Protein AF-0000000069703537 (afdb_homodimer)

Solvent-accessible surface area (backbone atoms only — not comparable to full-atom values): 32929 Å² total; per-residue (Å²): 97,89,42,67,57,61,49,60,75,44,56,42,71,43,58,52,89,67,52,63,21,25,45,60,76,78,25,18,43,71,63,50,81,67,74,41,19,32,38,42,34,30,70,34,51,57,38,20,42,37,39,80,92,37,95,62,56,43,81,39,42,53,59,16,35,41,36,32,67,42,59,50,69,47,38,37,14,63,36,83,45,67,70,57,25,75,66,33,47,79,58,78,64,36,57,70,81,58,86,57,93,81,25,26,29,37,42,31,34,40,42,40,70,75,38,57,53,26,47,34,58,50,59,74,44,68,49,63,46,74,45,56,48,86,73,41,81,85,39,42,66,58,32,50,48,50,34,40,49,42,38,75,72,65,41,85,76,56,42,69,65,56,45,35,53,51,47,52,51,49,50,50,52,52,51,50,50,50,51,73,73,34,86,66,83,46,57,49,54,63,43,47,82,47,80,86,50,40,65,49,51,17,48,42,61,74,43,38,44,55,86,76,41,69,61,52,50,10,55,68,63,74,37,53,57,69,56,34,55,53,52,45,55,70,60,24,92,54,55,70,66,55,50,52,51,42,45,27,43,47,45,28,51,46,35,32,59,72,66,42,49,71,67,55,24,34,47,63,30,43,41,90,41,68,66,62,40,41,53,51,35,23,70,72,71,71,45,46,62,68,59,51,40,52,54,35,56,45,44,61,49,40,77,54,54,82,98,100,85,44,68,58,58,50,62,74,46,58,42,66,46,46,44,80,68,46,67,20,26,43,61,75,78,25,20,44,71,63,52,83,67,75,41,19,32,39,43,34,29,70,34,49,56,37,18,42,39,39,79,93,38,96,61,58,44,81,39,42,53,57,16,35,38,36,32,66,42,59,50,70,47,37,36,14,64,37,84,46,68,72,55,26,74,66,33,48,79,58,78,64,36,56,69,82,59,88,56,92,80,26,25,28,38,42,33,30,41,42,43,71,75,37,57,52,28,48,36,58,50,59,76,44,67,48,63,44,75,46,54,46,86,72,43,80,85,40,41,65,59,34,50,49,50,35,40,49,43,38,76,73,66,42,85,78,56,42,66,65,58,44,20,55,50,46,46,52,50,51,47,54,52,50,50,49,48,52,74,73,35,87,66,84,48,62,52,53,63,44,48,82,47,78,85,50,41,64,50,51,17,47,42,61,74,43,37,45,53,84,78,40,68,61,54,51,11,55,70,64,73,38,52,57,68,56,32,54,54,52,46,56,72,60,24,91,57,55,72,66,54,50,52,50,43,46,27,43,48,46,28,51,47,34,32,59,71,67,41,49,72,67,56,25,36,46,63,30,43,41,88,42,69,67,60,41,42,54,52,36,22,70,74,72,71,45,46,61,67,58,51,41,52,55,36,56,45,45,62,50,39,77,54,53,81,99

Secondary structure (DSSP, 8-state):
---HHHHHHH--EEEEEEEEEEE-SS-EE--TTSSSEEEEEEEESEEEEEETT-SSPEEEETT-EEEE-S---EEEES-SSHHHHHHS-B-PPBPTT---TT-EEEEEEEEEE-SHHHHHHHHTS-SEEEE-GGG-TTSHHHHHHHHHHHHHHT-SS--HHHHHHHHHHHHHHHHHHHHHHS----GGGSS---GGGHHHHHHHHH-TTS---HHHHHHHTT--HHHHHHHHHHH-SS-HHHHHHHHHHHHHHHHHHTT--HHHHHHHHT-S-HHHHHHHHHHHHSS-HHHHHHHHHHHHHHTTT--/---HHHHHHH--EEEEEEEEEEE-SS-EE--TTSSSEEEEEEEESEEEEEETT-SSPEEEETT-EEEESS---EEEES-SSHHHHHHSPB-PPBPTT---TT-EEEEEEEEEE-SHHHHHHHHTS-SEEEE-GGG-TTSHHHHHHHHHHHHHHT-SS--HHHHHHHHHHHHHHHHHHHHHHS----GGGSS---GGGHHHHHHHHH-TTS---HHHHHHHTT--HHHHHHHHHHH-SS-HHHHHHHHHHHHHHHHHHTT--HHHHHHHHT-S-HHHHHHHHHHHHSS-HHHHHHHHHHHHHHTTT--

Sequence (614 aa):
MLNSEWLLDNLRIENSVYHAGKYCGSWKGGTSGSGRASYHLVMEGHCWLHRTLSPYPLRLEKGDMVFILQDCPFVLSSHDNAPGAWRALVRKMQPLAYKDENSTTLTCGFITFKTAITQMLLSFLPQVIVFKAQDDLSGSIGKLMAVINQEATQAAPPSEKLVASLTEILFFMVIRHYLSSHTVKTPLDNIPLTTEFLNLMAEIVLFPARSWTVETMARASGLSRSWFIQRFNQVSPLPPAEIVRHIRISLACQHIANGVSLTQSAELVGYQSQAAFNRAFQRITGITPGRYSREHSMNRAAQEGDEMLNSEWLLDNLRIENSVYHAGKYCGSWKGGTSGSGRASYHLVMEGHCWLHRTLSPYPLRLEKGDMVFILQDCPFVLSSHDNAPGAWRALVRKMQPLAYKDENSTTLTCGFITFKTAITQMLLSFLPQVIVFKAQDDLSGSIGKLMAVINQEATQAAPPSEKLVASLTEILFFMVIRHYLSSHTVKTPLDNIPLTTEFLNLMAEIVLFPARSWTVETMARASGLSRSWFIQRFNQVSPLPPAEIVRHIRISLACQHIANGVSLTQSAELVGYQSQAAFNRAFQRITGITPGRYSREHSMNRAAQEGDE

pLDDT: mean 83.57, std 12.23, range [33.91, 96.69]

InterPro domains:
  IPR009057 Homedomain-like superfamily [SSF46689] (247-297)
  IPR018060 AraC-like, DNA binding HTH domain [PF12833] (217-294)
  IPR018060 AraC-like, DNA binding HTH domain [PS01124] (198-295)
  IPR018060 AraC-like, DNA binding HTH domain [SM00342] (211-293)
  IPR018062 HTH domain AraC-type, conserved site [PS00041] (248-289)
  IPR032783 AraC-type transcription regulator, ligand-binding domain [PF12852] (7-179)

Structure (mmCIF, N/CA/C/O backbone):
data_AF-0000000069703537-model_v1
#
loop_
_entity.id
_entity.type
_entity.pdbx_description
1 polymer 'RCS-specific HTH-type transcriptional activator RclR'
#
loop_
_atom_site.group_PDB
_atom_site.id
_atom_site.type_symbol
_atom_site.label_atom_id
_atom_site.label_alt_id
_atom_site.label_comp_id
_atom_site.label_asym_id
_atom_site.label_entity_id
_atom_site.label_seq_id
_atom_site.pdbx_PDB_ins_code
_atom_site.Cartn_x
_atom_site.Cartn_y
_atom_site.Cartn_z
_atom_site.occupancy
_atom_site.B_iso_or_equiv
_atom_site.auth_seq_id
_atom_site.auth_comp_id
_atom_site.auth_asym_id
_atom_site.auth_atom_id
_atom_site.pdbx_PDB_model_num
ATOM 1 N N . MET A 1 1 ? -16.422 13.344 12.727 1 47.34 1 MET A N 1
ATOM 2 C CA . MET A 1 1 ? -14.977 13.258 12.922 1 47.34 1 MET A CA 1
ATOM 3 C C . MET A 1 1 ? -14.312 12.547 11.742 1 47.34 1 MET A C 1
ATOM 5 O O . MET A 1 1 ? -14.914 11.672 11.117 1 47.34 1 MET A O 1
ATOM 9 N N . LEU A 1 2 ? -13.43 13.312 11.227 1 52.28 2 LEU A N 1
ATOM 10 C CA . LEU A 1 2 ? -12.688 12.688 10.133 1 52.28 2 LEU A CA 1
ATOM 11 C C . LEU A 1 2 ? -12.289 11.258 10.5 1 52.28 2 LEU A C 1
ATOM 13 O O . LEU A 1 2 ? -11.594 11.039 11.492 1 52.28 2 LEU A O 1
ATOM 17 N N . ASN A 1 3 ? -13.141 10.312 10.039 1 61.44 3 ASN A N 1
ATOM 18 C CA . ASN A 1 3 ? -12.844 8.906 10.328 1 61.44 3 ASN A CA 1
ATOM 19 C C . ASN A 1 3 ? -11.719 8.383 9.453 1 61.44 3 ASN A C 1
ATOM 21 O O . ASN A 1 3 ? -11.461 8.914 8.367 1 61.44 3 ASN A O 1
ATOM 25 N N . SER A 1 4 ? -10.891 7.617 10.039 1 64.06 4 SER A N 1
ATOM 26 C CA . SER A 1 4 ? -9.711 7.035 9.406 1 64.06 4 SER A CA 1
ATOM 27 C C . SER A 1 4 ? -10.047 6.441 8.047 1 64.06 4 SER A C 1
ATOM 29 O O . SER A 1 4 ? -9.258 6.543 7.105 1 64.06 4 SER A O 1
ATOM 31 N N . GLU A 1 5 ? -11.242 5.938 7.953 1 65 5 GLU A N 1
ATOM 32 C CA . GLU A 1 5 ? -11.641 5.332 6.684 1 65 5 GLU A CA 1
ATOM 33 C C . GLU A 1 5 ? -11.82 6.391 5.602 1 65 5 GLU A C 1
ATOM 35 O O . GLU A 1 5 ? -11.398 6.195 4.461 1 65 5 GLU A O 1
ATOM 40 N N . TRP A 1 6 ? -12.461 7.41 6.082 1 67.81 6 TRP A N 1
ATOM 41 C CA . TRP A 1 6 ? -12.695 8.492 5.129 1 67.81 6 TRP A CA 1
ATOM 42 C C . TRP A 1 6 ? -11.375 9.102 4.66 1 67.81 6 TRP A C 1
ATOM 44 O O . TRP A 1 6 ? -11.211 9.398 3.475 1 67.81 6 TRP A O 1
ATOM 54 N N . LEU A 1 7 ? -10.438 9.234 5.539 1 68.44 7 LEU A N 1
ATOM 55 C CA . LEU A 1 7 ? -9.125 9.789 5.211 1 68.44 7 LEU A CA 1
ATOM 56 C C . LEU A 1 7 ? -8.414 8.914 4.184 1 68.44 7 LEU A C 1
ATOM 58 O O . LEU A 1 7 ? -7.898 9.422 3.184 1 68.44 7 LEU A O 1
ATOM 62 N N . LEU A 1 8 ? -8.43 7.633 4.461 1 67.19 8 LEU A N 1
ATOM 63 C CA . LEU A 1 8 ? -7.719 6.703 3.594 1 67.19 8 LEU A CA 1
ATOM 64 C C . LEU A 1 8 ? -8.359 6.648 2.209 1 67.19 8 LEU A C 1
ATOM 66 O O . LEU A 1 8 ? -7.66 6.5 1.204 1 67.19 8 LEU A O 1
ATOM 70 N N . ASP A 1 9 ? -9.641 6.801 2.207 1 68.94 9 ASP A N 1
ATOM 71 C CA . ASP A 1 9 ? -10.367 6.734 0.943 1 68.94 9 ASP A CA 1
ATOM 72 C C . ASP A 1 9 ? -10.078 7.957 0.076 1 68.94 9 ASP A C 1
ATOM 74 O O . ASP A 1 9 ? -10.266 7.918 -1.142 1 68.94 9 ASP A O 1
ATOM 78 N N . ASN A 1 10 ? -9.586 8.883 0.748 1 69.81 10 ASN A N 1
ATOM 79 C CA . ASN A 1 10 ? -9.523 10.141 0.006 1 69.81 10 ASN A CA 1
ATOM 80 C C . ASN A 1 10 ? -8.102 10.664 -0.09 1 69.81 10 ASN A C 1
ATOM 82 O O . ASN A 1 10 ? -7.828 11.602 -0.844 1 69.81 10 ASN A O 1
ATOM 86 N N . LEU A 1 11 ? -7.277 10.07 0.722 1 72.5 11 LEU A N 1
ATOM 87 C CA . LEU A 1 11 ? -5.871 10.445 0.628 1 72.5 11 LEU A CA 1
ATOM 88 C C . LEU A 1 11 ? -5.215 9.797 -0.589 1 72.5 11 LEU A C 1
ATOM 90 O O . LEU A 1 11 ? -5.148 8.57 -0.686 1 72.5 11 LEU A O 1
ATOM 94 N N . ARG A 1 12 ? -4.898 10.562 -1.585 1 72.69 12 ARG A N 1
ATOM 95 C CA . ARG A 1 12 ? -4.203 10.109 -2.785 1 72.69 12 ARG A CA 1
ATOM 96 C C . ARG A 1 12 ? -2.902 10.883 -2.986 1 72.69 12 ARG A C 1
ATOM 98 O O . ARG A 1 12 ? -2.922 12.086 -3.24 1 72.69 12 ARG A O 1
ATOM 105 N N . ILE A 1 13 ? -1.899 10.18 -2.742 1 74.06 13 ILE A N 1
ATOM 106 C CA . ILE A 1 13 ? -0.613 10.852 -2.902 1 74.06 13 ILE A CA 1
ATOM 107 C C . ILE A 1 13 ? 0.239 10.094 -3.92 1 74.06 13 ILE A C 1
ATOM 109 O O . ILE A 1 13 ? 0.066 8.891 -4.109 1 74.06 13 ILE A O 1
ATOM 113 N N . GLU A 1 14 ? 0.858 10.758 -4.746 1 72.81 14 GLU A N 1
ATOM 114 C CA . GLU A 1 14 ? 1.916 10.211 -5.59 1 72.81 14 GLU A CA 1
ATOM 115 C C . GLU A 1 14 ? 3.297 10.602 -5.066 1 72.81 14 GLU A C 1
ATOM 117 O O . GLU A 1 14 ? 3.502 11.734 -4.625 1 72.81 14 GLU A O 1
ATOM 122 N N . ASN A 1 15 ? 3.9 9.5 -4.73 1 65.31 15 ASN A N 1
ATOM 123 C CA . ASN A 1 15 ? 5.266 9.758 -4.277 1 65.31 15 ASN A CA 1
ATOM 124 C C . ASN A 1 15 ? 6.254 9.727 -5.438 1 65.31 15 ASN A C 1
ATOM 126 O O . ASN A 1 15 ? 6.012 9.062 -6.453 1 65.31 15 ASN A O 1
ATOM 130 N N . SER A 1 16 ? 7.062 10.734 -5.707 1 60.16 16 SER A N 1
ATOM 131 C CA . SER A 1 16 ? 8.172 10.688 -6.652 1 60.16 16 SER A CA 1
ATOM 132 C C . SER A 1 16 ? 9.469 10.258 -5.969 1 60.16 16 SER A C 1
ATOM 134 O O . SER A 1 16 ? 9.594 10.367 -4.746 1 60.16 16 SER A O 1
ATOM 136 N N . VAL A 1 17 ? 10.5 9.562 -6.695 1 57.94 17 VAL A N 1
ATOM 137 C CA . VAL A 1 17 ? 11.742 8.875 -6.371 1 57.94 17 VAL A CA 1
ATOM 138 C C . VAL A 1 17 ? 12.461 9.609 -5.242 1 57.94 17 VAL A C 1
ATOM 140 O O . VAL A 1 17 ? 12.539 10.836 -5.242 1 57.94 17 VAL A O 1
ATOM 143 N N . TYR A 1 18 ? 12.891 8.672 -4.254 1 60.91 18 TYR A N 1
ATOM 144 C CA . TYR A 1 18 ? 13.516 8.469 -2.953 1 60.91 18 TYR A CA 1
ATOM 145 C C . TYR A 1 18 ? 15.031 8.586 -3.053 1 60.91 18 TYR A C 1
ATOM 147 O O . TYR A 1 18 ? 15.664 7.902 -3.865 1 60.91 18 TYR A O 1
ATOM 155 N N . HIS A 1 19 ? 15.508 9.672 -2.561 1 78.62 19 HIS A N 1
ATOM 156 C CA . HIS A 1 19 ? 16.953 9.672 -2.305 1 78.62 19 HIS A CA 1
ATOM 157 C C . HIS A 1 19 ? 17.266 9.133 -0.914 1 78.62 19 HIS A C 1
ATOM 159 O O . HIS A 1 19 ? 16.656 9.562 0.072 1 78.62 19 HIS A O 1
ATOM 165 N N . ALA A 1 20 ? 17.891 8.023 -0.974 1 81.12 20 ALA A N 1
ATOM 166 C CA . ALA A 1 20 ? 18.438 7.508 0.274 1 81.12 20 ALA A CA 1
ATOM 167 C C . ALA A 1 20 ? 19.953 7.684 0.312 1 81.12 20 ALA A C 1
ATOM 169 O O . ALA A 1 20 ? 20.656 7.273 -0.614 1 81.12 20 ALA A O 1
ATOM 170 N N . GLY A 1 21 ? 20.391 8.391 1.308 1 85.5 21 GLY A N 1
ATOM 171 C CA . GLY A 1 21 ? 21.828 8.633 1.396 1 85.5 21 GLY A CA 1
ATOM 172 C C . GLY A 1 21 ? 22.281 9.039 2.787 1 85.5 21 GLY A C 1
ATOM 173 O O . GLY A 1 21 ? 21.484 9.031 3.73 1 85.5 21 GLY A O 1
ATOM 174 N N . LYS A 1 22 ? 23.594 9.234 2.816 1 88.62 22 LYS A N 1
ATOM 175 C CA . LYS A 1 22 ? 24.234 9.57 4.086 1 88.62 22 LYS A CA 1
ATOM 176 C C . LYS A 1 22 ? 24.766 11 4.07 1 88.62 22 LYS A C 1
ATOM 178 O O . LYS A 1 22 ? 25.312 11.461 3.061 1 88.62 22 LYS A O 1
ATOM 183 N N . TYR A 1 23 ? 24.422 11.711 5.121 1 90 23 TYR A N 1
ATOM 184 C CA . TYR A 1 23 ? 25.109 12.977 5.379 1 90 23 TYR A CA 1
ATOM 185 C C . TYR A 1 23 ? 26.234 12.797 6.391 1 90 23 TYR A C 1
ATOM 187 O O . TYR A 1 23 ? 26.047 12.148 7.426 1 90 23 TYR A O 1
ATOM 195 N N . CYS A 1 24 ? 27.422 13.336 5.984 1 87.75 24 CYS A N 1
ATOM 196 C CA . CYS A 1 24 ? 28.578 13.203 6.852 1 87.75 24 CYS A CA 1
ATOM 197 C C . CYS A 1 24 ? 29.109 14.57 7.277 1 87.75 24 CYS A C 1
ATOM 199 O O . CYS A 1 24 ? 28.953 15.555 6.551 1 87.75 24 CYS A O 1
ATOM 201 N N . GLY A 1 25 ? 29.703 14.586 8.516 1 86.5 25 GLY A N 1
ATOM 202 C CA . GLY A 1 25 ? 30.281 15.828 9.008 1 86.5 25 GLY A CA 1
ATOM 203 C C . GLY A 1 25 ? 29.25 16.922 9.242 1 86.5 25 GLY A C 1
ATOM 204 O O . GLY A 1 25 ? 28.156 16.641 9.734 1 86.5 25 GLY A O 1
ATOM 205 N N . SER A 1 26 ? 29.719 18.234 9.062 1 89.56 26 SER A N 1
ATOM 206 C CA . SER A 1 26 ? 28.844 19.391 9.125 1 89.56 26 SER A CA 1
ATOM 207 C C . SER A 1 26 ? 28.047 19.547 7.832 1 89.56 26 SER A C 1
ATOM 209 O O . SER A 1 26 ? 28.625 19.625 6.746 1 89.56 26 SER A O 1
ATOM 211 N N . TRP A 1 27 ? 26.719 19.469 8.031 1 91.56 27 TRP A N 1
ATOM 212 C CA . TRP A 1 27 ? 25.906 19.484 6.828 1 91.56 27 TRP A CA 1
ATOM 213 C C . TRP A 1 27 ? 24.578 20.188 7.078 1 91.56 27 TRP A C 1
ATOM 215 O O . TRP A 1 27 ? 24.156 20.344 8.227 1 91.56 27 TRP A O 1
ATOM 225 N N . LYS A 1 28 ? 24.047 20.703 6.035 1 91.81 28 LYS A N 1
ATOM 226 C CA . LYS A 1 28 ? 22.672 21.172 5.977 1 91.81 28 LYS A CA 1
ATOM 227 C C . LYS A 1 28 ? 21.953 20.609 4.754 1 91.81 28 LYS A C 1
ATOM 229 O O . LYS A 1 28 ? 22.547 20.484 3.682 1 91.81 28 LYS A O 1
ATOM 234 N N . GLY A 1 29 ? 20.766 20.141 4.973 1 85.88 29 GLY A N 1
ATOM 235 C CA . GLY A 1 29 ? 19.922 19.672 3.895 1 85.88 29 GLY A CA 1
ATOM 236 C C . GLY A 1 29 ? 18.469 20.125 4.043 1 85.88 29 GLY A C 1
ATOM 237 O O . GLY A 1 29 ? 18.078 20.641 5.09 1 85.88 29 GLY A O 1
ATOM 238 N N . GLY A 1 30 ? 17.75 20.047 2.963 1 82.25 30 GLY A N 1
ATOM 239 C CA . GLY A 1 30 ? 16.328 20.375 2.973 1 82.25 30 GLY A CA 1
ATOM 240 C C . GLY A 1 30 ? 15.734 20.469 1.584 1 82.25 30 GLY A C 1
ATOM 241 O O . GLY A 1 30 ? 16.438 20.312 0.584 1 82.25 30 GLY A O 1
ATOM 242 N N . THR A 1 31 ? 14.5 20.531 1.624 1 77.06 31 THR A N 1
ATOM 243 C CA . THR A 1 31 ? 13.781 20.594 0.356 1 77.06 31 THR A CA 1
ATOM 244 C C . THR A 1 31 ? 12.984 21.906 0.249 1 77.06 31 THR A C 1
ATOM 246 O O . THR A 1 31 ? 12.102 22.031 -0.604 1 77.06 31 THR A O 1
ATOM 249 N N . SER A 1 32 ? 13.336 22.828 1.087 1 79.56 32 SER A N 1
ATOM 250 C CA . SER A 1 32 ? 12.656 24.109 1.06 1 79.56 32 SER A CA 1
ATOM 251 C C . SER A 1 32 ? 12.805 24.797 -0.3 1 79.56 32 SER A C 1
ATOM 253 O O . SER A 1 32 ? 13.875 24.75 -0.903 1 79.56 32 SER A O 1
ATOM 255 N N . GLY A 1 33 ? 11.711 25.344 -0.756 1 78.12 33 GLY A N 1
ATOM 256 C CA . GLY A 1 33 ? 11.75 26.062 -2.018 1 78.12 33 GLY A CA 1
ATOM 257 C C . GLY A 1 33 ? 11.391 25.203 -3.211 1 78.12 33 GLY A C 1
ATOM 258 O O . GLY A 1 33 ? 11.312 25.688 -4.34 1 78.12 33 GLY A O 1
ATOM 259 N N . SER A 1 34 ? 11.148 23.938 -2.943 1 77.69 34 SER A N 1
ATOM 260 C CA . SER A 1 34 ? 10.812 23.031 -4.027 1 77.69 34 SER A CA 1
ATOM 261 C C . SER A 1 34 ? 9.391 23.25 -4.523 1 77.69 34 SER A C 1
ATOM 263 O O . SER A 1 34 ? 9.055 22.875 -5.648 1 77.69 34 SER A O 1
ATOM 265 N N . GLY A 1 35 ? 8.617 23.859 -3.619 1 79.81 35 GLY A N 1
ATOM 266 C CA . GLY A 1 35 ? 7.207 24.031 -3.926 1 79.81 35 GLY A CA 1
ATOM 267 C C . GLY A 1 35 ? 6.391 22.766 -3.748 1 79.81 35 GLY A C 1
ATOM 268 O O . GLY A 1 35 ? 5.191 22.75 -4.02 1 79.81 35 GLY A O 1
ATOM 269 N N . ARG A 1 36 ? 7.035 21.734 -3.246 1 83.62 36 ARG A N 1
ATOM 270 C CA . ARG A 1 36 ? 6.383 20.438 -3.076 1 83.62 36 ARG A CA 1
ATOM 271 C C . ARG A 1 36 ? 6.438 19.984 -1.62 1 83.62 36 ARG A C 1
ATOM 273 O O . ARG A 1 36 ? 7.324 20.406 -0.868 1 83.62 36 ARG A O 1
ATOM 280 N N . ALA A 1 37 ? 5.461 19.25 -1.3 1 87.5 37 ALA A N 1
ATOM 281 C CA . ALA A 1 37 ? 5.543 18.562 -0.009 1 87.5 37 ALA A CA 1
ATOM 282 C C . ALA A 1 37 ? 6.645 17.516 -0.013 1 87.5 37 ALA A C 1
ATOM 284 O O . ALA A 1 37 ? 7.004 16.984 -1.068 1 87.5 37 ALA A O 1
ATOM 285 N N . SER A 1 38 ? 7.242 17.312 1.104 1 90.62 38 SER A N 1
ATOM 286 C CA . SER A 1 38 ? 8.344 16.344 1.198 1 90.62 38 SER A CA 1
ATOM 287 C C . SER A 1 38 ? 8.297 15.586 2.518 1 90.62 38 SER A C 1
ATOM 289 O O . SER A 1 38 ? 7.559 15.961 3.43 1 90.62 38 SER A O 1
ATOM 291 N N . TYR A 1 39 ? 8.977 14.484 2.525 1 90.94 39 TYR A N 1
ATOM 292 C CA . TYR A 1 39 ? 9.133 13.711 3.754 1 90.94 39 TYR A CA 1
ATOM 293 C C . TYR A 1 39 ? 10.594 13.328 3.973 1 90.94 39 TYR A C 1
ATOM 295 O O . TYR A 1 39 ? 11.344 13.156 3.012 1 90.94 39 TYR A O 1
ATOM 303 N N . HIS A 1 40 ? 10.992 13.234 5.191 1 92.31 40 HIS A N 1
ATOM 304 C CA . HIS A 1 40 ? 12.344 12.883 5.621 1 92.31 40 HIS A CA 1
ATOM 305 C C . HIS A 1 40 ? 12.312 11.875 6.762 1 92.31 40 HIS A C 1
ATOM 307 O O . HIS A 1 40 ? 11.781 12.156 7.836 1 92.31 40 HIS A O 1
ATOM 313 N N . LEU A 1 41 ? 12.859 10.719 6.453 1 91.5 41 LEU A N 1
ATOM 314 C CA . LEU A 1 41 ? 12.93 9.648 7.441 1 91.5 41 LEU A CA 1
ATOM 315 C C . LEU A 1 41 ? 14.367 9.453 7.926 1 91.5 41 LEU A C 1
ATOM 317 O O . LEU A 1 41 ? 15.281 9.266 7.117 1 91.5 41 LEU A O 1
ATOM 321 N N . VAL A 1 42 ? 14.562 9.469 9.234 1 94.19 42 VAL A N 1
ATOM 322 C CA . VAL A 1 42 ? 15.883 9.188 9.789 1 94.19 42 VAL A CA 1
ATOM 323 C C . VAL A 1 42 ? 16.078 7.68 9.906 1 94.19 42 VAL A C 1
ATOM 325 O O . VAL A 1 42 ? 15.477 7.035 10.773 1 94.19 42 VAL A O 1
ATOM 328 N N . MET A 1 43 ? 16.938 7.16 9.125 1 88.44 43 MET A N 1
ATOM 329 C CA . MET A 1 43 ? 17.172 5.719 9.102 1 88.44 43 MET A CA 1
ATOM 330 C C . MET A 1 43 ? 18.281 5.332 10.07 1 88.44 43 MET A C 1
ATOM 332 O O . MET A 1 43 ? 18.266 4.242 10.648 1 88.44 43 MET A O 1
ATOM 336 N N . GLU A 1 44 ? 19.297 6.141 10.18 1 90.19 44 GLU A N 1
ATOM 337 C CA . GLU A 1 44 ? 20.406 5.969 11.102 1 90.19 44 GLU A CA 1
ATOM 338 C C . GLU A 1 44 ? 20.938 7.316 11.594 1 90.19 44 GLU A C 1
ATOM 340 O O . GLU A 1 44 ? 20.844 8.32 10.883 1 90.19 44 GLU A O 1
ATOM 345 N N . GLY A 1 45 ? 21.453 7.266 12.852 1 92.44 45 GLY A N 1
ATOM 346 C CA . GLY A 1 45 ? 22 8.5 13.398 1 92.44 45 GLY A CA 1
ATOM 347 C C . GLY A 1 45 ? 20.922 9.453 13.898 1 92.44 45 GLY A C 1
ATOM 348 O O . GLY A 1 45 ? 19.891 9.016 14.414 1 92.44 45 GLY A O 1
ATOM 349 N N . HIS A 1 46 ? 21.328 10.758 13.922 1 95.25 46 HIS A N 1
ATOM 350 C CA . HIS A 1 46 ? 20.422 11.797 14.375 1 95.25 46 HIS A CA 1
ATOM 351 C C . HIS A 1 46 ? 20.703 13.125 13.672 1 95.25 46 HIS A C 1
ATOM 353 O O . HIS A 1 46 ? 21.766 13.297 13.07 1 95.25 46 HIS A O 1
ATOM 359 N N . CYS A 1 47 ? 19.766 13.961 13.633 1 95.94 47 CYS A N 1
ATOM 360 C CA . CYS A 1 47 ? 19.906 15.32 13.109 1 95.94 47 CYS A CA 1
ATOM 361 C C . CYS A 1 47 ? 18.906 16.266 13.773 1 95.94 47 CYS A C 1
ATOM 363 O O . CYS A 1 47 ? 18.188 15.867 14.695 1 95.94 47 CYS A O 1
ATOM 365 N N . TRP A 1 48 ? 19 17.5 13.32 1 96.44 48 TRP A N 1
ATOM 366 C CA . TRP A 1 48 ? 18.141 18.516 13.922 1 96.44 48 TRP A CA 1
ATOM 367 C C . TRP A 1 48 ? 17.297 19.203 12.852 1 96.44 48 TRP A C 1
ATOM 369 O O . TRP A 1 48 ? 17.781 19.531 11.773 1 96.44 48 TRP A O 1
ATOM 379 N N . LEU A 1 49 ? 16.031 19.344 13.156 1 95.81 49 LEU A N 1
ATOM 380 C CA . LEU A 1 49 ? 15.109 20.109 12.32 1 95.81 49 LEU A CA 1
ATOM 381 C C . LEU A 1 49 ? 15 21.547 12.789 1 95.81 49 LEU A C 1
ATOM 383 O O . LEU A 1 49 ? 14.625 21.812 13.938 1 95.81 49 LEU A O 1
ATOM 387 N N . HIS A 1 50 ? 15.398 22.438 11.93 1 93.5 50 HIS A N 1
ATOM 388 C CA . HIS A 1 50 ? 15.289 23.875 12.188 1 93.5 50 HIS A CA 1
ATOM 389 C C . HIS A 1 50 ? 14.18 24.5 11.344 1 93.5 50 HIS A C 1
ATOM 391 O O . HIS A 1 50 ? 14.172 24.359 10.117 1 93.5 50 HIS A O 1
ATOM 397 N N . ARG A 1 51 ? 13.25 25.125 12.016 1 88.44 51 ARG A N 1
ATOM 398 C CA . ARG A 1 51 ? 12.164 25.828 11.336 1 88.44 51 ARG A CA 1
ATOM 399 C C . ARG A 1 51 ? 12.242 27.328 11.594 1 88.44 51 ARG A C 1
ATOM 401 O O . ARG A 1 51 ? 12.68 27.766 12.656 1 88.44 51 ARG A O 1
ATOM 408 N N . THR A 1 52 ? 11.797 28.094 10.648 1 77.5 52 THR A N 1
ATOM 409 C CA . THR A 1 52 ? 11.891 29.531 10.789 1 77.5 52 THR A CA 1
ATOM 410 C C . THR A 1 52 ? 10.938 30.047 11.867 1 77.5 52 THR A C 1
ATOM 412 O O . THR A 1 52 ? 11.234 31.031 12.547 1 77.5 52 THR A O 1
ATOM 415 N N . LEU A 1 53 ? 9.82 29.344 12.023 1 71.94 53 LEU A N 1
ATOM 416 C CA . LEU A 1 53 ? 8.797 29.844 12.938 1 71.94 53 LEU A CA 1
ATOM 417 C C . LEU A 1 53 ? 9.031 29.328 14.352 1 71.94 53 LEU A C 1
ATOM 419 O O . LEU A 1 53 ? 8.273 29.656 15.273 1 71.94 53 LEU A O 1
ATOM 423 N N . SER A 1 54 ? 10.07 28.578 14.492 1 74.88 54 SER A N 1
ATOM 424 C CA . SER A 1 54 ? 10.391 28.062 15.812 1 74.88 54 SER A CA 1
ATOM 425 C C . SER A 1 54 ? 11.859 28.297 16.156 1 74.88 54 SER A C 1
ATOM 427 O O . SER A 1 54 ? 12.75 27.906 15.391 1 74.88 54 SER A O 1
ATOM 429 N N . PRO A 1 55 ? 12.039 28.969 17.281 1 75.5 55 PRO A N 1
ATOM 430 C CA . PRO A 1 55 ? 13.438 29.203 17.656 1 75.5 55 PRO A CA 1
ATOM 431 C C . PRO A 1 55 ? 14.133 27.953 18.188 1 75.5 55 PRO A C 1
ATOM 433 O O . PRO A 1 55 ? 15.359 27.938 18.312 1 75.5 55 PRO A O 1
ATOM 436 N N . TYR A 1 56 ? 13.43 26.969 18.484 1 85.56 56 TYR A N 1
ATOM 437 C CA . TYR A 1 56 ? 14.023 25.766 19.047 1 85.56 56 TYR A CA 1
ATOM 438 C C . TYR A 1 56 ? 14.062 24.625 18.016 1 85.56 56 TYR A C 1
ATOM 440 O O . TYR A 1 56 ? 13.023 24.25 17.469 1 85.56 56 TYR A O 1
ATOM 448 N N . PRO A 1 57 ? 15.281 24.156 17.797 1 92.69 57 PRO A N 1
ATOM 449 C CA . PRO A 1 57 ? 15.383 23.016 16.891 1 92.69 57 PRO A CA 1
ATOM 450 C C . PRO A 1 57 ? 14.852 21.734 17.516 1 92.69 57 PRO A C 1
ATOM 452 O O . PRO A 1 57 ? 14.844 21.578 18.734 1 92.69 57 PRO A O 1
ATOM 455 N N . LEU A 1 58 ? 14.367 20.891 16.734 1 94.19 58 LEU A N 1
ATOM 456 C CA . LEU A 1 58 ? 13.883 19.578 17.188 1 94.19 58 LEU A CA 1
ATOM 457 C C . LEU A 1 58 ? 14.883 18.484 16.844 1 94.19 58 LEU A C 1
ATOM 459 O O . LEU A 1 58 ? 15.281 18.344 15.68 1 94.19 58 LEU A O 1
ATOM 463 N N . ARG A 1 59 ? 15.25 17.766 17.859 1 96.5 59 ARG A N 1
ATOM 464 C CA . ARG A 1 59 ? 16.141 16.656 17.609 1 96.5 59 ARG A CA 1
ATOM 465 C C . ARG A 1 59 ? 15.391 15.461 17.016 1 96.5 59 ARG A C 1
ATOM 467 O O . ARG A 1 59 ? 14.344 15.07 17.531 1 96.5 59 ARG A O 1
ATOM 474 N N . LEU A 1 60 ? 15.906 14.945 15.992 1 96.62 60 LEU A N 1
ATOM 475 C CA . LEU A 1 60 ? 15.359 13.75 15.344 1 96.62 60 LEU A CA 1
ATOM 476 C C . LEU A 1 60 ? 16.312 12.57 15.5 1 96.62 60 LEU A C 1
ATOM 478 O O . LEU A 1 60 ? 17.516 12.703 15.281 1 96.62 60 LEU A O 1
ATOM 482 N N . GLU A 1 61 ? 15.766 11.508 15.938 1 96 61 GLU A N 1
ATOM 483 C CA . GLU A 1 61 ? 16.531 10.281 16.125 1 96 61 GLU A CA 1
ATOM 484 C C . GLU A 1 61 ? 16.094 9.203 15.141 1 96 61 GLU A C 1
ATOM 486 O O . GLU A 1 61 ? 15.125 9.391 14.398 1 96 61 GLU A O 1
ATOM 491 N N . LYS A 1 62 ? 16.891 8.102 15.156 1 93 62 LYS A N 1
ATOM 492 C CA . LYS A 1 62 ? 16.531 6.973 14.312 1 93 62 LYS A CA 1
ATOM 493 C C . LYS A 1 62 ? 15.062 6.594 14.484 1 93 62 LYS A C 1
ATOM 495 O O . LYS A 1 62 ? 14.594 6.406 15.609 1 93 62 LYS A O 1
ATOM 500 N N . GLY A 1 63 ? 14.383 6.523 13.359 1 93.25 63 GLY A N 1
ATOM 501 C CA . GLY A 1 63 ? 12.984 6.133 13.398 1 93.25 63 GLY A CA 1
ATOM 502 C C . GLY A 1 63 ? 12.039 7.316 13.367 1 93.25 63 GLY A C 1
ATOM 503 O O . GLY A 1 63 ? 10.844 7.156 13.102 1 93.25 63 GLY A O 1
ATOM 504 N N . ASP A 1 64 ? 12.539 8.531 13.68 1 95.62 64 ASP A N 1
ATOM 505 C CA . ASP A 1 64 ? 11.711 9.727 13.602 1 95.62 64 ASP A CA 1
ATOM 506 C C . ASP A 1 64 ? 11.453 10.125 12.148 1 95.62 64 ASP A C 1
ATOM 508 O O . ASP A 1 64 ? 12.25 9.797 11.258 1 95.62 64 ASP A O 1
ATOM 512 N N . MET A 1 65 ? 10.336 10.758 11.93 1 94.88 65 MET A N 1
ATOM 513 C CA . MET A 1 65 ? 9.938 11.18 10.594 1 94.88 65 MET A CA 1
ATOM 514 C C . MET A 1 65 ? 9.438 12.617 10.609 1 94.88 65 MET A C 1
ATOM 516 O O . MET A 1 65 ? 8.812 13.055 11.578 1 94.88 65 MET A O 1
ATOM 520 N N . VAL A 1 66 ? 9.719 13.328 9.539 1 94.81 66 VAL A N 1
ATOM 521 C CA . VAL A 1 66 ? 9.195 14.68 9.352 1 94.81 66 VAL A CA 1
ATOM 522 C C . VAL A 1 66 ? 8.492 14.773 8 1 94.81 66 VAL A C 1
ATOM 524 O O . VAL A 1 66 ? 9.055 14.398 6.973 1 94.81 66 VAL A O 1
ATOM 527 N N . PHE A 1 67 ? 7.297 15.211 8.023 1 91.25 67 PHE A N 1
ATOM 528 C CA . PHE A 1 67 ? 6.539 15.484 6.812 1 91.25 67 PHE A CA 1
ATOM 529 C C . PHE A 1 67 ? 6.305 16.984 6.652 1 91.25 67 PHE A C 1
ATOM 531 O O . PHE A 1 67 ? 5.746 17.625 7.543 1 91.25 67 PHE A O 1
ATOM 538 N N . ILE A 1 68 ? 6.801 17.484 5.582 1 91 68 ILE A N 1
ATOM 539 C CA . ILE A 1 68 ? 6.555 18.875 5.207 1 91 68 ILE A CA 1
ATOM 540 C C . ILE A 1 68 ? 5.406 18.953 4.207 1 91 68 ILE A C 1
ATOM 542 O O . ILE A 1 68 ? 5.602 18.734 3.006 1 91 68 ILE A O 1
ATOM 546 N N . LEU A 1 69 ? 4.246 19.312 4.656 1 86.69 69 LEU A N 1
ATOM 547 C CA . LEU A 1 69 ? 3.033 19.172 3.854 1 86.69 69 LEU A CA 1
ATOM 548 C C . LEU A 1 69 ? 2.861 20.375 2.924 1 86.69 69 LEU A C 1
ATOM 550 O O . LEU A 1 69 ? 2.164 20.281 1.911 1 86.69 69 LEU A O 1
ATOM 554 N N . GLN A 1 70 ? 3.344 21.438 3.365 1 79.5 70 GLN A N 1
ATOM 555 C CA . GLN A 1 70 ? 3.414 22.641 2.545 1 79.5 70 GLN A CA 1
ATOM 556 C C . GLN A 1 70 ? 4.82 23.234 2.561 1 79.5 70 GLN A C 1
ATOM 558 O O . GLN A 1 70 ? 5.465 23.297 3.611 1 79.5 70 GLN A O 1
ATOM 563 N N . ASP A 1 71 ? 5.207 23.562 1.402 1 80.69 71 ASP A N 1
ATOM 564 C CA . ASP A 1 71 ? 6.562 24.109 1.325 1 80.69 71 ASP A CA 1
ATOM 565 C C . ASP A 1 71 ? 6.734 25.297 2.27 1 80.69 71 ASP A C 1
ATOM 567 O O . ASP A 1 71 ? 5.941 26.234 2.242 1 80.69 71 ASP A O 1
ATOM 571 N N . CYS A 1 72 ? 7.594 25.219 3.189 1 80.12 72 CYS A N 1
ATOM 572 C CA . CYS A 1 72 ? 7.98 26.219 4.164 1 80.12 72 CYS A CA 1
ATOM 573 C C . CYS A 1 72 ? 9.477 26.172 4.445 1 80.12 72 CYS A C 1
ATOM 575 O O . CYS A 1 72 ? 10.141 25.188 4.109 1 80.12 72 CYS A O 1
ATOM 577 N N . PRO A 1 73 ? 9.938 27.234 4.852 1 85.56 73 PRO A N 1
ATOM 578 C CA . PRO A 1 73 ? 11.375 27.203 5.137 1 85.56 73 PRO A CA 1
ATOM 579 C C . PRO A 1 73 ? 11.727 26.312 6.32 1 85.56 73 PRO A C 1
ATOM 581 O O . PRO A 1 73 ? 11.148 26.453 7.398 1 85.56 73 PRO A O 1
ATOM 584 N N . PHE A 1 74 ? 12.641 25.375 6.055 1 90.38 74 PHE A N 1
ATOM 585 C CA . PHE A 1 74 ? 13.188 24.531 7.109 1 90.38 74 PHE A CA 1
ATOM 586 C C . PHE A 1 74 ? 14.57 24.016 6.723 1 90.38 74 PHE A C 1
ATOM 588 O O . PHE A 1 74 ? 14.969 24.094 5.559 1 90.38 74 PHE A O 1
ATOM 595 N N . VAL A 1 75 ? 15.328 23.625 7.723 1 91.56 75 VAL A N 1
ATOM 596 C CA . VAL A 1 75 ? 16.641 23.047 7.465 1 91.56 75 VAL A CA 1
ATOM 597 C C . VAL A 1 75 ? 16.828 21.812 8.344 1 91.56 75 VAL A C 1
ATOM 599 O O . VAL A 1 75 ? 16.453 21.812 9.523 1 91.56 75 VAL A O 1
ATOM 602 N N . LEU A 1 76 ? 17.234 20.75 7.707 1 94.44 76 LEU A N 1
ATOM 603 C CA . LEU A 1 76 ? 17.797 19.641 8.469 1 94.44 76 LEU A CA 1
ATOM 604 C C . LEU A 1 76 ? 19.312 19.781 8.57 1 94.44 76 LEU A C 1
ATOM 606 O O . LEU A 1 76 ? 19.984 20.109 7.586 1 94.44 76 LEU A O 1
ATOM 610 N N . SER A 1 77 ? 19.828 19.594 9.758 1 95.25 77 SER A N 1
ATOM 611 C CA . SER A 1 77 ? 21.25 19.859 9.922 1 95.25 77 SER A CA 1
ATOM 612 C C . SER A 1 77 ? 21.859 19 11.016 1 95.25 77 SER A C 1
ATOM 614 O O . SER A 1 77 ? 21.141 18.438 11.844 1 95.25 77 SER A O 1
ATOM 616 N N . SER A 1 78 ? 23.219 18.859 10.938 1 94.25 78 SER A N 1
ATOM 617 C CA . SER A 1 78 ? 23.969 18.203 12 1 94.25 78 SER A CA 1
ATOM 618 C C . SER A 1 78 ? 24.109 19.109 13.219 1 94.25 78 SER A C 1
ATOM 620 O O . SER A 1 78 ? 24.531 18.656 14.289 1 94.25 78 SER A O 1
ATOM 622 N N . HIS A 1 79 ? 23.703 20.312 13.117 1 92.62 79 HIS A N 1
ATOM 623 C CA . HIS A 1 79 ? 23.938 21.297 14.164 1 92.62 79 HIS A CA 1
ATOM 624 C C . HIS A 1 79 ? 22.703 21.438 15.055 1 92.62 79 HIS A C 1
ATOM 626 O O . HIS A 1 79 ? 21.578 21.438 14.57 1 92.62 79 HIS A O 1
ATOM 632 N N . ASP A 1 80 ? 22.875 21.625 16.344 1 93.56 80 ASP A N 1
ATOM 633 C CA . ASP A 1 80 ? 21.781 21.719 17.297 1 93.56 80 ASP A CA 1
ATOM 634 C C . ASP A 1 80 ? 21.375 23.188 17.531 1 93.56 80 ASP A C 1
ATOM 636 O O . ASP A 1 80 ? 20.547 23.469 18.391 1 93.56 80 ASP A O 1
ATOM 640 N N . ASN A 1 81 ? 22.062 24.109 16.891 1 92.12 81 ASN A N 1
ATOM 641 C CA . ASN A 1 81 ? 21.719 25.531 17 1 92.12 81 ASN A CA 1
ATOM 642 C C . ASN A 1 81 ? 21.438 26.125 15.625 1 92.12 81 ASN A C 1
ATOM 644 O O . ASN A 1 81 ? 22.031 25.719 14.625 1 92.12 81 ASN A O 1
ATOM 648 N N . ALA A 1 82 ? 20.594 27.203 15.609 1 89 82 ALA A N 1
ATOM 649 C CA . ALA A 1 82 ? 20.094 27.781 14.359 1 89 82 ALA A CA 1
ATOM 650 C C . ALA A 1 82 ? 21.234 28.438 13.578 1 89 82 ALA A C 1
ATOM 652 O O . ALA A 1 82 ? 21.375 28.203 12.375 1 89 82 ALA A O 1
ATOM 653 N N . PRO A 1 83 ? 22.078 29.219 14.219 1 88.25 83 PRO A N 1
ATOM 654 C CA . PRO A 1 83 ? 23.141 29.844 13.453 1 88.25 83 PRO A CA 1
ATOM 655 C C . PRO A 1 83 ? 24.062 28.844 12.766 1 88.25 83 PRO A C 1
ATOM 657 O O . PRO A 1 83 ? 24.422 29.016 11.602 1 88.25 83 PRO A O 1
ATOM 660 N N . GLY A 1 84 ? 24.484 27.844 13.422 1 89 84 GLY A N 1
ATOM 661 C CA . GLY A 1 84 ? 25.312 26.797 12.828 1 89 84 GLY A CA 1
ATOM 662 C C . GLY A 1 84 ? 24.625 26.062 11.695 1 89 84 GLY A C 1
ATOM 663 O O . GLY A 1 84 ? 25.234 25.75 10.68 1 89 84 GLY A O 1
ATOM 664 N N . ALA A 1 85 ? 23.344 25.781 11.891 1 91 85 ALA A N 1
ATOM 665 C CA . ALA A 1 85 ? 22.578 25.031 10.906 1 91 85 ALA A CA 1
ATOM 666 C C . ALA A 1 85 ? 22.438 25.812 9.602 1 91 85 ALA A C 1
ATOM 668 O O . ALA A 1 85 ? 22.656 25.281 8.516 1 91 85 ALA A O 1
ATOM 669 N N . TRP A 1 86 ? 22.125 27.062 9.719 1 87.62 86 TRP A N 1
ATOM 670 C CA . TRP A 1 86 ? 21.875 27.875 8.539 1 87.62 86 TRP A CA 1
ATOM 671 C C . TRP A 1 86 ? 23.172 28.219 7.824 1 87.62 86 TRP A C 1
ATOM 673 O O . TRP A 1 86 ? 23.188 28.484 6.621 1 87.62 86 TRP A O 1
ATOM 683 N N . ARG A 1 87 ? 24.266 28.141 8.594 1 87.56 87 ARG A N 1
ATOM 684 C CA . ARG A 1 87 ? 25.562 28.469 8.008 1 87.56 87 ARG A CA 1
ATOM 685 C C . ARG A 1 87 ? 26.25 27.219 7.441 1 87.56 87 ARG A C 1
ATOM 687 O O . ARG A 1 87 ? 27.203 27.328 6.68 1 87.56 87 ARG A O 1
ATOM 694 N N . ALA A 1 88 ? 25.734 26.109 7.852 1 88 88 ALA A N 1
ATOM 695 C CA . ALA A 1 88 ? 26.359 24.859 7.406 1 88 88 ALA A CA 1
ATOM 696 C C . ALA A 1 88 ? 26.312 24.734 5.887 1 88 88 ALA A C 1
ATOM 698 O O . ALA A 1 88 ? 25.484 25.375 5.234 1 88 88 ALA A O 1
ATOM 699 N N . LEU A 1 89 ? 27.188 23.938 5.309 1 82.94 89 LEU A N 1
ATOM 700 C CA . LEU A 1 89 ? 27.25 23.734 3.865 1 82.94 89 LEU A CA 1
ATOM 701 C C . LEU A 1 89 ? 26.172 22.75 3.406 1 82.94 89 LEU A C 1
ATOM 703 O O . LEU A 1 89 ? 25.891 21.766 4.094 1 82.94 89 LEU A O 1
ATOM 707 N N . VAL A 1 90 ? 25.609 23.188 2.312 1 82.31 90 VAL A N 1
ATOM 708 C CA . VAL A 1 90 ? 24.719 22.234 1.663 1 82.31 90 VAL A CA 1
ATOM 709 C C . VAL A 1 90 ? 25.531 21.078 1.087 1 82.31 90 VAL A C 1
ATOM 711 O O . VAL A 1 90 ? 26.422 21.297 0.258 1 82.31 90 VAL A O 1
ATOM 714 N N . ARG A 1 91 ? 25.359 19.891 1.56 1 78.75 91 ARG A N 1
ATOM 715 C CA . ARG A 1 91 ? 26.094 18.719 1.07 1 78.75 91 ARG A CA 1
ATOM 716 C C . ARG A 1 91 ? 25.156 17.766 0.327 1 78.75 91 ARG A C 1
ATOM 718 O O . ARG A 1 91 ? 23.984 17.672 0.654 1 78.75 91 ARG A O 1
ATOM 725 N N . LYS A 1 92 ? 25.781 17.156 -0.708 1 81.5 92 LYS A N 1
ATOM 726 C CA . LYS A 1 92 ? 25.062 16.062 -1.365 1 81.5 92 LYS A CA 1
ATOM 727 C C . LYS A 1 92 ? 25.141 14.789 -0.539 1 81.5 92 LYS A C 1
ATOM 729 O O . LYS A 1 92 ? 26.156 14.516 0.109 1 81.5 92 LYS A O 1
ATOM 734 N N . MET A 1 93 ? 24.062 14.125 -0.535 1 84.5 93 MET A N 1
ATOM 735 C CA . MET A 1 93 ? 24.047 12.852 0.173 1 84.5 93 MET A CA 1
ATOM 736 C C . MET A 1 93 ? 25.047 11.875 -0.452 1 84.5 93 MET A C 1
ATOM 738 O O . MET A 1 93 ? 25.156 11.789 -1.677 1 84.5 93 MET A O 1
ATOM 742 N N . GLN A 1 94 ? 25.781 11.281 0.419 1 82.69 94 GLN A N 1
ATOM 743 C CA . GLN A 1 94 ? 26.641 10.188 -0.02 1 82.69 94 GLN A CA 1
ATOM 744 C C . GLN A 1 94 ? 25.859 8.883 -0.154 1 82.69 94 GLN A C 1
ATOM 746 O O . GLN A 1 94 ? 24.844 8.695 0.511 1 82.69 94 GLN A O 1
ATOM 751 N N . PRO A 1 95 ? 26.391 8.047 -1.094 1 82.06 95 PRO A N 1
ATOM 752 C CA . PRO A 1 95 ? 25.75 6.742 -1.192 1 82.06 95 PRO A CA 1
ATOM 753 C C . PRO A 1 95 ? 25.75 5.977 0.13 1 82.06 95 PRO A C 1
ATOM 755 O O . PRO A 1 95 ? 26.625 6.199 0.971 1 82.06 95 PRO A O 1
ATOM 758 N N . LEU A 1 96 ? 24.859 5.117 0.269 1 80.62 96 LEU A N 1
ATOM 759 C CA . LEU A 1 96 ? 24.672 4.371 1.509 1 80.62 96 LEU A CA 1
ATOM 760 C C . LEU A 1 96 ? 25.906 3.516 1.82 1 80.62 96 LEU A C 1
ATOM 762 O O . LEU A 1 96 ? 26.172 3.225 2.986 1 80.62 96 LEU A O 1
ATOM 766 N N . ALA A 1 97 ? 26.547 3.162 0.827 1 76 97 ALA A N 1
ATOM 767 C CA . ALA A 1 97 ? 27.703 2.303 0.989 1 76 97 ALA A CA 1
ATOM 768 C C . ALA A 1 97 ? 28.875 3.07 1.615 1 76 97 ALA A C 1
ATOM 770 O O . ALA A 1 97 ? 29.828 2.467 2.096 1 76 97 ALA A O 1
ATOM 771 N N . TYR A 1 98 ? 28.703 4.312 1.662 1 78.12 98 TYR A N 1
ATOM 772 C CA . TYR A 1 98 ? 29.781 5.129 2.229 1 78.12 98 TYR A CA 1
ATOM 773 C C . TYR A 1 98 ? 29.953 4.848 3.719 1 78.12 98 TYR A C 1
ATOM 775 O O . TYR A 1 98 ? 28.969 4.777 4.457 1 78.12 98 TYR A O 1
ATOM 783 N N . LYS A 1 99 ? 31.156 4.527 4.074 1 76.12 99 LYS A N 1
ATOM 784 C CA . LYS A 1 99 ? 31.422 4.145 5.461 1 76.12 99 LYS A CA 1
ATOM 785 C C . LYS A 1 99 ? 31.797 5.359 6.305 1 76.12 99 LYS A C 1
ATOM 787 O O . LYS A 1 99 ? 32.812 5.992 6.062 1 76.12 99 LYS A O 1
ATOM 792 N N . ASP A 1 100 ? 30.906 5.809 7.191 1 78.31 100 ASP A N 1
ATOM 793 C CA . ASP A 1 100 ? 31.078 6.832 8.219 1 78.31 100 ASP A CA 1
ATOM 794 C C . ASP A 1 100 ? 30.156 6.574 9.406 1 78.31 100 ASP A C 1
ATOM 796 O O . ASP A 1 100 ? 28.938 6.645 9.281 1 78.31 100 ASP A O 1
ATOM 800 N N . GLU A 1 101 ? 30.781 6.309 10.531 1 77.5 101 GLU A N 1
ATOM 801 C CA . GLU A 1 101 ? 30.031 5.914 11.711 1 77.5 101 GLU A CA 1
ATOM 802 C C . GLU A 1 101 ? 29.234 7.094 12.273 1 77.5 101 GLU A C 1
ATOM 804 O O . GLU A 1 101 ? 28.266 6.902 13.016 1 77.5 101 GLU A O 1
ATOM 809 N N . ASN A 1 102 ? 29.641 8.258 12.008 1 83.12 102 ASN A N 1
ATOM 810 C CA . ASN A 1 102 ? 28.969 9.43 12.555 1 83.12 102 ASN A CA 1
ATOM 811 C C . ASN A 1 102 ? 28.031 10.062 11.531 1 83.12 102 ASN A C 1
ATOM 813 O O . ASN A 1 102 ? 27.578 11.195 11.703 1 83.12 102 ASN A O 1
ATOM 817 N N . SER A 1 103 ? 27.703 9.273 10.586 1 90.12 103 SER A N 1
ATOM 818 C CA . SER A 1 103 ? 26.859 9.805 9.516 1 90.12 103 SER A CA 1
ATOM 819 C C . SER A 1 103 ? 25.391 9.727 9.883 1 90.12 103 SER A C 1
ATOM 821 O O . SER A 1 103 ? 25.016 9.039 10.844 1 90.12 103 SER A O 1
ATOM 823 N N . THR A 1 104 ? 24.641 10.586 9.297 1 92.31 104 THR A N 1
ATOM 824 C CA . THR A 1 104 ? 23.188 10.523 9.359 1 92.31 104 THR A CA 1
ATOM 825 C C . THR A 1 104 ? 22.609 10 8.047 1 92.31 104 THR A C 1
ATOM 827 O O . THR A 1 104 ? 22.875 10.547 6.977 1 92.31 104 THR A O 1
ATOM 830 N N . THR A 1 105 ? 21.922 8.922 8.164 1 90 105 THR A N 1
ATOM 831 C CA . THR A 1 105 ? 21.281 8.352 6.988 1 90 105 THR A CA 1
ATOM 832 C C . THR A 1 105 ? 19.812 8.789 6.91 1 90 105 THR A C 1
ATOM 834 O O . THR A 1 105 ? 19.047 8.57 7.848 1 90 105 THR A O 1
ATOM 837 N N . LEU A 1 106 ? 19.484 9.414 5.789 1 90.19 106 LEU A N 1
ATOM 838 C CA . LEU A 1 106 ? 18.109 9.875 5.574 1 90.19 106 LEU A CA 1
ATOM 839 C C . LEU A 1 106 ? 17.516 9.273 4.305 1 90.19 106 LEU A C 1
ATOM 841 O O . LEU A 1 106 ? 18.25 9.008 3.344 1 90.19 106 LEU A O 1
ATOM 845 N N . THR A 1 107 ? 16.281 8.898 4.355 1 86.38 107 THR A N 1
ATOM 846 C CA . THR A 1 107 ? 15.469 8.68 3.16 1 86.38 107 THR A CA 1
ATOM 847 C C . THR A 1 107 ? 14.477 9.82 2.959 1 86.38 107 THR A C 1
ATOM 849 O O . THR A 1 107 ? 13.68 10.117 3.85 1 86.38 107 THR A O 1
ATOM 852 N N . CYS A 1 108 ? 14.586 10.43 1.833 1 88.94 108 CYS A N 1
ATOM 853 C CA . CYS A 1 108 ? 13.781 11.609 1.563 1 88.94 108 CYS A CA 1
ATOM 854 C C . CYS A 1 108 ? 13.047 11.484 0.232 1 88.94 108 CYS A C 1
ATOM 856 O O . CYS A 1 108 ? 13.484 10.742 -0.649 1 88.94 108 CYS A O 1
ATOM 858 N N . GLY A 1 109 ? 11.961 12.141 0.157 1 86.94 109 GLY A N 1
ATOM 859 C CA . GLY A 1 109 ? 11.219 12.18 -1.096 1 86.94 109 GLY A CA 1
ATOM 860 C C . GLY A 1 109 ? 10.195 13.297 -1.143 1 86.94 109 GLY A C 1
ATOM 861 O O . GLY A 1 109 ? 10.016 14.023 -0.163 1 86.94 109 GLY A O 1
ATOM 862 N N . PHE A 1 110 ? 9.695 13.438 -2.328 1 88 110 PHE A N 1
ATOM 863 C CA . PHE A 1 110 ? 8.656 14.438 -2.527 1 88 110 PHE A CA 1
ATOM 864 C C . PHE A 1 110 ? 7.285 13.773 -2.648 1 88 110 PHE A C 1
ATOM 866 O O . PHE A 1 110 ? 7.188 12.602 -3.002 1 88 110 PHE A O 1
ATOM 873 N N . ILE A 1 111 ? 6.34 14.484 -2.195 1 85.19 111 ILE A N 1
ATOM 874 C CA . ILE A 1 111 ? 4.965 14.016 -2.262 1 85.19 111 ILE A CA 1
ATOM 875 C C . ILE A 1 111 ? 4.133 14.961 -3.123 1 85.19 111 ILE A C 1
ATOM 877 O O . ILE A 1 111 ? 4.23 16.188 -2.986 1 85.19 111 ILE A O 1
ATOM 881 N N . THR A 1 112 ? 3.455 14.336 -4.016 1 82.44 112 THR A N 1
ATOM 882 C CA . THR A 1 112 ? 2.484 15.102 -4.789 1 82.44 112 THR A CA 1
ATOM 883 C C . THR A 1 112 ? 1.061 14.672 -4.449 1 82.44 112 THR A C 1
ATOM 885 O O . THR A 1 112 ? 0.757 13.477 -4.426 1 82.44 112 THR A O 1
ATOM 888 N N . PHE A 1 113 ? 0.248 15.672 -4.199 1 78.62 113 PHE A N 1
ATOM 889 C CA . PHE A 1 113 ? -1.148 15.398 -3.879 1 78.62 113 PHE A CA 1
ATOM 890 C C . PHE A 1 113 ? -2.006 15.43 -5.137 1 78.62 113 PHE A C 1
ATOM 892 O O . PHE A 1 113 ? -2.051 16.438 -5.844 1 78.62 113 PHE A O 1
ATOM 899 N N . LYS A 1 114 ? -2.752 14.367 -5.379 1 72.12 114 LYS A N 1
ATOM 900 C CA . LYS A 1 114 ? -3.377 14.164 -6.684 1 72.12 114 LYS A CA 1
ATOM 901 C C . LYS A 1 114 ? -4.789 14.742 -6.711 1 72.12 114 LYS A C 1
ATOM 903 O O . LYS A 1 114 ? -5.32 15.047 -7.781 1 72.12 114 LYS A O 1
ATOM 908 N N . THR A 1 115 ? -5.395 14.828 -5.598 1 72.44 115 THR A N 1
ATOM 909 C CA . THR A 1 115 ? -6.801 15.203 -5.621 1 72.44 115 THR A CA 1
ATOM 910 C C . THR A 1 115 ? -7.043 16.453 -4.773 1 72.44 115 THR A C 1
ATOM 912 O O . THR A 1 115 ? -6.293 16.719 -3.832 1 72.44 115 THR A O 1
ATOM 915 N N . ALA A 1 116 ? -8.078 17.094 -5.148 1 73.31 116 ALA A N 1
ATOM 916 C CA . ALA A 1 116 ? -8.5 18.266 -4.375 1 73.31 116 ALA A CA 1
ATOM 917 C C . ALA A 1 116 ? -8.867 17.875 -2.949 1 73.31 116 ALA A C 1
ATOM 919 O O . ALA A 1 116 ? -8.633 18.641 -2.008 1 73.31 116 ALA A O 1
ATOM 920 N N . ILE A 1 117 ? -9.391 16.75 -2.836 1 73.56 117 ILE A N 1
ATOM 921 C CA . ILE A 1 117 ? -9.812 16.281 -1.523 1 73.56 117 ILE A CA 1
ATOM 922 C C . ILE A 1 117 ? -8.594 16.094 -0.627 1 73.56 117 ILE A C 1
ATOM 924 O O . ILE A 1 117 ? -8.602 16.484 0.542 1 73.56 117 ILE A O 1
ATOM 928 N N . THR A 1 118 ? -7.582 15.547 -1.204 1 76.56 118 THR A N 1
ATOM 929 C CA . THR A 1 118 ? -6.348 15.391 -0.446 1 76.56 118 THR A CA 1
ATOM 930 C C . THR A 1 118 ? -5.789 16.75 -0.039 1 76.56 118 THR A C 1
ATOM 932 O O . THR A 1 118 ? -5.387 16.953 1.11 1 76.56 118 THR A O 1
ATOM 935 N N . GLN A 1 119 ? -5.844 17.641 -0.914 1 75.38 119 GLN A N 1
ATOM 936 C CA . GLN A 1 119 ? -5.344 18.984 -0.631 1 75.38 119 GLN A CA 1
ATOM 937 C C . GLN A 1 119 ? -6.168 19.656 0.463 1 75.38 119 GLN A C 1
ATOM 939 O O . GLN A 1 119 ? -5.617 20.328 1.334 1 75.38 119 GLN A O 1
ATOM 944 N N . MET A 1 120 ? -7.422 19.438 0.333 1 74.81 120 MET A N 1
ATOM 945 C CA . MET A 1 120 ? -8.312 19.969 1.36 1 74.81 120 MET A CA 1
ATOM 946 C C . MET A 1 120 ? -7.957 19.406 2.732 1 74.81 120 MET A C 1
ATOM 948 O O . MET A 1 120 ? -7.828 20.156 3.703 1 74.81 120 MET A O 1
ATOM 952 N N . LEU A 1 121 ? -7.75 18.141 2.758 1 73.69 121 LEU A N 1
ATOM 953 C CA . LEU A 1 121 ? -7.43 17.469 4.02 1 73.69 121 LEU A CA 1
ATOM 954 C C . LEU A 1 121 ? -6.129 18.016 4.602 1 73.69 121 LEU A C 1
ATOM 956 O O . LEU A 1 121 ? -6.043 18.281 5.801 1 73.69 121 LEU A O 1
ATOM 960 N N . LEU A 1 122 ? -5.254 18.266 3.797 1 76.44 122 LEU A N 1
ATOM 961 C CA . LEU A 1 122 ? -3.922 18.672 4.238 1 76.44 122 LEU A CA 1
ATOM 962 C C . LEU A 1 122 ? -3.916 20.141 4.672 1 76.44 122 LEU A C 1
ATOM 964 O O . LEU A 1 122 ? -3.047 20.562 5.438 1 76.44 122 LEU A O 1
ATOM 968 N N . SER A 1 123 ? -4.879 20.859 4.141 1 75.06 123 SER A N 1
ATOM 969 C CA . SER A 1 123 ? -4.988 22.281 4.512 1 75.06 123 SER A CA 1
ATOM 970 C C . SER A 1 123 ? -5.344 22.438 5.988 1 75.06 123 SER A C 1
ATOM 972 O O . SER A 1 123 ? -5.129 23.5 6.574 1 75.06 123 SER A O 1
ATOM 974 N N . PHE A 1 124 ? -5.82 21.359 6.574 1 73.44 124 PHE A N 1
ATOM 975 C CA . PHE A 1 124 ? -6.23 21.422 7.969 1 73.44 124 PHE A CA 1
ATOM 976 C C . PHE A 1 124 ? -5.148 20.844 8.875 1 73.44 124 PHE A C 1
ATOM 978 O O . PHE A 1 124 ? -5.312 20.812 10.102 1 73.44 124 PHE A O 1
ATOM 985 N N . LEU A 1 125 ? -4.105 20.469 8.273 1 77.94 125 LEU A N 1
ATOM 986 C CA . LEU A 1 125 ? -2.982 19.922 9.031 1 77.94 125 LEU A CA 1
ATOM 987 C C . LEU A 1 125 ? -1.854 20.953 9.133 1 77.94 125 LEU A C 1
ATOM 989 O O . LEU A 1 125 ? -1.765 21.875 8.32 1 77.94 125 LEU A O 1
ATOM 993 N N . PRO A 1 126 ? -1.089 20.828 10.188 1 80.81 126 PRO A N 1
ATOM 994 C CA . PRO A 1 126 ? 0.071 21.734 10.25 1 80.81 126 PRO A CA 1
ATOM 995 C C . PRO A 1 126 ? 1.009 21.562 9.055 1 80.81 126 PRO A C 1
ATOM 997 O O . PRO A 1 126 ? 1.044 20.484 8.438 1 80.81 126 PRO A O 1
ATOM 1000 N N . GLN A 1 127 ? 1.779 22.578 8.82 1 83.19 127 GLN A N 1
ATOM 1001 C CA . GLN A 1 127 ? 2.709 22.547 7.699 1 83.19 127 GLN A CA 1
ATOM 1002 C C . GLN A 1 127 ? 3.746 21.438 7.875 1 83.19 127 GLN A C 1
ATOM 1004 O O . GLN A 1 127 ? 4.246 20.891 6.895 1 83.19 127 GLN A O 1
ATOM 1009 N N . VAL A 1 128 ? 4.07 21.234 9.133 1 88.19 128 VAL A N 1
ATOM 1010 C CA . VAL A 1 128 ? 5.086 20.25 9.461 1 88.19 128 VAL A CA 1
ATOM 1011 C C . VAL A 1 128 ? 4.52 19.25 10.469 1 88.19 128 VAL A C 1
ATOM 1013 O O . VAL A 1 128 ? 3.99 19.641 11.508 1 88.19 128 VAL A O 1
ATOM 1016 N N . ILE A 1 129 ? 4.57 18.047 10.117 1 89.88 129 ILE A N 1
ATOM 1017 C CA . ILE A 1 129 ? 4.191 16.984 11.039 1 89.88 129 ILE A CA 1
ATOM 1018 C C . ILE A 1 129 ? 5.414 16.141 11.391 1 89.88 129 ILE A C 1
ATOM 1020 O O . ILE A 1 129 ? 6.09 15.625 10.5 1 89.88 129 ILE A O 1
ATOM 1024 N N . VAL A 1 130 ? 5.684 16.078 12.688 1 93.06 130 VAL A N 1
ATOM 1025 C CA . VAL A 1 130 ? 6.797 15.273 13.164 1 93.06 130 VAL A CA 1
ATOM 1026 C C . VAL A 1 130 ? 6.266 14.031 13.875 1 93.06 130 VAL A C 1
ATOM 1028 O O . VAL A 1 130 ? 5.387 14.125 14.734 1 93.06 130 VAL A O 1
ATOM 1031 N N . PHE A 1 131 ? 6.719 12.906 13.484 1 94.44 131 PHE A N 1
ATOM 1032 C CA . PHE A 1 131 ? 6.414 11.648 14.164 1 94.44 131 PHE A CA 1
ATOM 1033 C C . PHE A 1 131 ? 7.645 11.102 14.867 1 94.44 131 PHE A C 1
ATOM 1035 O O . PHE A 1 131 ? 8.672 10.852 14.234 1 94.44 131 PHE A O 1
ATOM 1042 N N . LYS A 1 132 ? 7.473 10.938 16.172 1 95.56 132 LYS A N 1
ATOM 1043 C CA . LYS A 1 132 ? 8.562 10.383 16.969 1 95.56 132 LYS A CA 1
ATOM 1044 C C . LYS A 1 132 ? 8.438 8.867 17.109 1 95.56 132 LYS A C 1
ATOM 1046 O O . LYS A 1 132 ? 7.348 8.359 17.391 1 95.56 132 LYS A O 1
ATOM 1051 N N . ALA A 1 133 ? 9.562 8.195 17 1 94.88 133 ALA A N 1
ATOM 1052 C CA . ALA A 1 133 ? 9.578 6.738 17.094 1 94.88 133 ALA A CA 1
ATOM 1053 C C . ALA A 1 133 ? 8.977 6.266 18.406 1 94.88 133 ALA A C 1
ATOM 1055 O O . ALA A 1 133 ? 8.312 5.227 18.469 1 94.88 133 ALA A O 1
ATOM 1056 N N . GLN A 1 134 ? 9.164 6.977 19.438 1 93.12 134 GLN A N 1
ATOM 1057 C CA . GLN A 1 134 ? 8.703 6.594 20.766 1 93.12 134 GLN A CA 1
ATOM 1058 C C . GLN A 1 134 ? 7.176 6.598 20.844 1 93.12 134 GLN A C 1
ATOM 1060 O O . GLN A 1 134 ? 6.594 5.969 21.734 1 93.12 134 GLN A O 1
ATOM 1065 N N . ASP A 1 135 ? 6.473 7.312 19.984 1 92.12 135 ASP A N 1
ATOM 1066 C CA . ASP A 1 135 ? 5.02 7.418 20 1 92.12 135 ASP A CA 1
ATOM 1067 C C . ASP A 1 135 ? 4.379 6.227 19.297 1 92.12 135 ASP A C 1
ATOM 1069 O O . ASP A 1 135 ? 3.152 6.086 19.281 1 92.12 135 ASP A O 1
ATOM 1073 N N . ASP A 1 136 ? 5.172 5.348 18.641 1 92.19 136 ASP A N 1
ATOM 1074 C CA . ASP A 1 136 ? 4.699 4.172 17.922 1 92.19 136 ASP A CA 1
ATOM 1075 C C . ASP A 1 136 ? 4.395 3.021 18.875 1 92.19 136 ASP A C 1
ATOM 1077 O O . ASP A 1 136 ? 5.121 2.025 18.906 1 92.19 136 ASP A O 1
ATOM 1081 N N . LEU A 1 137 ? 3.314 3.055 19.594 1 87.5 137 LEU A N 1
ATOM 1082 C CA . LEU A 1 137 ? 2.98 2.104 20.641 1 87.5 137 LEU A CA 1
ATOM 1083 C C . LEU A 1 137 ? 2.789 0.703 20.078 1 87.5 137 LEU A C 1
ATOM 1085 O O . LEU A 1 137 ? 3.195 -0.286 20.688 1 87.5 137 LEU A O 1
ATOM 1089 N N . SER A 1 138 ? 2.201 0.597 18.938 1 88.38 138 SER A N 1
ATOM 1090 C CA . SER A 1 138 ? 1.956 -0.703 18.312 1 88.38 138 SER A CA 1
ATOM 1091 C C . SER A 1 138 ? 3.209 -1.232 17.625 1 88.38 138 SER A C 1
ATOM 1093 O O . SER A 1 138 ? 3.305 -2.426 17.328 1 88.38 138 SER A O 1
ATOM 1095 N N . GLY A 1 139 ? 4.137 -0.319 17.266 1 93.38 139 GLY A N 1
ATOM 1096 C CA . GLY A 1 139 ? 5.34 -0.672 16.531 1 93.38 139 GLY A CA 1
ATOM 1097 C C . GLY A 1 139 ? 5.105 -0.814 15.031 1 93.38 139 GLY A C 1
ATOM 1098 O O . GLY A 1 139 ? 6.031 -1.121 14.281 1 93.38 139 GLY A O 1
ATOM 1099 N N . SER A 1 140 ? 3.887 -0.601 14.609 1 94.25 140 SER A N 1
ATOM 1100 C CA . SER A 1 140 ? 3.521 -0.831 13.219 1 94.25 140 SER A CA 1
ATOM 1101 C C . SER A 1 140 ? 4.238 0.144 12.289 1 94.25 140 SER A C 1
ATOM 1103 O O . SER A 1 140 ? 4.695 -0.24 11.211 1 94.25 140 SER A O 1
ATOM 1105 N N . ILE A 1 141 ? 4.328 1.388 12.688 1 94.25 141 ILE A N 1
ATOM 1106 C CA . ILE A 1 141 ? 4.988 2.398 11.875 1 94.25 141 ILE A CA 1
ATOM 1107 C C . ILE A 1 141 ? 6.473 2.074 11.75 1 94.25 141 ILE A C 1
ATOM 1109 O O . ILE A 1 141 ? 7.039 2.123 10.656 1 94.25 141 ILE A O 1
ATOM 1113 N N . GLY A 1 142 ? 7.086 1.721 12.891 1 93.75 142 GLY A N 1
ATOM 1114 C CA . GLY A 1 142 ? 8.484 1.31 12.867 1 93.75 142 GLY A CA 1
ATOM 1115 C C . GLY A 1 142 ? 8.734 0.099 11.992 1 93.75 142 GLY A C 1
ATOM 1116 O O . GLY A 1 142 ? 9.742 0.036 11.289 1 93.75 142 GLY A O 1
ATOM 1117 N N . LYS A 1 143 ? 7.875 -0.85 12.055 1 95 143 LYS A N 1
ATOM 1118 C CA . LYS A 1 143 ? 8.008 -2.041 11.227 1 95 143 LYS A CA 1
ATOM 1119 C C . LYS A 1 143 ? 7.914 -1.689 9.742 1 95 143 LYS A C 1
ATOM 1121 O O . LYS A 1 143 ? 8.703 -2.178 8.93 1 95 143 LYS A O 1
ATOM 1126 N N . LEU A 1 144 ? 6.949 -0.857 9.383 1 94.31 144 LEU A N 1
ATOM 1127 C CA . LEU A 1 144 ? 6.801 -0.442 7.992 1 94.31 144 LEU A CA 1
ATOM 1128 C C . LEU A 1 144 ? 8.031 0.323 7.52 1 94.31 144 LEU A C 1
ATOM 1130 O O . LEU A 1 144 ? 8.516 0.107 6.406 1 94.31 144 LEU A O 1
ATOM 1134 N N . MET A 1 145 ? 8.523 1.15 8.375 1 91.19 145 MET A N 1
ATOM 1135 C CA . MET A 1 145 ? 9.742 1.892 8.055 1 91.19 145 MET A CA 1
ATOM 1136 C C . MET A 1 145 ? 10.906 0.941 7.789 1 91.19 145 MET A C 1
ATOM 1138 O O . MET A 1 145 ? 11.711 1.174 6.887 1 91.19 145 MET A O 1
ATOM 1142 N N . ALA A 1 146 ? 11 -0.055 8.617 1 92.06 146 ALA A N 1
ATOM 1143 C CA . ALA A 1 146 ? 12.07 -1.03 8.438 1 92.06 146 ALA A CA 1
ATOM 1144 C C . ALA A 1 146 ? 11.961 -1.712 7.074 1 92.06 146 ALA A C 1
ATOM 1146 O O . ALA A 1 146 ? 12.977 -1.973 6.422 1 92.06 146 ALA A O 1
ATOM 1147 N N . VAL A 1 147 ? 10.742 -1.982 6.66 1 92.88 147 VAL A N 1
ATOM 1148 C CA . VAL A 1 147 ? 10.531 -2.607 5.359 1 92.88 147 VAL A CA 1
ATOM 1149 C C . VAL A 1 147 ? 10.961 -1.649 4.25 1 92.88 147 VAL A C 1
ATOM 1151 O O . VAL A 1 147 ? 11.625 -2.055 3.293 1 92.88 147 VAL A O 1
ATOM 1154 N N . ILE A 1 148 ? 10.602 -0.407 4.367 1 88.56 148 ILE A N 1
ATOM 1155 C CA . ILE A 1 148 ? 10.984 0.608 3.389 1 88.56 148 ILE A CA 1
ATOM 1156 C C . ILE A 1 148 ? 12.5 0.693 3.297 1 88.56 148 ILE A C 1
ATOM 1158 O O . ILE A 1 148 ? 13.062 0.679 2.199 1 88.56 148 ILE A O 1
ATOM 1162 N N . ASN A 1 149 ? 13.086 0.783 4.469 1 85.12 149 ASN A N 1
ATOM 1163 C CA . ASN A 1 149 ? 14.539 0.902 4.512 1 85.12 149 ASN A CA 1
ATOM 1164 C C . ASN A 1 149 ? 15.219 -0.3 3.865 1 85.12 149 ASN A C 1
ATOM 1166 O O . ASN A 1 149 ? 16.172 -0.141 3.092 1 85.12 149 ASN A O 1
ATOM 1170 N N . GLN A 1 150 ? 14.766 -1.427 4.207 1 89.31 150 GLN A N 1
ATOM 1171 C CA . GLN A 1 150 ? 15.336 -2.643 3.639 1 89.31 150 GLN A CA 1
ATOM 1172 C C . GLN A 1 150 ? 15.203 -2.654 2.119 1 89.31 150 GLN A C 1
ATOM 1174 O O . GLN A 1 150 ? 16.156 -2.971 1.409 1 89.31 150 GLN A O 1
ATOM 1179 N N . GLU A 1 151 ? 14.047 -2.299 1.637 1 86.19 151 GLU A N 1
ATOM 1180 C CA . GLU A 1 151 ? 13.82 -2.271 0.195 1 86.19 151 GLU A CA 1
ATOM 1181 C C . GLU A 1 151 ? 14.703 -1.233 -0.484 1 86.19 151 GLU A C 1
ATOM 1183 O O . GLU A 1 151 ? 15.289 -1.501 -1.537 1 86.19 151 GLU A O 1
ATOM 1188 N N . ALA A 1 152 ? 14.836 -0.132 0.134 1 79.06 152 ALA A N 1
ATOM 1189 C CA . ALA A 1 152 ? 15.547 0.993 -0.47 1 79.06 152 ALA A CA 1
ATOM 1190 C C . ALA A 1 152 ? 17.047 0.765 -0.451 1 79.06 152 ALA A C 1
ATOM 1192 O O . ALA A 1 152 ? 17.766 1.264 -1.318 1 79.06 152 ALA A O 1
ATOM 1193 N N . THR A 1 153 ? 17.547 -0.022 0.474 1 78.44 153 THR A N 1
ATOM 1194 C CA . THR A 1 153 ? 18.984 -0.042 0.676 1 78.44 153 THR A CA 1
ATOM 1195 C C . THR A 1 153 ? 19.562 -1.42 0.356 1 78.44 153 THR A C 1
ATOM 1197 O O . THR A 1 153 ? 20.75 -1.549 0.047 1 78.44 153 THR A O 1
ATOM 1200 N N . GLN A 1 154 ? 18.766 -2.463 0.465 1 77.75 154 GLN A N 1
ATOM 1201 C CA . GLN A 1 154 ? 19.344 -3.797 0.436 1 77.75 154 GLN A CA 1
ATOM 1202 C C . GLN A 1 154 ? 18.75 -4.641 -0.687 1 77.75 154 GLN A C 1
ATOM 1204 O O . GLN A 1 154 ? 19.359 -5.613 -1.134 1 77.75 154 GLN A O 1
ATOM 1209 N N . ALA A 1 155 ? 17.562 -4.27 -1.057 1 72.56 155 ALA A N 1
ATOM 1210 C CA . ALA A 1 155 ? 16.922 -5.098 -2.072 1 72.56 155 ALA A CA 1
ATOM 1211 C C . ALA A 1 155 ? 17.672 -5.016 -3.4 1 72.56 155 ALA A C 1
ATOM 1213 O O . ALA A 1 155 ? 18.203 -3.959 -3.758 1 72.56 155 ALA A O 1
ATOM 1214 N N . ALA A 1 156 ? 17.766 -6.188 -4.039 1 69.25 156 ALA A N 1
ATOM 1215 C CA . ALA A 1 156 ? 18.422 -6.273 -5.34 1 69.25 156 ALA A CA 1
ATOM 1216 C C . ALA A 1 156 ? 17.562 -7.023 -6.348 1 69.25 156 ALA A C 1
ATOM 1218 O O . ALA A 1 156 ? 17.422 -8.242 -6.27 1 69.25 156 ALA A O 1
ATOM 1219 N N . PRO A 1 157 ? 17.078 -6.293 -7.266 1 72.62 157 PRO A N 1
ATOM 1220 C CA . PRO A 1 157 ? 17.062 -4.84 -7.438 1 72.62 157 PRO A CA 1
ATOM 1221 C C . PRO A 1 157 ? 15.984 -4.156 -6.594 1 72.62 157 PRO A C 1
ATOM 1223 O O . PRO A 1 157 ? 14.969 -4.781 -6.254 1 72.62 157 PRO A O 1
ATOM 1226 N N . PRO A 1 158 ? 16.234 -2.951 -6.207 1 76.12 158 PRO A N 1
ATOM 1227 C CA . PRO A 1 158 ? 15.188 -2.215 -5.496 1 76.12 158 PRO A CA 1
ATOM 1228 C C . PRO A 1 158 ? 14 -1.873 -6.387 1 76.12 158 PRO A C 1
ATOM 1230 O O . PRO A 1 158 ? 14.141 -1.769 -7.605 1 76.12 158 PRO A O 1
ATOM 1233 N N . SER A 1 159 ? 12.883 -1.889 -5.812 1 80.56 159 SER A N 1
ATOM 1234 C CA . SER A 1 159 ? 11.688 -1.439 -6.508 1 80.56 159 SER A CA 1
ATOM 1235 C C . SER A 1 159 ? 11.258 -0.057 -6.031 1 80.56 159 SER A C 1
ATOM 1237 O O . SER A 1 159 ? 10.734 0.089 -4.922 1 80.56 159 SER A O 1
ATOM 1239 N N . GLU A 1 160 ? 11.43 0.935 -6.871 1 77.5 160 GLU A N 1
ATOM 1240 C CA . GLU A 1 160 ? 11.031 2.299 -6.539 1 77.5 160 GLU A CA 1
ATOM 1241 C C . GLU A 1 160 ? 9.531 2.395 -6.301 1 77.5 160 GLU A C 1
ATOM 1243 O O . GLU A 1 160 ? 9.078 3.145 -5.434 1 77.5 160 GLU A O 1
ATOM 1248 N N . LYS A 1 161 ? 8.828 1.672 -7.043 1 79.12 161 LYS A N 1
ATOM 1249 C CA . LYS A 1 161 ? 7.371 1.673 -6.898 1 79.12 161 LYS A CA 1
ATOM 1250 C C . LYS A 1 161 ? 6.953 1.095 -5.551 1 79.12 161 LYS A C 1
ATOM 1252 O O . LYS A 1 161 ? 6.004 1.578 -4.93 1 79.12 161 LYS A O 1
ATOM 1257 N N . LEU A 1 162 ? 7.672 -0.013 -5.215 1 84.88 162 LEU A N 1
ATOM 1258 C CA . LEU A 1 162 ? 7.363 -0.603 -3.916 1 84.88 162 LEU A CA 1
ATOM 1259 C C . LEU A 1 162 ? 7.672 0.375 -2.787 1 84.88 162 LEU A C 1
ATOM 1261 O O . LEU A 1 162 ? 6.867 0.543 -1.868 1 84.88 162 LEU A O 1
ATOM 1265 N N . VAL A 1 163 ? 8.797 1.023 -2.869 1 82.81 163 VAL A N 1
ATOM 1266 C CA . VAL A 1 163 ? 9.18 2.02 -1.872 1 82.81 163 VAL A CA 1
ATOM 1267 C C . VAL A 1 163 ? 8.133 3.131 -1.828 1 82.81 163 VAL A C 1
ATOM 1269 O O . VAL A 1 163 ? 7.727 3.564 -0.748 1 82.81 163 VAL A O 1
ATOM 1272 N N . ALA A 1 164 ? 7.688 3.543 -2.957 1 81.06 164 ALA A N 1
ATOM 1273 C CA . ALA A 1 164 ? 6.68 4.602 -3.041 1 81.06 164 ALA A CA 1
ATOM 1274 C C . ALA A 1 164 ? 5.371 4.164 -2.389 1 81.06 164 ALA A C 1
ATOM 1276 O O . ALA A 1 164 ? 4.77 4.918 -1.624 1 81.06 164 ALA A O 1
ATOM 1277 N N . SER A 1 165 ? 4.941 2.947 -2.709 1 85.44 165 SER A N 1
ATOM 1278 C CA . SER A 1 165 ? 3.693 2.432 -2.152 1 85.44 165 SER A CA 1
ATOM 1279 C C . SER A 1 165 ? 3.777 2.309 -0.634 1 85.44 165 SER A C 1
ATOM 1281 O O . SER A 1 165 ? 2.832 2.66 0.075 1 85.44 165 SER A O 1
ATOM 1283 N N . LEU A 1 166 ? 4.883 1.762 -0.173 1 89.5 166 LEU A N 1
ATOM 1284 C CA . LEU A 1 166 ? 5.094 1.617 1.263 1 89.5 166 LEU A CA 1
ATOM 1285 C C . LEU A 1 166 ? 5.129 2.98 1.947 1 89.5 166 LEU A C 1
ATOM 1287 O O . LEU A 1 166 ? 4.555 3.152 3.025 1 89.5 166 LEU A O 1
ATOM 1291 N N . THR A 1 167 ? 5.762 3.926 1.322 1 84.56 167 THR A N 1
ATOM 1292 C CA . THR A 1 167 ? 5.852 5.273 1.874 1 84.56 167 THR A CA 1
ATOM 1293 C C . THR A 1 167 ? 4.477 5.93 1.931 1 84.56 167 THR A C 1
ATOM 1295 O O . THR A 1 167 ? 4.172 6.664 2.873 1 84.56 167 THR A O 1
ATOM 1298 N N . GLU A 1 168 ? 3.689 5.727 0.953 1 84.5 168 GLU A N 1
ATOM 1299 C CA . GLU A 1 168 ? 2.326 6.246 0.954 1 84.5 168 GLU A CA 1
ATOM 1300 C C . GLU A 1 168 ? 1.531 5.707 2.141 1 84.5 168 GLU A C 1
ATOM 1302 O O . GLU A 1 168 ? 0.799 6.453 2.795 1 84.5 168 GLU A O 1
ATOM 1307 N N . ILE A 1 169 ? 1.624 4.434 2.354 1 89.81 169 ILE A N 1
ATOM 1308 C CA . ILE A 1 169 ? 0.94 3.816 3.482 1 89.81 169 ILE A CA 1
ATOM 1309 C C . ILE A 1 169 ? 1.479 4.391 4.789 1 89.81 169 ILE A C 1
ATOM 1311 O O . ILE A 1 169 ? 0.712 4.684 5.711 1 89.81 169 ILE A O 1
ATOM 1315 N N . LEU A 1 170 ? 2.781 4.527 4.824 1 91.19 170 LEU A N 1
ATOM 1316 C CA . LEU A 1 170 ? 3.412 5.113 6 1 91.19 170 LEU A CA 1
ATOM 1317 C C . LEU A 1 170 ? 2.855 6.508 6.277 1 91.19 170 LEU A C 1
ATOM 1319 O O . LEU A 1 170 ? 2.539 6.84 7.422 1 91.19 170 LEU A O 1
ATOM 1323 N N . PHE A 1 171 ? 2.791 7.297 5.234 1 87.38 171 PHE A N 1
ATOM 1324 C CA . PHE A 1 171 ? 2.234 8.641 5.344 1 87.38 171 PHE A CA 1
ATOM 1325 C C . PHE A 1 171 ? 0.814 8.594 5.898 1 87.38 171 PHE A C 1
ATOM 1327 O O . PHE A 1 171 ? 0.471 9.352 6.805 1 87.38 171 PHE A O 1
ATOM 1334 N N . PHE A 1 172 ? 0.033 7.715 5.387 1 86.69 172 PHE A N 1
ATOM 1335 C CA . PHE A 1 172 ? -1.335 7.539 5.863 1 86.69 172 PHE A CA 1
ATOM 1336 C C . PHE A 1 172 ? -1.353 7.223 7.352 1 86.69 172 PHE A C 1
ATOM 1338 O O . PHE A 1 172 ? -2.135 7.805 8.109 1 86.69 172 PHE A O 1
ATOM 1345 N N . MET A 1 173 ? -0.556 6.312 7.773 1 90.19 173 MET A N 1
ATOM 1346 C CA . MET A 1 173 ? -0.538 5.883 9.172 1 90.19 173 MET A CA 1
ATOM 1347 C C . MET A 1 173 ? -0.112 7.023 10.086 1 90.19 173 MET A C 1
ATOM 1349 O O . MET A 1 173 ? -0.667 7.191 11.172 1 90.19 173 MET A O 1
ATOM 1353 N N . VAL A 1 174 ? 0.814 7.828 9.648 1 89.62 174 VAL A N 1
ATOM 1354 C CA . VAL A 1 174 ? 1.312 8.938 10.453 1 89.62 174 VAL A CA 1
ATOM 1355 C C . VAL A 1 174 ? 0.23 10.008 10.578 1 89.62 174 VAL A C 1
ATOM 1357 O O . VAL A 1 174 ? 0.002 10.547 11.664 1 89.62 174 VAL A O 1
ATOM 1360 N N . ILE A 1 175 ? -0.438 10.305 9.469 1 85.19 175 ILE A N 1
ATOM 1361 C CA . ILE A 1 175 ? -1.501 11.305 9.492 1 85.19 175 ILE A CA 1
ATOM 1362 C C . ILE A 1 175 ? -2.641 10.82 10.391 1 85.19 175 ILE A C 1
ATOM 1364 O O . ILE A 1 175 ? -3.195 11.594 11.172 1 85.19 175 ILE A O 1
ATOM 1368 N N . ARG A 1 176 ? -2.969 9.555 10.219 1 83.44 176 ARG A N 1
ATOM 1369 C CA . ARG A 1 176 ? -3.994 8.969 11.078 1 83.44 176 ARG A CA 1
ATOM 1370 C C . ARG A 1 176 ? -3.621 9.109 12.547 1 83.44 176 ARG A C 1
ATOM 1372 O O . ARG A 1 176 ? -4.465 9.453 13.383 1 83.44 176 ARG A O 1
ATOM 1379 N N . HIS A 1 177 ? -2.406 8.781 12.875 1 85.31 177 HIS A N 1
ATOM 1380 C CA . HIS A 1 177 ? -1.911 8.922 14.234 1 85.31 177 HIS A CA 1
ATOM 1381 C C . HIS A 1 177 ? -2.008 10.367 14.711 1 85.31 177 HIS A C 1
ATOM 1383 O O . HIS A 1 177 ? -2.447 10.633 15.836 1 85.31 177 HIS A O 1
ATOM 1389 N N . TYR A 1 178 ? -1.563 11.289 13.852 1 83.81 178 TYR A N 1
ATOM 1390 C CA . TYR A 1 178 ? -1.613 12.711 14.195 1 83.81 178 TYR A CA 1
ATOM 1391 C C . TYR A 1 178 ? -3.039 13.148 14.508 1 83.81 178 TYR A C 1
ATOM 1393 O O . TYR A 1 178 ? -3.283 13.812 15.516 1 83.81 178 TYR A O 1
ATOM 1401 N N . LEU A 1 179 ? -3.941 12.75 13.695 1 77.06 179 LEU A N 1
ATOM 1402 C CA . LEU A 1 179 ? -5.336 13.156 13.836 1 77.06 179 LEU A CA 1
ATOM 1403 C C . LEU A 1 179 ? -5.957 12.547 15.086 1 77.06 179 LEU A C 1
ATOM 1405 O O . LEU A 1 179 ? -6.824 13.156 15.719 1 77.06 179 LEU A O 1
ATOM 1409 N N . SER A 1 180 ? -5.543 11.344 15.398 1 77.06 180 SER A N 1
ATOM 1410 C CA . SER A 1 180 ? -6.078 10.688 16.578 1 77.06 180 SER A CA 1
ATOM 1411 C C . SER A 1 180 ? -5.555 11.336 17.859 1 77.06 180 SER A C 1
ATOM 1413 O O . SER A 1 180 ? -6.227 11.312 18.891 1 77.06 180 SER A O 1
ATOM 1415 N N . SER A 1 181 ? -4.398 11.852 17.781 1 75.19 181 SER A N 1
ATOM 1416 C CA . SER A 1 181 ? -3.762 12.414 18.969 1 75.19 181 SER A CA 1
ATOM 1417 C C . SER A 1 181 ? -4.078 13.906 19.109 1 75.19 181 SER A C 1
ATOM 1419 O O . SER A 1 181 ? -3.852 14.492 20.172 1 75.19 181 SER A O 1
ATOM 1421 N N . HIS A 1 182 ? -4.488 14.492 18.047 1 69.69 182 HIS A N 1
ATOM 1422 C CA . HIS A 1 182 ? -4.789 15.922 18.062 1 69.69 182 HIS A CA 1
ATOM 1423 C C . HIS A 1 182 ? -6.254 16.172 17.734 1 69.69 182 HIS A C 1
ATOM 1425 O O . HIS A 1 182 ? -6.848 15.469 16.922 1 69.69 182 HIS A O 1
ATOM 1431 N N . THR A 1 183 ? -6.891 16.781 18.641 1 58.34 183 THR A N 1
ATOM 1432 C CA . THR A 1 183 ? -8.242 17.219 18.328 1 58.34 183 THR A CA 1
ATOM 1433 C C . THR A 1 183 ? -8.227 18.266 17.219 1 58.34 183 THR A C 1
ATOM 1435 O O . THR A 1 183 ? -7.891 19.438 17.469 1 58.34 183 THR A O 1
ATOM 1438 N N . VAL A 1 184 ? -7.93 17.828 16.141 1 55.41 184 VAL A N 1
ATOM 1439 C CA . VAL A 1 184 ? -7.977 18.812 15.062 1 55.41 184 VAL A CA 1
ATOM 1440 C C . VAL A 1 184 ? -9.422 19.203 14.781 1 55.41 184 VAL A C 1
ATOM 1442 O O . VAL A 1 184 ? -10.258 18.344 14.477 1 55.41 184 VAL A O 1
ATOM 1445 N N . LYS A 1 185 ? -9.844 20.203 15.492 1 51.78 185 LYS A N 1
ATOM 1446 C CA . LYS A 1 185 ? -11.172 20.719 15.18 1 51.78 185 LYS A CA 1
ATOM 1447 C C . LYS A 1 185 ? -11.312 21 13.688 1 51.78 185 LYS A C 1
ATOM 1449 O O . LYS A 1 185 ? -10.648 21.891 13.156 1 51.78 185 LYS A O 1
ATOM 1454 N N . THR A 1 186 ? -11.445 19.922 12.906 1 54.19 186 THR A N 1
ATOM 1455 C CA . THR A 1 186 ? -11.641 20.188 11.484 1 54.19 186 THR A CA 1
ATOM 1456 C C . THR A 1 186 ? -13.078 20.609 11.211 1 54.19 186 THR A C 1
ATOM 1458 O O . THR A 1 186 ? -14.008 20.156 11.891 1 54.19 186 THR A O 1
ATOM 1461 N N . PRO A 1 187 ? -13.188 21.797 10.609 1 55.47 187 PRO A N 1
ATOM 1462 C CA . PRO A 1 187 ? -14.539 22.094 10.141 1 55.47 187 PRO A CA 1
ATOM 1463 C C . PRO A 1 187 ? -15.234 20.859 9.547 1 55.47 187 PRO A C 1
ATOM 1465 O O . PRO A 1 187 ? -16.453 20.875 9.352 1 55.47 187 PRO A O 1
ATOM 1468 N N . LEU A 1 188 ? -14.352 19.875 9.469 1 58.12 188 LEU A N 1
ATOM 1469 C CA . LEU A 1 188 ? -14.875 18.703 8.766 1 58.12 188 LEU A CA 1
ATOM 1470 C C . LEU A 1 188 ? -15.875 17.953 9.641 1 58.12 188 LEU A C 1
ATOM 1472 O O . LEU A 1 188 ? -16.641 17.125 9.133 1 58.12 188 LEU A O 1
ATOM 1476 N N . ASP A 1 189 ? -15.742 18.25 10.867 1 60.44 189 ASP A N 1
ATOM 1477 C CA . ASP A 1 189 ? -16.703 17.562 11.719 1 60.44 189 ASP A CA 1
ATOM 1478 C C . ASP A 1 189 ? -18.141 17.859 11.289 1 60.44 189 ASP A C 1
ATOM 1480 O O . ASP A 1 189 ? -19.031 17.031 11.469 1 60.44 189 ASP A O 1
ATOM 1484 N N . ASN A 1 190 ? -18.25 19.031 10.711 1 58.84 190 ASN A N 1
ATOM 1485 C CA . ASN A 1 190 ? -19.609 19.438 10.328 1 58.84 190 ASN A CA 1
ATOM 1486 C C . ASN A 1 190 ? -19.828 19.266 8.828 1 58.84 190 ASN A C 1
ATOM 1488 O O . ASN A 1 190 ? -20.922 19.531 8.336 1 58.84 190 ASN A O 1
ATOM 1492 N N . ILE A 1 191 ? -18.75 18.953 8.125 1 59.31 191 ILE A N 1
ATOM 1493 C CA . ILE A 1 191 ? -18.875 18.781 6.684 1 59.31 191 ILE A CA 1
ATOM 1494 C C . ILE A 1 191 ? -19.469 17.422 6.363 1 59.31 191 ILE A C 1
ATOM 1496 O O . ILE A 1 191 ? -19 16.391 6.875 1 59.31 191 ILE A O 1
ATOM 1500 N N . PRO A 1 192 ? -20.688 17.531 5.809 1 58.19 192 PRO A N 1
ATOM 1501 C CA . PRO A 1 192 ? -21.219 16.25 5.371 1 58.19 192 PRO A CA 1
ATOM 1502 C C . PRO A 1 192 ? -20.219 15.453 4.531 1 58.19 192 PRO A C 1
ATOM 1504 O O . PRO A 1 192 ? -19.797 15.914 3.471 1 58.19 192 PRO A O 1
ATOM 1507 N N . LEU A 1 193 ? -19.5 14.633 5.188 1 57.38 193 LEU A N 1
ATOM 1508 C CA . LEU A 1 193 ? -18.531 13.805 4.48 1 57.38 193 LEU A CA 1
ATOM 1509 C C . LEU A 1 193 ? -19.234 12.836 3.527 1 57.38 193 LEU A C 1
ATOM 1511 O O . LEU A 1 193 ? -18.656 11.828 3.121 1 57.38 193 LEU A O 1
ATOM 1515 N N . THR A 1 194 ? -20.438 13.266 3.127 1 60.28 194 THR A N 1
ATOM 1516 C CA . THR A 1 194 ? -21.062 12.453 2.092 1 60.28 194 THR A CA 1
ATOM 1517 C C . THR A 1 194 ? -20.391 12.688 0.741 1 60.28 194 THR A C 1
ATOM 1519 O O . THR A 1 194 ? -19.922 13.789 0.461 1 60.28 194 THR A O 1
ATOM 1522 N N . THR A 1 195 ? -20.203 11.703 0.012 1 64.06 195 THR A N 1
ATOM 1523 C CA . THR A 1 195 ? -19.516 11.633 -1.273 1 64.06 195 THR A CA 1
ATOM 1524 C C . THR A 1 195 ? -20.078 12.664 -2.244 1 64.06 195 THR A C 1
ATOM 1526 O O . THR A 1 195 ? -19.344 13.211 -3.072 1 64.06 195 THR A O 1
ATOM 1529 N N . GLU A 1 196 ? -21.266 13.133 -2.029 1 76.56 196 GLU A N 1
ATOM 1530 C CA . GLU A 1 196 ? -21.938 13.93 -3.049 1 76.56 196 GLU A CA 1
ATOM 1531 C C . GLU A 1 196 ? -21.359 15.344 -3.115 1 76.56 196 GLU A C 1
ATOM 1533 O O . GLU A 1 196 ? -21.234 15.922 -4.199 1 76.56 196 GLU A O 1
ATOM 1538 N N . PHE A 1 197 ? -20.922 15.922 -1.996 1 83.56 197 PHE A N 1
ATOM 1539 C CA . PHE A 1 197 ? -20.5 17.312 -1.992 1 83.56 197 PHE A CA 1
ATOM 1540 C C . PHE A 1 197 ? -19.016 17.422 -1.638 1 83.56 197 PHE A C 1
ATOM 1542 O O . PHE A 1 197 ? -18.547 18.516 -1.287 1 83.56 197 PHE A O 1
ATOM 1549 N N . LEU A 1 198 ? -18.391 16.359 -1.701 1 79.81 198 LEU A N 1
ATOM 1550 C CA . LEU A 1 198 ? -16.984 16.344 -1.312 1 79.81 198 LEU A CA 1
ATOM 1551 C C . LEU A 1 198 ? -16.156 17.234 -2.234 1 79.81 198 LEU A C 1
ATOM 1553 O O . LEU A 1 198 ? -15.266 17.953 -1.776 1 79.81 198 LEU A O 1
ATOM 1557 N N . ASN A 1 199 ? -16.469 17.156 -3.473 1 84.12 199 ASN A N 1
ATOM 1558 C CA . ASN A 1 199 ? -15.742 17.969 -4.43 1 84.12 199 ASN A CA 1
ATOM 1559 C C . ASN A 1 199 ? -16 19.453 -4.203 1 84.12 199 ASN A C 1
ATOM 1561 O O . ASN A 1 199 ? -15.102 20.281 -4.348 1 84.12 199 ASN A O 1
ATOM 1565 N N . LEU A 1 200 ? -17.203 19.766 -3.922 1 89 200 LEU A N 1
ATOM 1566 C CA . LEU A 1 200 ? -17.531 21.156 -3.633 1 89 200 LEU A CA 1
ATOM 1567 C C . LEU A 1 200 ? -16.797 21.656 -2.4 1 89 200 LEU A C 1
ATOM 1569 O O . LEU A 1 200 ? -16.266 22.766 -2.398 1 89 200 LEU A O 1
ATOM 1573 N N . MET A 1 201 ? -16.766 20.812 -1.388 1 85.81 201 MET A N 1
ATOM 1574 C CA . MET A 1 201 ? -16.047 21.188 -0.176 1 85.81 201 MET A CA 1
ATOM 1575 C C . MET A 1 201 ? -14.562 21.422 -0.476 1 85.81 201 MET A C 1
ATOM 1577 O O . MET A 1 201 ? -13.961 22.359 0.029 1 85.81 201 MET A O 1
ATOM 1581 N N . ALA A 1 202 ? -14.07 20.562 -1.239 1 85.69 202 ALA A N 1
ATOM 1582 C CA . ALA A 1 202 ? -12.664 20.688 -1.617 1 85.69 202 ALA A CA 1
ATOM 1583 C C . ALA A 1 202 ? -12.406 21.984 -2.363 1 85.69 202 ALA A C 1
ATOM 1585 O O . ALA A 1 202 ? -11.406 22.656 -2.123 1 85.69 202 ALA A O 1
ATOM 1586 N N . GLU A 1 203 ? -13.297 22.297 -3.242 1 89.06 203 GLU A N 1
ATOM 1587 C CA . GLU A 1 203 ? -13.148 23.531 -3.998 1 89.06 203 GLU A CA 1
ATOM 1588 C C . GLU A 1 203 ? -13.203 24.75 -3.08 1 89.06 203 GLU A C 1
ATOM 1590 O O . GLU A 1 203 ? -12.43 25.703 -3.25 1 89.06 203 GLU A O 1
ATOM 1595 N N . ILE A 1 204 ? -14.07 24.688 -2.186 1 89.94 204 ILE A N 1
ATOM 1596 C CA . ILE A 1 204 ? -14.219 25.797 -1.261 1 89.94 204 ILE A CA 1
ATOM 1597 C C . ILE A 1 204 ? -12.945 25.953 -0.427 1 89.94 204 ILE A C 1
ATOM 1599 O O . ILE A 1 204 ? -12.477 27.062 -0.196 1 89.94 204 ILE A O 1
ATOM 1603 N N . VAL A 1 205 ? -12.391 24.875 -0.008 1 86.19 205 VAL A N 1
ATOM 1604 C CA . VAL A 1 205 ? -11.188 24.875 0.815 1 86.19 205 VAL A CA 1
ATOM 1605 C C . VAL A 1 205 ? -10.008 25.391 -0.003 1 86.19 205 VAL A C 1
ATOM 1607 O O . VAL A 1 205 ? -9.188 26.172 0.499 1 86.19 205 VAL A O 1
ATOM 1610 N N . LEU A 1 206 ? -9.977 25.031 -1.238 1 86.88 206 LEU A N 1
ATOM 1611 C CA . LEU A 1 206 ? -8.852 25.391 -2.092 1 86.88 206 LEU A CA 1
ATOM 1612 C C . LEU A 1 206 ? -8.953 26.844 -2.543 1 86.88 206 LEU A C 1
ATOM 1614 O O . LEU A 1 206 ? -7.934 27.5 -2.793 1 86.88 206 LEU A O 1
ATOM 1618 N N . PHE A 1 207 ? -10.234 27.281 -2.672 1 92.38 207 PHE A N 1
ATOM 1619 C CA . PHE A 1 207 ? -10.461 28.656 -3.109 1 92.38 207 PHE A CA 1
ATOM 1620 C C . PHE A 1 207 ? -11.414 29.375 -2.158 1 92.38 207 PHE A C 1
ATOM 1622 O O . PHE A 1 207 ? -12.477 29.844 -2.572 1 92.38 207 PHE A O 1
ATOM 1629 N N . PRO A 1 208 ? -10.938 29.578 -0.988 1 92.56 208 PRO A N 1
ATOM 1630 C CA . PRO A 1 208 ? -11.852 30.094 0.031 1 92.56 208 PRO A CA 1
ATOM 1631 C C . PRO A 1 208 ? -12.25 31.547 -0.221 1 92.56 208 PRO A C 1
ATOM 1633 O O . PRO A 1 208 ? -13.297 31.984 0.259 1 92.56 208 PRO A O 1
ATOM 1636 N N . ALA A 1 209 ? -11.492 32.281 -0.96 1 95.31 209 ALA A N 1
ATOM 1637 C CA . ALA A 1 209 ? -11.75 33.688 -1.164 1 95.31 209 ALA A CA 1
ATOM 1638 C C . ALA A 1 209 ? -12.758 33.906 -2.281 1 95.31 209 ALA A C 1
ATOM 1640 O O . ALA A 1 209 ? -13.281 35.031 -2.443 1 95.31 209 ALA A O 1
ATOM 1641 N N . ARG A 1 210 ? -13.047 32.875 -2.982 1 95.12 210 ARG A N 1
ATOM 1642 C CA . ARG A 1 210 ? -14.055 33 -4.039 1 95.12 210 ARG A CA 1
ATOM 1643 C C . ARG A 1 210 ? -15.422 33.312 -3.457 1 95.12 210 ARG A C 1
ATOM 1645 O O . ARG A 1 210 ? -15.703 33.031 -2.299 1 95.12 210 ARG A O 1
ATOM 1652 N N . SER A 1 211 ? -16.25 34.031 -4.297 1 94.81 211 SER A N 1
ATOM 1653 C CA . SER A 1 211 ? -17.594 34.375 -3.873 1 94.81 211 SER A CA 1
ATOM 1654 C C . SER A 1 211 ? -18.516 33.156 -3.973 1 94.81 211 SER A C 1
ATOM 1656 O O . SER A 1 211 ? -19.234 33 -4.965 1 94.81 211 SER A O 1
ATOM 1658 N N . TRP A 1 212 ? -18.531 32.438 -2.904 1 95.94 212 TRP A N 1
ATOM 1659 C CA . TRP A 1 212 ? -19.359 31.234 -2.863 1 95.94 212 TRP A CA 1
ATOM 1660 C C . TRP A 1 212 ? -20.797 31.578 -2.492 1 95.94 212 TRP A C 1
ATOM 1662 O O . TRP A 1 212 ? -21.109 31.766 -1.315 1 95.94 212 TRP A O 1
ATOM 1672 N N . THR A 1 213 ? -21.656 31.672 -3.504 1 95.69 213 THR A N 1
ATOM 1673 C CA . THR A 1 213 ? -23.109 31.812 -3.346 1 95.69 213 THR A CA 1
ATOM 1674 C C . THR A 1 213 ? -23.797 30.469 -3.58 1 95.69 213 THR A C 1
ATOM 1676 O O . THR A 1 213 ? -23.172 29.516 -4.035 1 95.69 213 THR A O 1
ATOM 1679 N N . VAL A 1 214 ? -25.047 30.422 -3.219 1 95.12 214 VAL A N 1
ATOM 1680 C CA . VAL A 1 214 ? -25.812 29.203 -3.475 1 95.12 214 VAL A CA 1
ATOM 1681 C C . VAL A 1 214 ? -25.766 28.875 -4.965 1 95.12 214 VAL A C 1
ATOM 1683 O O . VAL A 1 214 ? -25.641 27.703 -5.344 1 95.12 214 VAL A O 1
ATOM 1686 N N . GLU A 1 215 ? -25.812 29.938 -5.73 1 95.5 215 GLU A N 1
ATOM 1687 C CA . GLU A 1 215 ? -25.797 29.75 -7.18 1 95.5 215 GLU A CA 1
ATOM 1688 C C . GLU A 1 215 ? -24.469 29.156 -7.645 1 95.5 215 GLU A C 1
ATOM 1690 O O . GLU A 1 215 ? -24.438 28.203 -8.43 1 95.5 215 GLU A O 1
ATOM 1695 N N . THR A 1 216 ? -23.406 29.703 -7.16 1 96.12 216 THR A N 1
ATOM 1696 C CA . THR A 1 216 ? -22.094 29.234 -7.594 1 96.12 216 THR A CA 1
ATOM 1697 C C . THR A 1 216 ? -21.797 27.844 -7.035 1 96.12 216 THR A C 1
ATOM 1699 O O . THR A 1 216 ? -21.156 27.031 -7.691 1 96.12 216 THR A O 1
ATOM 1702 N N . MET A 1 217 ? -22.25 27.547 -5.879 1 95.75 217 MET A N 1
ATOM 1703 C CA . MET A 1 217 ? -22.078 26.234 -5.273 1 95.75 217 MET A CA 1
ATOM 1704 C C . MET A 1 217 ? -22.891 25.172 -6.004 1 95.75 217 MET A C 1
ATOM 1706 O O . MET A 1 217 ? -22.438 24.047 -6.215 1 95.75 217 MET A O 1
ATOM 1710 N N . ALA A 1 218 ? -24.094 25.594 -6.418 1 95.56 218 ALA A N 1
ATOM 1711 C CA . ALA A 1 218 ? -24.938 24.703 -7.195 1 95.56 218 ALA A CA 1
ATOM 1712 C C . ALA A 1 218 ? -24.281 24.344 -8.523 1 95.56 218 ALA A C 1
ATOM 1714 O O . ALA A 1 218 ? -24.25 23.172 -8.906 1 95.56 218 ALA A O 1
ATOM 1715 N N . ARG A 1 219 ? -23.766 25.312 -9.18 1 94.62 219 ARG A N 1
ATOM 1716 C CA . ARG A 1 219 ? -23.094 25.109 -10.453 1 94.62 219 ARG A CA 1
ATOM 1717 C C . ARG A 1 219 ? -21.891 24.188 -10.281 1 94.62 219 ARG A C 1
ATOM 1719 O O . ARG A 1 219 ? -21.672 23.281 -11.086 1 94.62 219 ARG A O 1
ATOM 1726 N N . ALA A 1 220 ? -21.141 24.438 -9.227 1 92.62 220 ALA A N 1
ATOM 1727 C CA . ALA A 1 220 ? -19.953 23.625 -8.953 1 92.62 220 ALA A CA 1
ATOM 1728 C C . ALA A 1 220 ? -20.328 22.172 -8.68 1 92.62 220 ALA A C 1
ATOM 1730 O O . ALA A 1 220 ? -19.547 21.266 -8.938 1 92.62 220 ALA A O 1
ATOM 1731 N N . SER A 1 221 ? -21.531 21.969 -8.227 1 91.69 221 SER A N 1
ATOM 1732 C CA . SER A 1 221 ? -22 20.625 -7.883 1 91.69 221 SER A CA 1
ATOM 1733 C C . SER A 1 221 ? -22.766 20 -9.047 1 91.69 221 SER A C 1
ATOM 1735 O O . SER A 1 221 ? -23.25 18.875 -8.938 1 91.69 221 SER A O 1
ATOM 1737 N N . GLY A 1 222 ? -22.906 20.75 -10.062 1 93.44 222 GLY A N 1
ATOM 1738 C CA . GLY A 1 222 ? -23.625 20.25 -11.219 1 93.44 222 GLY A CA 1
ATOM 1739 C C . GLY A 1 222 ? -25.125 20.125 -10.984 1 93.44 222 GLY A C 1
ATOM 1740 O O . GLY A 1 222 ? -25.766 19.25 -11.555 1 93.44 222 GLY A O 1
ATOM 1741 N N . LEU A 1 223 ? -25.609 20.891 -10.102 1 94.06 223 LEU A N 1
ATOM 1742 C CA . LEU A 1 223 ? -27.016 20.828 -9.75 1 94.06 223 LEU A CA 1
ATOM 1743 C C . LEU A 1 223 ? -27.703 22.172 -10 1 94.06 223 LEU A C 1
ATOM 1745 O O . LEU A 1 223 ? -27.031 23.203 -10.109 1 94.06 223 LEU A O 1
ATOM 1749 N N . SER A 1 224 ? -29.062 22.109 -10.148 1 95.38 224 SER A N 1
ATOM 1750 C CA . SER A 1 224 ? -29.828 23.344 -10.102 1 95.38 224 SER A CA 1
ATOM 1751 C C . SER A 1 224 ? -29.844 23.938 -8.695 1 95.38 224 SER A C 1
ATOM 1753 O O . SER A 1 224 ? -29.562 23.234 -7.723 1 95.38 224 SER A O 1
ATOM 1755 N N . ARG A 1 225 ? -30.141 25.25 -8.625 1 94.5 225 ARG A N 1
ATOM 1756 C CA . ARG A 1 225 ? -30.203 25.922 -7.336 1 94.5 225 ARG A CA 1
ATOM 1757 C C . ARG A 1 225 ? -31.172 25.234 -6.395 1 94.5 225 ARG A C 1
ATOM 1759 O O . ARG A 1 225 ? -30.859 25 -5.227 1 94.5 225 ARG A O 1
ATOM 1766 N N . SER A 1 226 ? -32.312 24.875 -6.945 1 94.81 226 SER A N 1
ATOM 1767 C CA . SER A 1 226 ? -33.344 24.266 -6.121 1 94.81 226 SER A CA 1
ATOM 1768 C C . SER A 1 226 ? -32.938 22.891 -5.629 1 94.81 226 SER A C 1
ATOM 1770 O O . SER A 1 226 ? -33.125 22.547 -4.457 1 94.81 226 SER A O 1
ATOM 1772 N N . TRP A 1 227 ? -32.406 22.094 -6.465 1 94.38 227 TRP A N 1
ATOM 1773 C CA . TRP A 1 227 ? -31.969 20.75 -6.105 1 94.38 227 TRP A CA 1
ATOM 1774 C C . TRP A 1 227 ? -30.766 20.797 -5.152 1 94.38 227 TRP A C 1
ATOM 1776 O O . TRP A 1 227 ? -30.656 19.969 -4.246 1 94.38 227 TRP A O 1
ATOM 1786 N N . PHE A 1 228 ? -29.938 21.75 -5.395 1 95.12 228 PHE A N 1
ATOM 1787 C CA . PHE A 1 228 ? -28.781 21.922 -4.508 1 95.12 228 PHE A CA 1
ATOM 1788 C C . PHE A 1 228 ? -29.234 22.188 -3.078 1 95.12 228 PHE A C 1
ATOM 1790 O O . PHE A 1 228 ? -28.797 21.516 -2.145 1 95.12 228 PHE A O 1
ATOM 1797 N N . ILE A 1 229 ? -30.109 23.109 -2.912 1 93 229 ILE A N 1
ATOM 1798 C CA . ILE A 1 229 ? -30.578 23.5 -1.588 1 93 229 ILE A CA 1
ATOM 1799 C C . ILE A 1 229 ? -31.266 22.312 -0.918 1 93 229 ILE A C 1
ATOM 1801 O O . ILE A 1 229 ? -31 22.016 0.251 1 93 229 ILE A O 1
ATOM 1805 N N . GLN A 1 230 ? -32.031 21.609 -1.683 1 93.44 230 GLN A N 1
ATOM 1806 C CA . GLN A 1 230 ? -32.75 20.484 -1.148 1 93.44 230 GLN A CA 1
ATOM 1807 C C . GLN A 1 230 ? -31.812 19.375 -0.696 1 93.44 230 GLN A C 1
ATOM 1809 O O . GLN A 1 230 ? -31.906 18.891 0.436 1 93.44 230 GLN A O 1
ATOM 1814 N N . ARG A 1 231 ? -30.938 19 -1.559 1 91.25 231 ARG A N 1
ATOM 1815 C CA . ARG A 1 231 ? -30.031 17.891 -1.276 1 91.25 231 ARG A CA 1
ATOM 1816 C C . ARG A 1 231 ? -29.031 18.266 -0.187 1 91.25 231 ARG A C 1
ATOM 1818 O O . ARG A 1 231 ? -28.703 17.453 0.673 1 91.25 231 ARG A O 1
ATOM 1825 N N . PHE A 1 232 ? -28.531 19.469 -0.303 1 90.62 232 PHE A N 1
ATOM 1826 C CA . PHE A 1 232 ? -27.562 19.922 0.687 1 90.62 232 PHE A CA 1
ATOM 1827 C C . PHE A 1 232 ? -28.172 19.906 2.084 1 90.62 232 PHE A C 1
ATOM 1829 O O . PHE A 1 232 ? -27.531 19.438 3.037 1 90.62 232 PHE A O 1
ATOM 1836 N N . ASN A 1 233 ? -29.312 20.344 2.201 1 88.12 233 ASN A N 1
ATOM 1837 C CA . ASN A 1 233 ? -29.984 20.422 3.496 1 88.12 233 ASN A CA 1
ATOM 1838 C C . ASN A 1 233 ? -30.297 19.031 4.043 1 88.12 233 ASN A C 1
ATOM 1840 O O . ASN A 1 233 ? -30.406 18.844 5.254 1 88.12 233 ASN A O 1
ATOM 1844 N N . GLN A 1 234 ? -30.359 18.125 3.178 1 87.69 234 GLN A N 1
ATOM 1845 C CA . GLN A 1 234 ? -30.609 16.75 3.592 1 87.69 234 GLN A CA 1
ATOM 1846 C C . GLN A 1 234 ? -29.359 16.125 4.211 1 87.69 234 GLN A C 1
ATOM 1848 O O . GLN A 1 234 ? -29.453 15.258 5.082 1 87.69 234 GLN A O 1
ATOM 1853 N N . VAL A 1 235 ? -28.25 16.625 3.748 1 82.75 235 VAL A N 1
ATOM 1854 C CA . VAL A 1 235 ? -27.047 15.914 4.133 1 82.75 235 VAL A CA 1
ATOM 1855 C C . VAL A 1 235 ? -26.25 16.75 5.125 1 82.75 235 VAL A C 1
ATOM 1857 O O . VAL A 1 235 ? -25.406 16.219 5.852 1 82.75 235 VAL A O 1
ATOM 1860 N N . SER A 1 236 ? -26.484 18.047 5.191 1 82.62 236 SER A N 1
ATOM 1861 C CA . SER A 1 236 ? -25.688 18.922 6.055 1 82.62 236 SER A CA 1
ATOM 1862 C C . SER A 1 236 ? -26.531 19.516 7.172 1 82.62 236 SER A C 1
ATOM 1864 O O . SER A 1 236 ? -27.656 19.953 6.938 1 82.62 236 SER A O 1
ATOM 1866 N N . PRO A 1 237 ? -25.969 19.5 8.289 1 81.94 237 PRO A N 1
ATOM 1867 C CA . PRO A 1 237 ? -26.688 20.156 9.391 1 81.94 237 PRO A CA 1
ATOM 1868 C C . PRO A 1 237 ? -26.641 21.672 9.305 1 81.94 237 PRO A C 1
ATOM 1870 O O . PRO A 1 237 ? -27.422 22.359 9.961 1 81.94 237 PRO A O 1
ATOM 1873 N N . LEU A 1 238 ? -25.781 22.281 8.562 1 86.38 238 LEU A N 1
ATOM 1874 C CA . LEU A 1 238 ? -25.625 23.719 8.406 1 86.38 238 LEU A CA 1
ATOM 1875 C C . LEU A 1 238 ? -25.938 24.141 6.973 1 86.38 238 LEU A C 1
ATOM 1877 O O . LEU A 1 238 ? -25.734 23.375 6.031 1 86.38 238 LEU A O 1
ATOM 1881 N N . PRO A 1 239 ? -26.406 25.359 6.898 1 90.5 239 PRO A N 1
ATOM 1882 C CA . PRO A 1 239 ? -26.609 25.875 5.543 1 90.5 239 PRO A CA 1
ATOM 1883 C C . PRO A 1 239 ? -25.297 26.062 4.785 1 90.5 239 PRO A C 1
ATOM 1885 O O . PRO A 1 239 ? -24.234 26.234 5.406 1 90.5 239 PRO A O 1
ATOM 1888 N N . PRO A 1 240 ? -25.406 26.156 3.461 1 90.12 240 PRO A N 1
ATOM 1889 C CA . PRO A 1 240 ? -24.203 26.266 2.648 1 90.12 240 PRO A CA 1
ATOM 1890 C C . PRO A 1 240 ? -23.344 27.469 3.045 1 90.12 240 PRO A C 1
ATOM 1892 O O . PRO A 1 240 ? -22.125 27.344 3.188 1 90.12 240 PRO A O 1
ATOM 1895 N N . ALA A 1 241 ? -23.953 28.531 3.322 1 90.94 241 ALA A N 1
ATOM 1896 C CA . ALA A 1 241 ? -23.203 29.734 3.654 1 90.94 241 ALA A CA 1
ATOM 1897 C C . ALA A 1 241 ? -22.453 29.578 4.973 1 90.94 241 ALA A C 1
ATOM 1899 O O . ALA A 1 241 ? -21.344 30.094 5.129 1 90.94 241 ALA A O 1
ATOM 1900 N N . GLU A 1 242 ? -23.078 28.922 5.828 1 90.75 242 GLU A N 1
ATOM 1901 C CA . GLU A 1 242 ? -22.453 28.688 7.121 1 90.75 242 GLU A CA 1
ATOM 1902 C C . GLU A 1 242 ? -21.266 27.734 6.992 1 90.75 242 GLU A C 1
ATOM 1904 O O . GLU A 1 242 ? -20.266 27.891 7.695 1 90.75 242 GLU A O 1
ATOM 1909 N N . ILE A 1 243 ? -21.406 26.828 6.094 1 87.75 243 ILE A N 1
ATOM 1910 C CA . ILE A 1 243 ? -20.312 25.891 5.852 1 87.75 243 ILE A CA 1
ATOM 1911 C C . ILE A 1 243 ? -19.125 26.641 5.277 1 87.75 243 ILE A C 1
ATOM 1913 O O . ILE A 1 243 ? -17.984 26.391 5.676 1 87.75 243 ILE A O 1
ATOM 1917 N N . VAL A 1 244 ? -19.391 27.547 4.391 1 91.69 244 VAL A N 1
ATOM 1918 C CA . VAL A 1 244 ? -18.328 28.344 3.795 1 91.69 244 VAL A CA 1
ATOM 1919 C C . VAL A 1 244 ? -17.625 29.156 4.883 1 91.69 244 VAL A C 1
ATOM 1921 O O . VAL A 1 244 ? -16.406 29.219 4.922 1 91.69 244 VAL A O 1
ATOM 1924 N N . ARG A 1 245 ? -18.375 29.719 5.746 1 91.19 245 ARG A N 1
ATOM 1925 C CA . ARG A 1 245 ? -17.812 30.516 6.832 1 91.19 245 ARG A CA 1
ATOM 1926 C C . ARG A 1 245 ? -16.938 29.672 7.742 1 91.19 245 ARG A C 1
ATOM 1928 O O . ARG A 1 245 ? -15.844 30.094 8.133 1 91.19 245 ARG A O 1
ATOM 1935 N N . HIS A 1 246 ? -17.438 28.547 8.039 1 87.81 246 HIS A N 1
ATOM 1936 C CA . HIS A 1 246 ? -16.672 27.641 8.898 1 87.81 246 HIS A CA 1
ATOM 1937 C C . HIS A 1 246 ? -15.344 27.25 8.25 1 87.81 246 HIS A C 1
ATOM 1939 O O . HIS A 1 246 ? -14.312 27.219 8.922 1 87.81 246 HIS A O 1
ATOM 1945 N N . ILE A 1 247 ? -15.391 26.969 6.953 1 86.81 247 ILE A N 1
ATOM 1946 C CA . ILE A 1 247 ? -14.188 26.578 6.227 1 86.81 247 ILE A CA 1
ATOM 1947 C C . ILE A 1 247 ? -13.195 27.734 6.223 1 86.81 247 ILE A C 1
ATOM 1949 O O . ILE A 1 247 ? -12.008 27.547 6.527 1 86.81 247 ILE A O 1
ATOM 1953 N N . ARG A 1 248 ? -13.688 28.891 5.902 1 91.31 248 ARG A N 1
ATOM 1954 C CA . ARG A 1 248 ? -12.836 30.078 5.832 1 91.31 248 ARG A CA 1
ATOM 1955 C C . ARG A 1 248 ? -12.156 30.344 7.172 1 91.31 248 ARG A C 1
ATOM 1957 O O . ARG A 1 248 ? -10.945 30.562 7.227 1 91.31 248 ARG A O 1
ATOM 1964 N N . ILE A 1 249 ? -12.891 30.25 8.266 1 90.31 249 ILE A N 1
ATOM 1965 C CA . ILE A 1 249 ? -12.352 30.562 9.586 1 90.31 249 ILE A CA 1
ATOM 1966 C C . ILE A 1 249 ? -11.383 29.453 10.016 1 90.31 249 ILE A C 1
ATOM 1968 O O . ILE A 1 249 ? -10.344 29.734 10.617 1 90.31 249 ILE A O 1
ATOM 1972 N N . SER A 1 250 ? -11.742 28.266 9.695 1 85.81 250 SER A N 1
ATOM 1973 C CA . SER A 1 250 ? -10.836 27.172 10.008 1 85.81 250 SER A CA 1
ATOM 1974 C C . SER A 1 250 ? -9.5 27.344 9.305 1 85.81 250 SER A C 1
ATOM 1976 O O . SER A 1 250 ? -8.445 27.109 9.898 1 85.81 250 SER A O 1
ATOM 1978 N N . LEU A 1 251 ? -9.57 27.672 8.062 1 87 251 LEU A N 1
ATOM 1979 C CA . LEU A 1 251 ? -8.352 27.922 7.309 1 87 251 LEU A CA 1
ATOM 1980 C C . LEU A 1 251 ? -7.578 29.109 7.895 1 87 251 LEU A C 1
ATOM 1982 O O . LEU A 1 251 ? -6.352 29.062 7.992 1 87 251 LEU A O 1
ATOM 1986 N N . ALA A 1 252 ? -8.273 30.094 8.297 1 90.06 252 ALA A N 1
ATOM 1987 C CA . ALA A 1 252 ? -7.641 31.25 8.914 1 90.06 252 ALA A CA 1
ATOM 1988 C C . ALA A 1 252 ? -6.926 30.859 10.203 1 90.06 252 ALA A C 1
ATOM 1990 O O . ALA A 1 252 ? -5.824 31.344 10.477 1 90.06 252 ALA A O 1
ATOM 1991 N N . CYS A 1 253 ? -7.59 30.062 10.961 1 86.44 253 CYS A N 1
ATOM 1992 C CA . CYS A 1 253 ? -6.965 29.578 12.18 1 86.44 253 CYS A CA 1
ATOM 1993 C C . CYS A 1 253 ? -5.641 28.891 11.883 1 86.44 253 CYS A C 1
ATOM 1995 O O . CYS A 1 253 ? -4.648 29.109 12.578 1 86.44 253 CYS A O 1
ATOM 1997 N N . GLN A 1 254 ? -5.633 28.141 10.875 1 82.06 254 GLN A N 1
ATOM 1998 C CA . GLN A 1 254 ? -4.414 27.438 10.484 1 82.06 254 GLN A CA 1
ATOM 1999 C C . GLN A 1 254 ? -3.336 28.422 10.031 1 82.06 254 GLN A C 1
ATOM 2001 O O . GLN A 1 254 ? -2.164 28.266 10.375 1 82.06 254 GLN A O 1
ATOM 2006 N N . HIS A 1 255 ? -3.756 29.359 9.234 1 84.5 255 HIS A N 1
ATOM 2007 C CA . HIS A 1 255 ? -2.824 30.391 8.781 1 84.5 255 HIS A CA 1
ATOM 2008 C C . HIS A 1 255 ? -2.189 31.109 9.961 1 84.5 255 HIS A C 1
ATOM 2010 O O . HIS A 1 255 ? -0.972 31.297 10 1 84.5 255 HIS A O 1
ATOM 2016 N N . ILE A 1 256 ? -3.006 31.406 10.914 1 86.31 256 ILE A N 1
ATOM 2017 C CA . ILE A 1 256 ? -2.557 32.156 12.078 1 86.31 256 ILE A CA 1
ATOM 2018 C C . ILE A 1 256 ? -1.623 31.297 12.93 1 86.31 256 ILE A C 1
ATOM 2020 O O . ILE A 1 256 ? -0.567 31.766 13.367 1 86.31 256 ILE A O 1
ATOM 2024 N N . ALA A 1 257 ? -2.025 30.109 13.078 1 79.44 257 ALA A N 1
ATOM 2025 C CA . ALA A 1 257 ? -1.2 29.188 13.844 1 79.44 257 ALA A CA 1
ATOM 2026 C C . ALA A 1 257 ? 0.163 28.984 13.188 1 79.44 257 ALA A C 1
ATOM 2028 O O . ALA A 1 257 ? 1.158 28.734 13.867 1 79.44 257 ALA A O 1
ATOM 2029 N N . ASN A 1 258 ? 0.163 29.141 11.891 1 76.75 258 ASN A N 1
ATOM 2030 C CA . ASN A 1 258 ? 1.398 28.969 11.133 1 76.75 258 ASN A CA 1
ATOM 2031 C C . ASN A 1 258 ? 2.174 30.281 11.016 1 76.75 258 ASN A C 1
ATOM 2033 O O . ASN A 1 258 ? 3.16 30.359 10.281 1 76.75 258 ASN A O 1
ATOM 2037 N N . GLY A 1 259 ? 1.647 31.328 11.641 1 79.75 259 GLY A N 1
ATOM 2038 C CA . GLY A 1 259 ? 2.422 32.562 11.758 1 79.75 259 GLY A CA 1
ATOM 2039 C C . GLY A 1 259 ? 1.996 33.625 10.766 1 79.75 259 GLY A C 1
ATOM 2040 O O . GLY A 1 259 ? 2.605 34.688 10.703 1 79.75 259 GLY A O 1
ATOM 2041 N N . VAL A 1 260 ? 1.04 33.406 10.039 1 85.19 260 VAL A N 1
ATOM 2042 C CA . VAL A 1 260 ? 0.531 34.406 9.109 1 85.19 260 VAL A CA 1
ATOM 2043 C C . VAL A 1 260 ? -0.175 35.5 9.883 1 85.19 260 VAL A C 1
ATOM 2045 O O . VAL A 1 260 ? -0.856 35.25 10.875 1 85.19 260 VAL A O 1
ATOM 2048 N N . SER A 1 261 ? 0.023 36.688 9.438 1 91.19 261 SER A N 1
ATOM 2049 C CA . SER A 1 261 ? -0.587 37.812 10.133 1 91.19 261 SER A CA 1
ATOM 2050 C C . SER A 1 261 ? -2.109 37.75 10.078 1 91.19 261 SER A C 1
ATOM 2052 O O . SER A 1 261 ? -2.672 37.094 9.195 1 91.19 261 SER A O 1
ATOM 2054 N N . LEU A 1 262 ? -2.736 38.438 10.992 1 93.69 262 LEU A N 1
ATOM 2055 C CA . LEU A 1 262 ? -4.191 38.438 11.055 1 93.69 262 LEU A CA 1
ATOM 2056 C C . LEU A 1 262 ? -4.793 39.031 9.789 1 93.69 262 LEU A C 1
ATOM 2058 O O . LEU A 1 262 ? -5.754 38.469 9.234 1 93.69 262 LEU A O 1
ATOM 2062 N N . THR A 1 263 ? -4.145 40.094 9.352 1 93.88 263 THR A N 1
ATOM 2063 C CA . THR A 1 263 ? -4.637 40.781 8.164 1 93.88 263 THR A CA 1
ATOM 2064 C C . THR A 1 263 ? -4.504 39.906 6.934 1 93.88 263 THR A C 1
ATOM 2066 O O . THR A 1 263 ? -5.453 39.75 6.156 1 93.88 263 THR A O 1
ATOM 2069 N N . GLN A 1 264 ? -3.387 39.344 6.805 1 93.88 264 GLN A N 1
ATOM 2070 C CA . GLN A 1 264 ? -3.154 38.5 5.652 1 93.88 264 GLN A CA 1
ATOM 2071 C C . GLN A 1 264 ? -4.047 37.25 5.703 1 93.88 264 GLN A C 1
ATOM 2073 O O . GLN A 1 264 ? -4.539 36.812 4.672 1 93.88 264 GLN A O 1
ATOM 2078 N N . SER A 1 265 ? -4.184 36.719 6.895 1 94 265 SER A N 1
ATOM 2079 C CA . SER A 1 265 ? -5.043 35.531 7.059 1 94 265 SER A CA 1
ATOM 2080 C C . SER A 1 265 ? -6.477 35.844 6.633 1 94 265 SER A C 1
ATOM 2082 O O . SER A 1 265 ? -7.117 35.031 5.973 1 94 265 SER A O 1
ATOM 2084 N N . ALA A 1 266 ? -6.938 36.969 6.988 1 95.62 266 ALA A N 1
ATOM 2085 C CA . ALA A 1 266 ? -8.281 37.406 6.613 1 95.62 266 ALA A CA 1
ATOM 2086 C C . ALA A 1 266 ? -8.422 37.531 5.098 1 95.62 266 ALA A C 1
ATOM 2088 O O . ALA A 1 266 ? -9.406 37.062 4.516 1 95.62 266 ALA A O 1
ATOM 2089 N N . GLU A 1 267 ? -7.441 38.125 4.504 1 94.25 267 GLU A N 1
ATOM 2090 C CA . GLU A 1 267 ? -7.441 38.312 3.055 1 94.25 267 GLU A CA 1
ATOM 2091 C C . GLU A 1 267 ? -7.398 36.969 2.322 1 94.25 267 GLU A C 1
ATOM 2093 O O . GLU A 1 267 ? -8.102 36.781 1.33 1 94.25 267 GLU A O 1
ATOM 2098 N N . LEU A 1 268 ? -6.633 36.125 2.818 1 93 268 LEU A N 1
ATOM 2099 C CA . LEU A 1 268 ? -6.426 34.812 2.176 1 93 268 LEU A CA 1
ATOM 2100 C C . LEU A 1 268 ? -7.715 34 2.156 1 93 268 LEU A C 1
ATOM 2102 O O . LEU A 1 268 ? -7.945 33.219 1.234 1 93 268 LEU A O 1
ATOM 2106 N N . VAL A 1 269 ? -8.547 34.25 3.117 1 94.19 269 VAL A N 1
ATOM 2107 C CA . VAL A 1 269 ? -9.758 33.438 3.176 1 94.19 269 VAL A CA 1
ATOM 2108 C C . VAL A 1 269 ? -10.938 34.25 2.637 1 94.19 269 VAL A C 1
ATOM 2110 O O . VAL A 1 269 ? -12.07 33.75 2.623 1 94.19 269 VAL A O 1
ATOM 2113 N N . GLY A 1 270 ? -10.734 35.469 2.234 1 94.75 270 GLY A N 1
ATOM 2114 C CA . GLY A 1 270 ? -11.711 36.156 1.405 1 94.75 270 GLY A CA 1
ATOM 2115 C C . GLY A 1 270 ? -12.461 37.25 2.143 1 94.75 270 GLY A C 1
ATOM 2116 O O . GLY A 1 270 ? -13.469 37.75 1.652 1 94.75 270 GLY A O 1
ATOM 2117 N N . TYR A 1 271 ? -12.023 37.594 3.273 1 94.69 271 TYR A N 1
ATOM 2118 C CA . TYR A 1 271 ? -12.68 38.719 3.963 1 94.69 271 TYR A CA 1
ATOM 2119 C C . TYR A 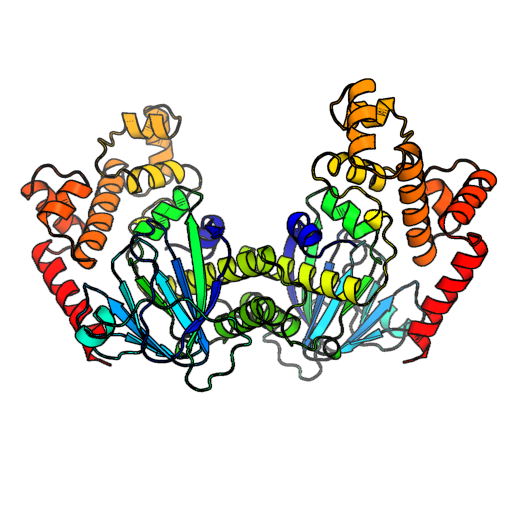1 271 ? -12.102 40.031 3.516 1 94.69 271 TYR A C 1
ATOM 2121 O O . TYR A 1 271 ? -10.883 40.219 3.438 1 94.69 271 TYR A O 1
ATOM 2129 N N . GLN A 1 272 ? -13.031 40.875 3.244 1 89.88 272 GLN A N 1
ATOM 2130 C CA . GLN A 1 272 ? -12.625 42.188 2.746 1 89.88 272 GLN A CA 1
ATOM 2131 C C . GLN A 1 272 ? -12.539 43.188 3.879 1 89.88 272 GLN A C 1
ATOM 2133 O O . GLN A 1 272 ? -11.977 44.281 3.705 1 89.88 272 GLN A O 1
ATOM 2138 N N . SER A 1 273 ? -13.078 42.875 4.98 1 92.62 273 SER A N 1
ATOM 2139 C CA . SER A 1 273 ? -13.031 43.781 6.133 1 92.62 273 SER A CA 1
ATOM 2140 C C . SER A 1 273 ? -12.578 43.031 7.387 1 92.62 273 SER A C 1
ATOM 2142 O O . SER A 1 273 ? -13.023 41.938 7.645 1 92.62 273 SER A O 1
ATOM 2144 N N . GLN A 1 274 ? -11.758 43.75 8.148 1 93.06 274 GLN A N 1
ATOM 2145 C CA . GLN A 1 274 ? -11.273 43.156 9.406 1 93.06 274 GLN A CA 1
ATOM 2146 C C . GLN A 1 274 ? -12.414 43 10.406 1 93.06 274 GLN A C 1
ATOM 2148 O O . GLN A 1 274 ? -12.422 42.031 11.18 1 93.06 274 GLN A O 1
ATOM 2153 N N . ALA A 1 275 ? -13.273 43.906 10.305 1 94.44 275 ALA A N 1
ATOM 2154 C CA . ALA A 1 275 ? -14.414 43.844 11.211 1 94.44 275 ALA A CA 1
ATOM 2155 C C . ALA A 1 275 ? -15.25 42.594 10.961 1 94.44 275 ALA A C 1
ATOM 2157 O O . ALA A 1 275 ? -15.641 41.906 11.898 1 94.44 275 ALA A O 1
ATOM 2158 N N . ALA A 1 276 ? -15.531 42.375 9.75 1 95.19 276 ALA A N 1
ATOM 2159 C CA . ALA A 1 276 ? -16.312 41.219 9.367 1 95.19 276 ALA A CA 1
ATOM 2160 C C . ALA A 1 276 ? -15.57 39.906 9.727 1 95.19 276 ALA A C 1
ATOM 2162 O O . ALA A 1 276 ? -16.188 38.969 10.195 1 95.19 276 ALA A O 1
ATOM 2163 N N . PHE A 1 277 ? -14.266 39.938 9.492 1 96.69 277 PHE A N 1
ATOM 2164 C CA . PHE A 1 277 ? -13.43 38.781 9.836 1 96.69 277 PHE A CA 1
ATOM 2165 C C . PHE A 1 277 ? -13.453 38.531 11.336 1 96.69 277 PHE A C 1
ATOM 2167 O O . PHE A 1 277 ? -13.664 37.375 11.766 1 96.69 277 PHE A O 1
ATOM 2174 N N . ASN A 1 278 ? -13.359 39.531 12.055 1 95.81 278 ASN A N 1
ATOM 2175 C CA . ASN A 1 278 ? -13.32 39.406 13.508 1 95.81 278 ASN A CA 1
ATOM 2176 C C . ASN A 1 278 ? -14.625 38.844 14.055 1 95.81 278 ASN A C 1
ATOM 2178 O O . ASN A 1 278 ? -14.617 37.969 14.93 1 95.81 278 ASN A O 1
ATOM 2182 N N . ARG A 1 279 ? -15.672 39.344 13.531 1 96 279 ARG A N 1
ATOM 2183 C CA . ARG A 1 279 ? -16.984 38.875 13.977 1 96 279 ARG A CA 1
ATOM 2184 C C . ARG A 1 279 ? -17.188 37.406 13.664 1 96 279 ARG A C 1
ATOM 2186 O O . ARG A 1 279 ? -17.641 36.625 14.516 1 96 279 ARG A O 1
ATOM 2193 N N . ALA A 1 280 ? -16.859 37.062 12.516 1 94.81 280 ALA A N 1
ATOM 2194 C CA . ALA A 1 280 ? -17.031 35.688 12.086 1 94.81 280 ALA A CA 1
ATOM 2195 C C . ALA A 1 280 ? -16.125 34.75 12.867 1 94.81 280 ALA A C 1
ATOM 2197 O O . ALA A 1 280 ? -16.531 33.656 13.273 1 94.81 280 ALA A O 1
ATOM 2198 N N . PHE A 1 281 ? -14.883 35.156 13.023 1 95.12 281 PHE A N 1
ATOM 2199 C CA . PHE A 1 281 ? -13.883 34.375 13.734 1 95.12 281 PHE A CA 1
ATOM 2200 C C . PHE A 1 281 ? -14.336 34.094 15.164 1 95.12 281 PHE A C 1
ATOM 2202 O O . PHE A 1 281 ? -14.32 32.938 15.617 1 95.12 281 PHE A O 1
ATOM 2209 N N . GLN A 1 282 ? -14.867 35.125 15.75 1 94.69 282 GLN A N 1
ATOM 2210 C CA . GLN A 1 282 ? -15.312 34.969 17.141 1 94.69 282 GLN A CA 1
ATOM 2211 C C . GLN A 1 282 ? -16.562 34.125 17.234 1 94.69 282 GLN A C 1
ATOM 2213 O O . GLN A 1 282 ? -16.703 33.312 18.172 1 94.69 282 GLN A O 1
ATOM 2218 N N . ARG A 1 283 ? -17.375 34.281 16.375 1 93.06 283 ARG A N 1
ATOM 2219 C CA . ARG A 1 283 ? -18.609 33.5 16.359 1 93.06 283 ARG A CA 1
ATOM 2220 C C . ARG A 1 283 ? -18.312 32 16.25 1 93.06 283 ARG A C 1
ATOM 2222 O O . ARG A 1 283 ? -18.953 31.188 16.922 1 93.06 283 ARG A O 1
ATOM 2229 N N . ILE A 1 284 ? -17.359 31.719 15.5 1 89.19 284 ILE A N 1
ATOM 2230 C CA . ILE A 1 284 ? -17.109 30.312 15.18 1 89.19 284 ILE A CA 1
ATOM 2231 C C . ILE A 1 284 ? -16.156 29.719 16.219 1 89.19 284 ILE A C 1
ATOM 2233 O O . ILE A 1 284 ? -16.344 28.578 16.641 1 89.19 284 ILE A O 1
ATOM 2237 N N . THR A 1 285 ? -15.141 30.469 16.672 1 88.88 285 THR A N 1
ATOM 2238 C CA . THR A 1 285 ? -14.102 29.906 17.531 1 88.88 285 THR A CA 1
ATOM 2239 C C . THR A 1 285 ? -14.375 30.234 18.984 1 88.88 285 THR A C 1
ATOM 2241 O O . THR A 1 285 ? -13.805 29.609 19.891 1 88.88 285 THR A O 1
ATOM 2244 N N . GLY A 1 286 ? -15.164 31.25 19.219 1 91.81 286 GLY A N 1
ATOM 2245 C CA . GLY A 1 286 ? -15.461 31.688 20.578 1 91.81 286 GLY A CA 1
ATOM 2246 C C . GLY A 1 286 ? -14.461 32.688 21.109 1 91.81 286 GLY A C 1
ATOM 2247 O O . GLY A 1 286 ? -14.664 33.25 22.188 1 91.81 286 GLY A O 1
ATOM 2248 N N . ILE A 1 287 ? -13.406 32.969 20.406 1 93.12 287 ILE A N 1
ATOM 2249 C CA . ILE A 1 287 ? -12.398 33.938 20.844 1 93.12 287 ILE A CA 1
ATOM 2250 C C . ILE A 1 287 ? -12.008 34.844 19.672 1 93.12 287 ILE A C 1
ATOM 2252 O O . ILE A 1 287 ? -12.32 34.562 18.531 1 93.12 287 ILE A O 1
ATOM 2256 N N . THR A 1 288 ? -11.352 35.938 19.969 1 94.69 288 THR A N 1
ATOM 2257 C CA . THR A 1 288 ? -10.93 36.875 18.922 1 94.69 288 THR A CA 1
ATOM 2258 C C . THR A 1 288 ? -9.703 36.344 18.188 1 94.69 288 THR A C 1
ATOM 2260 O O . THR A 1 288 ? -8.938 35.562 18.734 1 94.69 288 THR A O 1
ATOM 2263 N N . PRO A 1 289 ? -9.523 36.781 16.969 1 93.75 289 PRO A N 1
ATOM 2264 C CA . PRO A 1 289 ? -8.312 36.406 16.25 1 93.75 289 PRO A CA 1
ATOM 2265 C C . PRO A 1 289 ? -7.035 36.75 17.016 1 93.75 289 PRO A C 1
ATOM 2267 O O . PRO A 1 289 ? -6.074 35.969 17.016 1 93.75 289 PRO A O 1
ATOM 2270 N N . GLY A 1 290 ? -6.98 37.875 17.578 1 93.06 290 GLY A N 1
ATOM 2271 C CA . GLY A 1 290 ? -5.828 38.281 18.359 1 93.06 290 GLY A CA 1
ATOM 2272 C C . GLY A 1 290 ? -5.504 37.344 19.5 1 93.06 290 GLY A C 1
ATOM 2273 O O . GLY A 1 290 ? -4.344 37 19.703 1 93.06 290 GLY A O 1
ATOM 2274 N N . ARG A 1 291 ? -6.527 37.031 20.234 1 92.44 291 ARG A N 1
ATOM 2275 C CA . ARG A 1 291 ? -6.34 36.094 21.328 1 92.44 291 ARG A CA 1
ATOM 2276 C C . ARG A 1 291 ? -5.871 34.75 20.812 1 92.44 291 ARG A C 1
ATOM 2278 O O . ARG A 1 291 ? -5.008 34.094 21.422 1 92.44 291 ARG A O 1
ATOM 2285 N N . TYR A 1 292 ? -6.477 34.312 19.75 1 91.31 292 TYR A N 1
ATOM 2286 C CA . TYR A 1 292 ? -6.09 33.031 19.141 1 91.31 292 TYR A CA 1
ATOM 2287 C C . TYR A 1 292 ? -4.613 33.062 18.766 1 91.31 292 TYR A C 1
ATOM 2289 O O . TYR A 1 292 ? -3.9 32.062 19 1 91.31 292 TYR A O 1
ATOM 2297 N N . SER A 1 293 ? -4.184 34.094 18.125 1 89.88 293 SER A N 1
ATOM 2298 C CA . SER A 1 293 ? -2.795 34.219 17.719 1 89.88 293 SER A CA 1
ATOM 2299 C C . SER A 1 293 ? -1.849 34.156 18.906 1 89.88 293 SER A C 1
ATOM 2301 O O . SER A 1 293 ? -0.814 33.5 18.844 1 89.88 293 SER A O 1
ATOM 2303 N N . ARG A 1 294 ? -2.205 34.75 20 1 87.25 294 ARG A N 1
ATOM 2304 C CA . ARG A 1 294 ? -1.386 34.75 21.203 1 87.25 294 ARG A CA 1
ATOM 2305 C C . ARG A 1 294 ? -1.285 33.375 21.812 1 87.25 294 ARG A C 1
ATOM 2307 O O . ARG A 1 294 ? -0.216 32.938 22.266 1 87.25 294 ARG A O 1
ATOM 2314 N N . GLU A 1 295 ? -2.387 32.719 21.812 1 82.81 295 GLU A N 1
ATOM 2315 C CA . GLU A 1 295 ? -2.424 31.391 22.375 1 82.81 295 GLU A CA 1
ATOM 2316 C C . GLU A 1 295 ? -1.589 30.422 21.562 1 82.81 295 GLU A C 1
ATOM 2318 O O . GLU A 1 295 ? -0.975 29.5 22.094 1 82.81 295 GLU A O 1
ATOM 2323 N N . HIS A 1 296 ? -1.559 30.547 20.328 1 77.12 296 HIS A N 1
ATOM 2324 C CA . HIS A 1 296 ? -0.867 29.609 19.453 1 77.12 296 HIS A CA 1
ATOM 2325 C C . HIS A 1 296 ? 0.58 30.016 19.219 1 77.12 296 HIS A C 1
ATOM 2327 O O . HIS A 1 296 ? 1.415 29.203 18.844 1 77.12 296 HIS A O 1
ATOM 2333 N N . SER A 1 297 ? 0.791 31.297 19.344 1 70.06 297 SER A N 1
ATOM 2334 C CA . SER A 1 297 ? 2.186 31.734 19.375 1 70.06 297 SER A CA 1
ATOM 2335 C C . SER A 1 297 ? 2.908 31.203 20.609 1 70.06 297 SER A C 1
ATOM 2337 O O . SER A 1 297 ? 4.074 30.797 20.516 1 70.06 297 SER A O 1
ATOM 2339 N N . MET A 1 298 ? 2.113 31.109 21.719 1 58.66 298 MET A N 1
ATOM 2340 C CA . MET A 1 298 ? 2.66 30.578 22.969 1 58.66 298 MET A CA 1
ATOM 2341 C C . MET A 1 298 ? 2.869 29.062 22.875 1 58.66 298 MET A C 1
ATOM 2343 O O . MET A 1 298 ? 3.861 28.547 23.391 1 58.66 298 MET A O 1
ATOM 2347 N N . ASN A 1 299 ? 1.889 28.391 22.375 1 56.88 299 ASN A N 1
ATOM 2348 C CA . ASN A 1 299 ? 1.985 26.938 22.25 1 56.88 299 ASN A CA 1
ATOM 2349 C C . ASN A 1 299 ? 3.135 26.531 21.328 1 56.88 299 ASN A C 1
ATOM 2351 O O . ASN A 1 299 ? 3.799 25.516 21.562 1 56.88 299 ASN A O 1
ATOM 2355 N N . ARG A 1 300 ? 3.266 27.234 20.359 1 56.41 300 ARG A N 1
ATOM 2356 C CA . ARG A 1 300 ? 4.441 27.016 19.516 1 56.41 300 ARG A CA 1
ATOM 2357 C C . ARG A 1 300 ? 5.727 27.188 20.328 1 56.41 300 ARG A C 1
ATOM 2359 O O . ARG A 1 300 ? 6.664 26.391 20.172 1 56.41 300 ARG A O 1
ATOM 2366 N N . ALA A 1 301 ? 5.621 28.047 21.281 1 50.25 301 ALA A N 1
ATOM 2367 C CA . ALA A 1 301 ? 6.75 28.281 22.188 1 50.25 301 ALA A CA 1
ATOM 2368 C C . ALA A 1 301 ? 6.855 27.172 23.234 1 50.25 301 ALA A C 1
ATOM 2370 O O . ALA A 1 301 ? 7.957 26.734 23.578 1 50.25 301 ALA A O 1
ATOM 2371 N N . ALA A 1 302 ? 5.68 26.672 23.859 1 48.69 302 ALA A N 1
ATOM 2372 C CA . ALA A 1 302 ? 5.645 25.672 24.922 1 48.69 302 ALA A CA 1
ATOM 2373 C C . ALA A 1 302 ? 6.035 24.297 24.375 1 48.69 302 ALA A C 1
ATOM 2375 O O . ALA A 1 302 ? 6.695 23.516 25.062 1 48.69 302 ALA A O 1
ATOM 2376 N N . GLN A 1 303 ? 5.246 23.812 23.438 1 46.22 303 GLN A N 1
ATOM 2377 C CA . GLN A 1 303 ? 5.652 22.547 22.844 1 46.22 303 GLN A CA 1
ATOM 2378 C C . GLN A 1 303 ? 7.16 22.5 22.609 1 46.22 303 GLN A C 1
ATOM 2380 O O . GLN A 1 303 ? 7.77 21.438 22.641 1 46.22 303 GLN A O 1
ATOM 2385 N N . GLU A 1 304 ? 7.672 23.609 22.562 1 42.19 304 GLU A N 1
ATOM 2386 C CA . GLU A 1 304 ? 9.102 23.844 22.406 1 42.19 304 GLU A CA 1
ATOM 2387 C C . GLU A 1 304 ? 9.828 23.75 23.75 1 42.19 304 GLU A C 1
ATOM 2389 O O . GLU A 1 304 ? 10.992 23.359 23.812 1 42.19 304 GLU A O 1
ATOM 2394 N N . GLY A 1 305 ? 9.141 24.234 24.875 1 36.84 305 GLY A N 1
ATOM 2395 C CA . GLY A 1 305 ? 9.75 24.281 26.188 1 36.84 305 GLY A CA 1
ATOM 2396 C C . GLY A 1 305 ? 9.672 22.953 26.922 1 36.84 305 GLY A C 1
ATOM 2397 O O . GLY A 1 305 ? 10.414 22.719 27.891 1 36.84 305 GLY A O 1
ATOM 2398 N N . ASP A 1 306 ? 8.547 22.344 27.016 1 38.78 306 ASP A N 1
ATOM 2399 C CA . ASP A 1 306 ? 8.461 21.141 27.844 1 38.78 306 ASP A CA 1
ATOM 2400 C C . ASP A 1 306 ? 9.453 20.078 27.375 1 38.78 306 ASP A C 1
ATOM 2402 O O . ASP A 1 306 ? 9.492 18.969 27.922 1 38.78 306 ASP A O 1
ATOM 2406 N N . GLU A 1 307 ? 10.008 20.172 26.312 1 33.97 307 GLU A N 1
ATOM 2407 C CA . GLU A 1 307 ? 11.18 19.312 26.281 1 33.97 307 GLU A CA 1
ATOM 2408 C C . GLU A 1 307 ? 12.398 20 26.891 1 33.97 307 GLU A C 1
ATOM 2410 O O . GLU A 1 307 ? 12.57 21.219 26.75 1 33.97 307 GLU A O 1
ATOM 2415 N N . MET B 1 1 ? 13.375 -11.492 -18.016 1 47.22 1 MET B N 1
ATOM 2416 C CA . MET B 1 1 ? 13 -11.867 -16.656 1 47.22 1 MET B CA 1
ATOM 2417 C C . MET B 1 1 ? 11.953 -10.898 -16.094 1 47.22 1 MET B C 1
ATOM 2419 O O . MET B 1 1 ? 11.992 -9.703 -16.375 1 47.22 1 MET B O 1
ATOM 2423 N N . LEU B 1 2 ? 10.867 -11.508 -15.875 1 52.53 2 LEU B N 1
ATOM 2424 C CA . LEU B 1 2 ? 9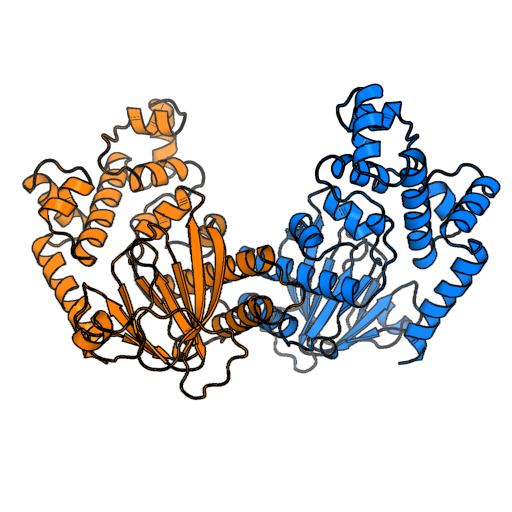.844 -10.648 -15.297 1 52.53 2 LEU B CA 1
ATOM 2425 C C . LEU B 1 2 ? 10.422 -9.742 -14.219 1 52.53 2 LEU B C 1
ATOM 2427 O O . LEU B 1 2 ? 10.977 -10.234 -13.227 1 52.53 2 LEU B O 1
ATOM 2431 N N . ASN B 1 3 ? 10.805 -8.539 -14.648 1 59.69 3 ASN B N 1
ATOM 2432 C CA . ASN B 1 3 ? 11.367 -7.535 -13.75 1 59.69 3 ASN B CA 1
ATOM 2433 C C . ASN B 1 3 ? 10.391 -7.152 -12.648 1 59.69 3 ASN B C 1
ATOM 2435 O O . ASN B 1 3 ? 9.18 -7.145 -12.859 1 59.69 3 ASN B O 1
ATOM 2439 N N . SER B 1 4 ? 10.836 -7.285 -11.422 1 64 4 SER B N 1
ATOM 2440 C CA . SER B 1 4 ? 10.086 -6.926 -10.227 1 64 4 SER B CA 1
ATOM 2441 C C . SER B 1 4 ? 9.32 -5.617 -10.43 1 64 4 SER B C 1
ATOM 2443 O O . SER B 1 4 ? 8.195 -5.473 -9.953 1 64 4 SER B O 1
ATOM 2445 N N . GLU B 1 5 ? 9.922 -4.742 -11.219 1 64.5 5 GLU B N 1
ATOM 2446 C CA . GLU B 1 5 ? 9.266 -3.459 -11.461 1 64.5 5 GLU B CA 1
ATOM 2447 C C . GLU B 1 5 ? 8.016 -3.633 -12.32 1 64.5 5 GLU B C 1
ATOM 2449 O O . GLU B 1 5 ? 6.988 -2.996 -12.07 1 64.5 5 GLU B O 1
ATOM 2454 N N . TRP B 1 6 ? 8.242 -4.484 -13.242 1 67.38 6 TRP B N 1
ATOM 2455 C CA . TRP B 1 6 ? 7.125 -4.723 -14.148 1 67.38 6 TRP B CA 1
ATOM 2456 C C . TRP B 1 6 ? 5.953 -5.367 -13.414 1 67.38 6 TRP B C 1
ATOM 2458 O O . TRP B 1 6 ? 4.797 -5 -13.633 1 67.38 6 TRP B O 1
ATOM 2468 N N . LEU B 1 7 ? 6.215 -6.273 -12.484 1 69.62 7 LEU B N 1
ATOM 2469 C CA . LEU B 1 7 ? 5.184 -6.945 -11.703 1 69.62 7 LEU B CA 1
ATOM 2470 C C . LEU B 1 7 ? 4.402 -5.941 -10.859 1 69.62 7 LEU B C 1
ATOM 2472 O O . LEU B 1 7 ? 3.17 -5.953 -10.852 1 69.62 7 LEU B O 1
ATOM 2476 N N . LEU B 1 8 ? 5.168 -5.109 -10.219 1 68.94 8 LEU B N 1
ATOM 2477 C CA . LEU B 1 8 ? 4.551 -4.145 -9.312 1 68.94 8 LEU B CA 1
ATOM 2478 C C . LEU B 1 8 ? 3.656 -3.178 -10.078 1 68.94 8 LEU B C 1
ATOM 2480 O O . LEU B 1 8 ? 2.611 -2.758 -9.57 1 68.94 8 LEU B O 1
ATOM 2484 N N . ASP B 1 9 ? 4.082 -2.871 -11.258 1 69.69 9 ASP B N 1
ATOM 2485 C CA . ASP B 1 9 ? 3.35 -1.893 -12.062 1 69.69 9 ASP B CA 1
ATOM 2486 C C . ASP B 1 9 ? 2.051 -2.486 -12.602 1 69.69 9 ASP B C 1
ATOM 2488 O O . ASP B 1 9 ? 1.131 -1.751 -12.969 1 69.69 9 ASP B O 1
ATOM 2492 N N . ASN B 1 10 ? 1.99 -3.75 -12.516 1 70.94 10 ASN B N 1
ATOM 2493 C CA . ASN B 1 10 ? 0.866 -4.352 -13.227 1 70.94 10 ASN B CA 1
ATOM 2494 C C . ASN B 1 10 ? 0.012 -5.211 -12.297 1 70.94 10 ASN B C 1
ATOM 2496 O O . ASN B 1 10 ? -1.039 -5.711 -12.703 1 70.94 10 ASN B O 1
ATOM 2500 N N . LEU B 1 11 ? 0.508 -5.43 -11.148 1 73.69 11 LEU B N 1
ATOM 2501 C CA . LEU B 1 11 ? -0.273 -6.191 -10.18 1 73.69 11 LEU B CA 1
ATOM 2502 C C . LEU B 1 11 ? -1.352 -5.32 -9.547 1 73.69 11 LEU B C 1
ATOM 2504 O O . LEU B 1 11 ? -1.047 -4.293 -8.938 1 73.69 11 LEU B O 1
ATOM 2508 N N . ARG B 1 12 ? -2.609 -5.609 -9.828 1 74.44 12 ARG B N 1
ATOM 2509 C CA . ARG B 1 12 ? -3.758 -4.926 -9.242 1 74.44 12 ARG B CA 1
ATOM 2510 C C . ARG B 1 12 ? -4.695 -5.914 -8.562 1 74.44 12 ARG B C 1
ATOM 2512 O O . ARG B 1 12 ? -5.336 -6.73 -9.227 1 74.44 12 ARG B O 1
ATOM 2519 N N . ILE B 1 13 ? -4.676 -5.898 -7.289 1 75.56 13 ILE B N 1
ATOM 2520 C CA . ILE B 1 13 ? -5.496 -6.844 -6.539 1 75.56 13 ILE B CA 1
ATOM 2521 C C . ILE B 1 13 ? -6.398 -6.09 -5.57 1 75.56 13 ILE B C 1
ATOM 2523 O O . ILE B 1 13 ? -6.086 -4.965 -5.168 1 75.56 13 ILE B O 1
ATOM 2527 N N . GLU B 1 14 ? -7.547 -6.527 -5.445 1 74.62 14 GLU B N 1
ATOM 2528 C CA . GLU B 1 14 ? -8.438 -6.094 -4.371 1 74.62 14 GLU B CA 1
ATOM 2529 C C . GLU B 1 14 ? -8.594 -7.18 -3.314 1 74.62 14 GLU B C 1
ATOM 2531 O O . GLU B 1 14 ? -8.656 -8.367 -3.643 1 74.62 14 GLU B O 1
ATOM 2536 N N . ASN B 1 15 ? -8.25 -6.699 -2.145 1 71.88 15 ASN B N 1
ATOM 2537 C CA . ASN B 1 15 ? -8.336 -7.691 -1.079 1 71.88 15 ASN B CA 1
ATOM 2538 C C . ASN B 1 15 ? -9.438 -7.348 -0.08 1 71.88 15 ASN B C 1
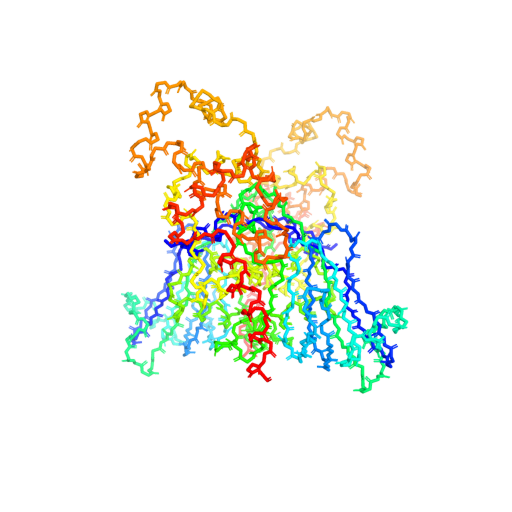ATOM 2540 O O . ASN B 1 15 ? -9.891 -6.203 -0.021 1 71.88 15 ASN B O 1
ATOM 2544 N N . SER B 1 16 ? -10.047 -8.227 0.366 1 64.44 16 SER B N 1
ATOM 2545 C CA . SER B 1 16 ? -10.961 -8.117 1.501 1 64.44 16 SER B CA 1
ATOM 2546 C C . SER B 1 16 ? -10.531 -9.031 2.645 1 64.44 16 SER B C 1
ATOM 2548 O O . SER B 1 16 ? -10.117 -10.164 2.416 1 64.44 16 SER B O 1
ATOM 2550 N N . VAL B 1 17 ? -10 -8.312 3.672 1 62.44 17 VAL B N 1
ATOM 2551 C CA . VAL B 1 17 ? -9.812 -9.141 4.859 1 62.44 17 VAL B CA 1
ATOM 2552 C C . VAL B 1 17 ? -11.156 -9.664 5.344 1 62.44 17 VAL B C 1
ATOM 2554 O O . VAL B 1 17 ? -12.094 -8.898 5.551 1 62.44 17 VAL B O 1
ATOM 2557 N N . TYR B 1 18 ? -11.062 -10.945 5.473 1 64.62 18 TYR B N 1
ATOM 2558 C CA . TYR B 1 18 ? -12.359 -11.547 5.746 1 64.62 18 TYR B CA 1
ATOM 2559 C C . TYR B 1 18 ? -12.453 -12 7.199 1 64.62 18 TYR B C 1
ATOM 2561 O O . TYR B 1 18 ? -13.484 -11.812 7.848 1 64.62 18 TYR B O 1
ATOM 2569 N N . HIS B 1 19 ? -11.336 -12.539 7.777 1 79.19 19 HIS B N 1
ATOM 2570 C CA . HIS B 1 19 ? -11.555 -13.156 9.078 1 79.19 19 HIS B CA 1
ATOM 2571 C C . HIS B 1 19 ? -10.242 -13.359 9.82 1 79.19 19 HIS B C 1
ATOM 2573 O O . HIS B 1 19 ? -9.242 -13.781 9.227 1 79.19 19 HIS B O 1
ATOM 2579 N N . ALA B 1 20 ? -10.133 -12.836 11.07 1 81.94 20 ALA B N 1
ATOM 2580 C CA . ALA B 1 20 ? -9.07 -13.195 12.008 1 81.94 20 ALA B CA 1
ATOM 2581 C C . ALA B 1 20 ? -9.641 -13.891 13.242 1 81.94 20 ALA B C 1
ATOM 2583 O O . ALA B 1 20 ? -10.508 -13.344 13.93 1 81.94 20 ALA B O 1
ATOM 2584 N N . GLY B 1 21 ? -9.211 -15.133 13.422 1 86.88 21 GLY B N 1
ATOM 2585 C CA . GLY B 1 21 ? -9.75 -15.883 14.547 1 86.88 21 GLY B CA 1
ATOM 2586 C C . GLY B 1 21 ? -8.898 -17.078 14.93 1 86.88 21 GLY B C 1
ATOM 2587 O O . GLY B 1 21 ? -7.797 -17.25 14.406 1 86.88 21 GLY B O 1
ATOM 2588 N N . LYS B 1 22 ? -9.445 -17.75 15.953 1 90.06 22 LYS B N 1
ATOM 2589 C CA . LYS B 1 22 ? -8.742 -18.891 16.516 1 90.06 22 LYS B CA 1
ATOM 2590 C C . LYS B 1 22 ? -9.5 -20.188 16.219 1 90.06 22 LYS B C 1
ATOM 2592 O O . LYS B 1 22 ? -10.727 -20.234 16.312 1 90.06 22 LYS B O 1
ATOM 2597 N N . TYR B 1 23 ? -8.766 -21.125 15.711 1 90.81 23 TYR B N 1
ATOM 2598 C CA . TYR B 1 23 ? -9.281 -22.484 15.672 1 90.81 23 TYR B CA 1
ATOM 2599 C C . TYR B 1 23 ? -8.797 -23.297 16.875 1 90.81 23 TYR B C 1
ATOM 2601 O O . TYR B 1 23 ? -7.609 -23.25 17.203 1 90.81 23 TYR B O 1
ATOM 2609 N N . CYS B 1 24 ? -9.789 -23.953 17.516 1 88.56 24 CYS B N 1
ATOM 2610 C CA . CYS B 1 24 ? -9.453 -24.734 18.703 1 88.56 24 CYS B CA 1
ATOM 2611 C C . CYS B 1 24 ? -9.805 -26.203 18.5 1 88.56 24 CYS B C 1
ATOM 2613 O O . CYS B 1 24 ? -10.719 -26.531 17.75 1 88.56 24 CYS B O 1
ATOM 2615 N N . GLY B 1 25 ? -8.992 -27.062 19.188 1 86.94 25 GLY B N 1
ATOM 2616 C CA . GLY B 1 25 ? -9.258 -28.5 19.109 1 86.94 25 GLY B CA 1
ATOM 2617 C C . GLY B 1 25 ? -9.07 -29.062 17.703 1 86.94 25 GLY B C 1
ATOM 2618 O O . GLY B 1 25 ? -8.133 -28.688 17 1 86.94 25 GLY B O 1
ATOM 2619 N N . SER B 1 26 ? -9.891 -30.156 17.406 1 90.12 26 SER B N 1
ATOM 2620 C CA . SER B 1 26 ? -9.922 -30.75 16.062 1 90.12 26 SER B CA 1
ATOM 2621 C C . SER B 1 26 ? -10.766 -29.906 15.109 1 90.12 26 SER B C 1
ATOM 2623 O O . SER B 1 26 ? -11.938 -29.641 15.383 1 90.12 26 SER B O 1
ATOM 2625 N N . TRP B 1 27 ? -10.055 -29.469 14.047 1 91.88 27 TRP B N 1
ATOM 2626 C CA . TRP B 1 27 ? -10.766 -28.562 13.164 1 91.88 27 TRP B CA 1
ATOM 2627 C C . TRP B 1 27 ? -10.289 -28.719 11.719 1 91.88 27 TRP B C 1
ATOM 2629 O O . TRP B 1 27 ? -9.219 -29.281 11.469 1 91.88 27 TRP B O 1
ATOM 2639 N N . LYS B 1 28 ? -11.156 -28.406 10.828 1 92.12 28 LYS B N 1
ATOM 2640 C CA . LYS B 1 28 ? -10.82 -28.188 9.422 1 92.12 28 LYS B CA 1
ATOM 2641 C C . LYS B 1 28 ? -11.375 -26.859 8.914 1 92.12 28 LYS B C 1
ATOM 2643 O O . LYS B 1 28 ? -12.477 -26.453 9.305 1 92.12 28 LYS B O 1
ATOM 2648 N N . GLY B 1 29 ? -10.57 -26.172 8.203 1 86.44 29 GLY B N 1
ATOM 2649 C CA . GLY B 1 29 ? -10.984 -24.938 7.555 1 86.44 29 GLY B CA 1
ATOM 2650 C C . GLY B 1 29 ? -10.453 -24.797 6.141 1 86.44 29 GLY B C 1
ATOM 2651 O O . GLY B 1 29 ? -9.625 -25.594 5.703 1 86.44 29 GLY B O 1
ATOM 2652 N N . GLY B 1 30 ? -11.039 -23.922 5.402 1 82.88 30 GLY B N 1
ATOM 2653 C CA . GLY B 1 30 ? -10.602 -23.625 4.047 1 82.88 30 GLY B CA 1
ATOM 2654 C C . GLY B 1 30 ? -11.57 -22.75 3.279 1 82.88 30 GLY B C 1
ATOM 2655 O O . GLY B 1 30 ? -12.633 -22.391 3.795 1 82.88 30 GLY B O 1
ATOM 2656 N N . THR B 1 31 ? -11.086 -22.344 2.219 1 77.62 31 THR B N 1
ATOM 2657 C CA . THR B 1 31 ? -11.898 -21.469 1.381 1 77.62 31 THR B CA 1
ATOM 2658 C C . THR B 1 31 ? -12.164 -22.109 0.023 1 77.62 31 THR B C 1
ATOM 2660 O O . THR B 1 31 ? -12.594 -21.438 -0.917 1 77.62 31 THR B O 1
ATOM 2663 N N . SER B 1 32 ? -11.93 -23.406 -0.044 1 80.88 32 SER B N 1
ATOM 2664 C CA . SER B 1 32 ? -12.172 -24.125 -1.29 1 80.88 32 SER B CA 1
ATOM 2665 C C . SER B 1 32 ? -13.625 -24.016 -1.73 1 80.88 32 SER B C 1
ATOM 2667 O O . SER B 1 32 ? -14.539 -24.062 -0.902 1 80.88 32 SER B O 1
ATOM 2669 N N . GLY B 1 33 ? -13.789 -23.797 -3.008 1 78.69 33 GLY B N 1
ATOM 2670 C CA . GLY B 1 33 ? -15.141 -23.719 -3.551 1 78.69 33 GLY B CA 1
ATOM 2671 C C . GLY B 1 33 ? -15.68 -22.312 -3.607 1 78.69 33 GLY B C 1
ATOM 2672 O O . GLY B 1 33 ? -16.797 -22.078 -4.102 1 78.69 33 GLY B O 1
ATOM 2673 N N . SER B 1 34 ? -14.891 -21.375 -3.119 1 77.94 34 SER B N 1
ATOM 2674 C CA . SER B 1 34 ? -15.336 -19.984 -3.105 1 77.94 34 SER B CA 1
ATOM 2675 C C . SER B 1 34 ? -15.281 -19.375 -4.5 1 77.94 34 SER B C 1
ATOM 2677 O O . SER B 1 34 ? -15.953 -18.391 -4.781 1 77.94 34 SER B O 1
ATOM 2679 N N . GLY B 1 35 ? -14.43 -20.016 -5.332 1 79.94 35 GLY B N 1
ATOM 2680 C CA . GLY B 1 35 ? -14.203 -19.484 -6.664 1 79.94 35 GLY B CA 1
ATOM 2681 C C . GLY B 1 35 ? -13.273 -18.281 -6.672 1 79.94 35 GLY B C 1
ATOM 2682 O O . GLY B 1 35 ? -13.039 -17.688 -7.719 1 79.94 35 GLY B O 1
ATOM 2683 N N . ARG B 1 36 ? -12.703 -17.969 -5.523 1 83.81 36 ARG B N 1
ATOM 2684 C CA . ARG B 1 36 ? -11.828 -16.812 -5.379 1 83.81 36 ARG B CA 1
ATOM 2685 C C . ARG B 1 36 ? -10.453 -17.219 -4.859 1 83.81 36 ARG B C 1
ATOM 2687 O O . ARG B 1 36 ? -10.32 -18.25 -4.18 1 83.81 36 ARG B O 1
ATOM 2694 N N . ALA B 1 37 ? -9.508 -16.438 -5.262 1 87.12 37 ALA B N 1
ATOM 2695 C CA . ALA B 1 37 ? -8.195 -16.609 -4.633 1 87.12 37 ALA B CA 1
ATOM 2696 C C . ALA B 1 37 ? -8.242 -16.188 -3.166 1 87.12 37 ALA B C 1
ATOM 2698 O O . ALA B 1 37 ? -9.062 -15.359 -2.771 1 87.12 37 ALA B O 1
ATOM 2699 N N . SER B 1 38 ? -7.453 -16.828 -2.375 1 90.12 38 SER B N 1
ATOM 2700 C CA . SER B 1 38 ? -7.461 -16.547 -0.942 1 90.12 38 SER B CA 1
ATOM 2701 C C . SER B 1 38 ? -6.055 -16.609 -0.358 1 90.12 38 SER B C 1
ATOM 2703 O O . SER B 1 38 ? -5.125 -17.094 -1.016 1 90.12 38 SER B O 1
ATOM 2705 N N . TYR B 1 39 ? -5.926 -16.047 0.783 1 90.31 39 TYR B N 1
ATOM 2706 C CA . TYR B 1 39 ? -4.676 -16.141 1.524 1 90.31 39 TYR B CA 1
ATOM 2707 C C . TYR B 1 39 ? -4.93 -16.516 2.979 1 90.31 39 TYR B C 1
ATOM 2709 O O . TYR B 1 39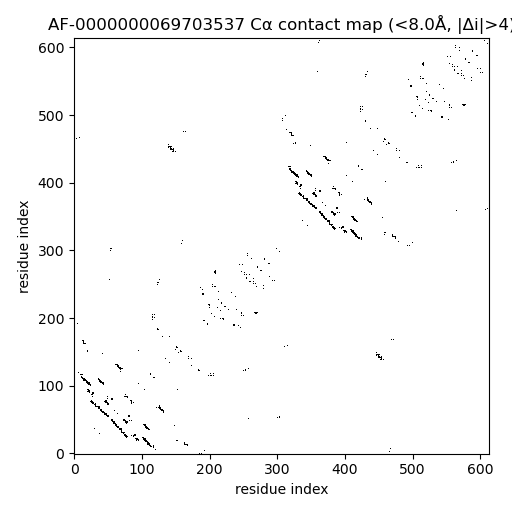 ? -5.973 -16.172 3.543 1 90.31 39 TYR B O 1
ATOM 2717 N N . HIS B 1 40 ? -4.031 -17.219 3.559 1 92.06 40 HIS B N 1
ATOM 2718 C CA . HIS B 1 40 ? -4.082 -17.688 4.938 1 92.06 40 HIS B CA 1
ATOM 2719 C C . HIS B 1 40 ? -2.744 -17.484 5.641 1 92.06 40 HIS B C 1
ATOM 2721 O O . HIS B 1 40 ? -1.735 -18.078 5.246 1 92.06 40 HIS B O 1
ATOM 2727 N N . LEU B 1 41 ? -2.797 -16.656 6.641 1 90.75 41 LEU B N 1
ATOM 2728 C CA . LEU B 1 41 ? -1.602 -16.328 7.414 1 90.75 41 LEU B CA 1
ATOM 2729 C C . LEU B 1 41 ? -1.656 -16.969 8.797 1 90.75 41 LEU B C 1
ATOM 2731 O O . LEU B 1 41 ? -2.615 -16.766 9.547 1 90.75 41 LEU B O 1
ATOM 2735 N N . VAL B 1 42 ? -0.636 -17.734 9.164 1 94.12 42 VAL B N 1
ATOM 2736 C CA . VAL B 1 42 ? -0.582 -18.312 10.5 1 94.12 42 VAL B CA 1
ATOM 2737 C C . VAL B 1 42 ? 0.001 -17.281 11.477 1 94.12 42 VAL B C 1
ATOM 2739 O O . VAL B 1 42 ? 1.21 -17.047 11.484 1 94.12 42 VAL B O 1
ATOM 2742 N N . MET B 1 43 ? -0.813 -16.797 12.344 1 88.19 43 MET B N 1
ATOM 2743 C CA . MET B 1 43 ? -0.394 -15.766 13.273 1 88.19 43 MET B CA 1
ATOM 2744 C C . MET B 1 43 ? 0.154 -16.375 14.562 1 88.19 43 MET B C 1
ATOM 2746 O O . MET B 1 43 ? 1.072 -15.828 15.172 1 88.19 43 MET B O 1
ATOM 2750 N N . GLU B 1 44 ? -0.437 -17.422 15.023 1 90.31 44 GLU B N 1
ATOM 2751 C CA . GLU B 1 44 ? -0.014 -18.188 16.188 1 90.31 44 GLU B CA 1
ATOM 2752 C C . GLU B 1 44 ? -0.303 -19.672 16 1 90.31 44 GLU B C 1
ATOM 2754 O O . GLU B 1 44 ? -1.238 -20.047 15.297 1 90.31 44 GLU B O 1
ATOM 2759 N N . GLY B 1 45 ? 0.554 -20.5 16.672 1 93.19 45 GLY B N 1
ATOM 2760 C CA . GLY B 1 45 ? 0.343 -21.938 16.578 1 93.19 45 GLY B CA 1
ATOM 2761 C C . GLY B 1 45 ? 0.822 -22.531 15.266 1 93.19 45 GLY B C 1
ATOM 2762 O O . GLY B 1 45 ? 1.813 -22.062 14.695 1 93.19 45 GLY B O 1
ATOM 2763 N N . HIS B 1 46 ? 0.194 -23.703 14.953 1 95.62 46 HIS B N 1
ATOM 2764 C CA . HIS B 1 46 ? 0.544 -24.391 13.719 1 95.62 46 HIS B CA 1
ATOM 2765 C C . HIS B 1 46 ? -0.648 -25.156 13.164 1 95.62 46 HIS B C 1
ATOM 2767 O O . HIS B 1 46 ? -1.632 -25.391 13.867 1 95.62 46 HIS B O 1
ATOM 2773 N N . CYS B 1 47 ? -0.623 -25.438 11.938 1 96.12 47 CYS B N 1
ATOM 2774 C CA . CYS B 1 47 ? -1.616 -26.266 11.266 1 96.12 47 CYS B CA 1
ATOM 2775 C C . CYS B 1 47 ? -1.018 -26.953 10.047 1 96.12 47 CYS B C 1
ATOM 2777 O O . CYS B 1 47 ? 0.185 -26.859 9.797 1 96.12 47 CYS B O 1
ATOM 2779 N N . TRP B 1 48 ? -1.894 -27.719 9.43 1 96.31 48 TRP B N 1
ATOM 2780 C CA . TRP B 1 48 ? -1.433 -28.484 8.273 1 96.31 48 TRP B CA 1
ATOM 2781 C C . TRP B 1 48 ? -2.254 -28.141 7.035 1 96.31 48 TRP B C 1
ATOM 2783 O O . TRP B 1 48 ? -3.479 -28.031 7.105 1 96.31 48 TRP B O 1
ATOM 2793 N N . LEU B 1 49 ? -1.559 -27.953 5.945 1 95.75 49 LEU B N 1
ATOM 2794 C CA . LEU B 1 49 ? -2.189 -27.766 4.645 1 95.75 49 LEU B CA 1
ATOM 2795 C C . LEU B 1 49 ? -2.289 -29.078 3.885 1 95.75 49 LEU B C 1
ATOM 2797 O O . LEU B 1 49 ? -1.272 -29.719 3.615 1 95.75 49 LEU B O 1
ATOM 2801 N N . HIS B 1 50 ? -3.494 -29.453 3.613 1 93.31 50 HIS B N 1
ATOM 2802 C CA . HIS B 1 50 ? -3.762 -30.641 2.82 1 93.31 50 HIS B CA 1
ATOM 2803 C C . HIS B 1 50 ? -4.277 -30.281 1.432 1 93.31 50 HIS B C 1
ATOM 2805 O O . HIS B 1 50 ? -5.266 -29.562 1.302 1 93.31 50 HIS B O 1
ATOM 2811 N N . ARG B 1 51 ? -3.572 -30.766 0.448 1 88.38 51 ARG B N 1
ATOM 2812 C CA . ARG B 1 51 ? -3.988 -30.547 -0.934 1 88.38 51 ARG B CA 1
ATOM 2813 C C . ARG B 1 51 ? -4.367 -31.875 -1.603 1 88.38 51 ARG B C 1
ATOM 2815 O O . ARG B 1 51 ? -3.797 -32.906 -1.287 1 88.38 51 ARG B O 1
ATOM 2822 N N . THR B 1 52 ? -5.27 -31.812 -2.535 1 77.31 52 THR B N 1
ATOM 2823 C CA . THR B 1 52 ? -5.73 -33.031 -3.174 1 77.31 52 THR B CA 1
ATOM 2824 C C . THR B 1 52 ? -4.641 -33.625 -4.062 1 77.31 52 THR B C 1
ATOM 2826 O O . THR B 1 52 ? -4.543 -34.844 -4.207 1 77.31 52 THR B O 1
ATOM 2829 N N . LEU B 1 53 ? -3.816 -32.75 -4.621 1 71.69 53 LEU B N 1
ATOM 2830 C CA . LEU B 1 53 ? -2.836 -33.219 -5.594 1 71.69 53 LEU B CA 1
ATOM 2831 C C . LEU B 1 53 ? -1.545 -33.656 -4.906 1 71.69 53 LEU B C 1
ATOM 2833 O O . LEU B 1 53 ? -0.605 -34.125 -5.562 1 71.69 53 LEU B O 1
ATOM 2837 N N . SER B 1 54 ? -1.54 -33.5 -3.621 1 74.38 54 SER B N 1
ATOM 2838 C CA . SER B 1 54 ? -0.355 -33.906 -2.869 1 74.38 54 SER B CA 1
ATOM 2839 C C . SER B 1 54 ? -0.721 -34.812 -1.695 1 74.38 54 SER B C 1
ATOM 2841 O O . SER B 1 54 ? -1.574 -34.469 -0.878 1 74.38 54 SER B O 1
ATOM 2843 N N . PRO B 1 55 ? -0.094 -36 -1.714 1 75 55 PRO B N 1
ATOM 2844 C CA . PRO B 1 55 ? -0.403 -36.906 -0.603 1 75 55 PRO B CA 1
ATOM 2845 C C . PRO B 1 55 ? 0.234 -36.438 0.713 1 75 55 PRO B C 1
ATOM 2847 O O . PRO B 1 55 ? -0.126 -36.969 1.778 1 75 55 PRO B O 1
ATOM 2850 N N . TYR B 1 56 ? 1.115 -35.562 0.687 1 85.06 56 TYR B N 1
ATOM 2851 C CA . TYR B 1 56 ? 1.808 -35.156 1.901 1 85.06 56 TYR B CA 1
ATOM 2852 C C . TYR B 1 56 ? 1.341 -33.781 2.348 1 85.06 56 TYR B C 1
ATOM 2854 O O . TYR B 1 56 ? 1.408 -32.812 1.58 1 85.06 56 TYR B O 1
ATOM 2862 N N . PRO B 1 57 ? 0.867 -33.75 3.578 1 92.31 57 PRO B N 1
ATOM 2863 C CA . PRO B 1 57 ? 0.483 -32.438 4.098 1 92.31 57 PRO B CA 1
ATOM 2864 C C . PRO B 1 57 ? 1.688 -31.547 4.422 1 92.31 57 PRO B C 1
ATOM 2866 O O . PRO B 1 57 ? 2.779 -32.062 4.684 1 92.31 57 PRO B O 1
ATOM 2869 N N . LEU B 1 58 ? 1.542 -30.312 4.328 1 93.94 58 LEU B N 1
ATOM 2870 C CA . LEU B 1 58 ? 2.588 -29.359 4.668 1 93.94 58 LEU B CA 1
ATOM 2871 C C . LEU B 1 58 ? 2.312 -28.703 6.02 1 93.94 58 LEU B C 1
ATOM 2873 O O . LEU B 1 58 ? 1.233 -28.156 6.238 1 93.94 58 LEU B O 1
ATOM 2877 N N . ARG B 1 59 ? 3.266 -28.812 6.863 1 96.31 59 ARG B N 1
ATOM 2878 C CA . ARG B 1 59 ? 3.121 -28.156 8.156 1 96.31 59 ARG B CA 1
ATOM 2879 C C . ARG B 1 59 ? 3.359 -26.656 8.047 1 96.31 59 ARG B C 1
ATOM 2881 O O . ARG B 1 59 ? 4.348 -26.219 7.449 1 96.31 59 ARG B O 1
ATOM 2888 N N . LEU B 1 60 ? 2.479 -25.922 8.562 1 96.62 60 LEU B N 1
ATOM 2889 C CA . LEU B 1 60 ? 2.586 -24.469 8.617 1 96.62 60 LEU B CA 1
ATOM 2890 C C . LEU B 1 60 ? 2.781 -23.984 10.047 1 96.62 60 LEU B C 1
ATOM 2892 O O . LEU B 1 60 ? 2.078 -24.438 10.961 1 96.62 60 LEU B O 1
ATOM 2896 N N . GLU B 1 61 ? 3.758 -23.172 10.203 1 95.94 61 GLU B N 1
ATOM 2897 C CA . GLU B 1 61 ? 4.074 -22.609 11.516 1 95.94 61 GLU B CA 1
ATOM 2898 C C . GLU B 1 61 ? 3.803 -21.109 11.547 1 95.94 61 GLU B C 1
ATOM 2900 O O . GLU B 1 61 ? 3.479 -20.5 10.523 1 95.94 61 GLU B O 1
ATOM 2905 N N . LYS B 1 62 ? 3.9 -20.594 12.805 1 92.75 62 LYS B N 1
ATOM 2906 C CA . LYS B 1 62 ? 3.736 -19.156 12.961 1 92.75 62 LYS B CA 1
ATOM 2907 C C . LYS B 1 62 ? 4.602 -18.391 11.953 1 92.75 62 LYS B C 1
ATOM 2909 O O . LYS B 1 62 ? 5.797 -18.656 11.836 1 92.75 62 LYS B O 1
ATOM 2914 N N . GLY B 1 63 ? 3.936 -17.5 11.211 1 91.94 63 GLY B N 1
ATOM 2915 C CA . GLY B 1 63 ? 4.66 -16.688 10.242 1 91.94 63 GLY B CA 1
ATOM 2916 C C . GLY B 1 63 ? 4.574 -17.234 8.828 1 91.94 63 GLY B C 1
ATOM 2917 O O . GLY B 1 63 ? 4.871 -16.516 7.871 1 91.94 63 GLY B O 1
ATOM 2918 N N . ASP B 1 64 ? 4.215 -18.516 8.68 1 95.12 64 ASP B N 1
ATOM 2919 C CA . ASP B 1 64 ? 4.031 -19.094 7.352 1 95.12 64 ASP B CA 1
ATOM 2920 C C . ASP B 1 64 ? 2.76 -18.562 6.695 1 95.12 64 ASP B C 1
ATOM 2922 O O . ASP B 1 64 ? 1.826 -18.141 7.383 1 95.12 64 ASP B O 1
ATOM 2926 N N . MET B 1 65 ? 2.807 -18.516 5.383 1 94.19 65 MET B N 1
ATOM 2927 C CA . MET B 1 65 ? 1.685 -18 4.602 1 94.19 65 MET B CA 1
ATOM 2928 C C . MET B 1 65 ? 1.364 -18.938 3.436 1 94.19 65 MET B C 1
ATOM 2930 O O . MET B 1 65 ? 2.266 -19.531 2.85 1 94.19 65 MET B O 1
ATOM 2934 N N . VAL B 1 66 ? 0.092 -19.016 3.139 1 94.25 66 VAL B N 1
ATOM 2935 C CA . VAL B 1 66 ? -0.361 -19.766 1.97 1 94.25 66 VAL B CA 1
ATOM 2936 C C . VAL B 1 66 ? -1.251 -18.875 1.102 1 94.25 66 VAL B C 1
ATOM 2938 O O . VAL B 1 66 ? -2.199 -18.266 1.597 1 94.25 66 VAL B O 1
ATOM 2941 N N . PHE B 1 67 ? -0.904 -18.797 -0.129 1 90.62 67 PHE B N 1
ATOM 2942 C CA . PHE B 1 67 ? -1.727 -18.109 -1.116 1 90.62 67 PHE B CA 1
ATOM 2943 C C . PHE B 1 67 ? -2.32 -19.094 -2.111 1 90.62 67 PHE B C 1
ATOM 2945 O O . PHE B 1 67 ? -1.59 -19.828 -2.771 1 90.62 67 PHE B O 1
ATOM 2952 N N . ILE B 1 68 ? -3.615 -19.125 -2.131 1 90.81 68 ILE B N 1
ATOM 2953 C CA . ILE B 1 68 ? -4.344 -19.906 -3.115 1 90.81 68 ILE B CA 1
ATOM 2954 C C . ILE B 1 68 ? -4.758 -19.031 -4.289 1 90.81 68 ILE B C 1
ATOM 2956 O O . ILE B 1 68 ? -5.766 -18.328 -4.219 1 90.81 68 ILE B O 1
ATOM 2960 N N . LEU B 1 69 ? -4.051 -19.109 -5.371 1 86.31 69 LEU B N 1
ATOM 2961 C CA . LEU B 1 69 ? -4.195 -18.156 -6.461 1 86.31 69 LEU B CA 1
ATOM 2962 C C . LEU B 1 69 ? -5.359 -18.531 -7.371 1 86.31 69 LEU B C 1
ATOM 2964 O O . LEU B 1 69 ? -5.898 -17.688 -8.086 1 86.31 69 LEU B O 1
ATOM 2968 N N . GLN B 1 70 ? -5.582 -19.766 -7.438 1 79.25 70 GLN B N 1
ATOM 2969 C CA . GLN B 1 70 ? -6.754 -20.297 -8.125 1 79.25 70 GLN B CA 1
ATOM 2970 C C . GLN B 1 70 ? -7.508 -21.281 -7.242 1 79.25 70 GLN B C 1
ATOM 2972 O O . GLN B 1 70 ? -6.895 -22.125 -6.578 1 79.25 70 GLN B O 1
ATOM 2977 N N . ASP B 1 71 ? -8.758 -21.078 -7.246 1 80.69 71 ASP B N 1
ATOM 2978 C CA . ASP B 1 71 ? -9.547 -21.953 -6.387 1 80.69 71 ASP B CA 1
ATOM 2979 C C . ASP B 1 71 ? -9.273 -23.422 -6.703 1 80.69 71 ASP B C 1
ATOM 2981 O O . ASP B 1 71 ? -9.359 -23.844 -7.859 1 80.69 71 ASP B O 1
ATOM 2985 N N . CYS B 1 72 ? -8.797 -24.156 -5.793 1 80.19 72 CYS B N 1
ATOM 2986 C CA . CYS B 1 72 ? -8.516 -25.578 -5.84 1 80.19 72 CYS B CA 1
ATOM 2987 C C . CYS B 1 72 ? -8.844 -26.25 -4.504 1 80.19 72 CYS B C 1
ATOM 2989 O O . CYS B 1 72 ? -9.008 -25.562 -3.492 1 80.19 72 CYS B O 1
ATOM 2991 N N . PRO B 1 73 ? -9.078 -27.453 -4.598 1 85.44 73 PRO B N 1
ATOM 2992 C CA . PRO B 1 73 ? -9.398 -28.125 -3.336 1 85.44 73 PRO B CA 1
ATOM 2993 C C . PRO B 1 73 ? -8.203 -28.172 -2.381 1 85.44 73 PRO B C 1
ATOM 2995 O O . PRO B 1 73 ? -7.125 -28.625 -2.764 1 85.44 73 PRO B O 1
ATOM 2998 N N . PHE B 1 74 ? -8.43 -27.641 -1.172 1 90.19 74 PHE B N 1
ATOM 2999 C CA . PHE B 1 74 ? -7.445 -27.75 -0.103 1 90.19 74 PHE B CA 1
ATOM 3000 C C . PHE B 1 74 ? -8.117 -27.672 1.263 1 90.19 74 PHE B C 1
ATOM 3002 O O . PHE B 1 74 ? -9.281 -27.297 1.366 1 90.19 74 PHE B O 1
ATOM 3009 N N . VAL B 1 75 ? -7.438 -28.172 2.254 1 91.5 75 VAL B N 1
ATOM 3010 C CA . VAL B 1 75 ? -7.945 -28.094 3.619 1 91.5 75 VAL B CA 1
ATOM 3011 C C . VAL B 1 75 ? -6.824 -27.656 4.562 1 91.5 75 VAL B C 1
ATOM 3013 O O . VAL B 1 75 ? -5.688 -28.125 4.438 1 91.5 75 VAL B O 1
ATOM 3016 N N . LEU B 1 76 ? -7.129 -26.703 5.352 1 94.5 76 LEU B N 1
ATOM 3017 C CA . LEU B 1 76 ? -6.297 -26.438 6.523 1 94.5 76 LEU B CA 1
ATOM 3018 C C . LEU B 1 76 ? -6.848 -27.172 7.746 1 94.5 76 LEU B C 1
ATOM 3020 O O . LEU B 1 76 ? -8.055 -27.172 7.98 1 94.5 76 LEU B O 1
ATOM 3024 N N . SER B 1 77 ? -5.98 -27.812 8.469 1 95.25 77 SER B N 1
ATOM 3025 C CA . SER B 1 77 ? -6.5 -28.641 9.555 1 95.25 77 SER B CA 1
ATOM 3026 C C . SER B 1 77 ? -5.488 -28.766 10.695 1 95.25 77 SER B C 1
ATOM 3028 O O . SER B 1 77 ? -4.305 -28.484 10.508 1 95.25 77 SER B O 1
ATOM 3030 N N . SER B 1 78 ? -6.031 -29.125 11.898 1 94.31 78 SER B N 1
ATOM 3031 C CA . SER B 1 78 ? -5.18 -29.438 13.039 1 94.31 78 SER B CA 1
ATOM 3032 C C . SER B 1 78 ? -4.547 -30.812 12.898 1 94.31 78 SER B C 1
ATOM 3034 O O . SER B 1 78 ? -3.633 -31.172 13.648 1 94.31 78 SER B O 1
ATOM 3036 N N . HIS B 1 79 ? -4.926 -31.547 11.914 1 92.56 79 HIS B N 1
ATOM 3037 C CA . HIS B 1 79 ? -4.488 -32.938 11.766 1 92.56 79 HIS B CA 1
ATOM 3038 C C . HIS B 1 79 ? -3.314 -33.031 10.797 1 92.56 79 HIS B C 1
ATOM 3040 O O . HIS B 1 79 ? -3.289 -32.344 9.766 1 92.56 79 HIS B O 1
ATOM 3046 N N . ASP B 1 80 ? -2.379 -33.906 11.039 1 93.44 80 ASP B N 1
ATOM 3047 C CA . ASP B 1 80 ? -1.179 -34.062 10.227 1 93.44 80 ASP B CA 1
ATOM 3048 C C . ASP B 1 80 ? -1.373 -35.156 9.172 1 93.44 80 ASP B C 1
ATOM 3050 O O . ASP B 1 80 ? -0.441 -3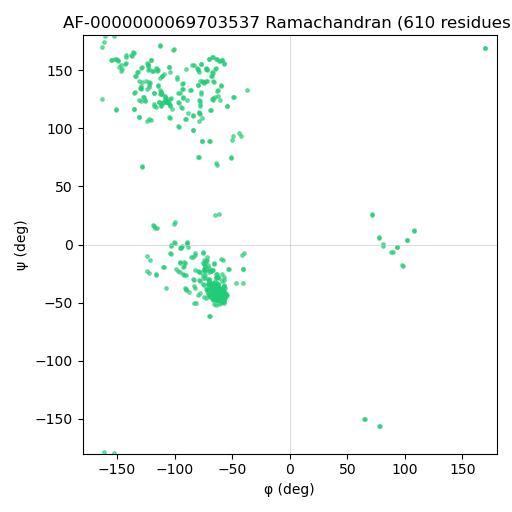5.5 8.445 1 93.44 80 ASP B O 1
ATOM 3054 N N . ASN B 1 81 ? -2.512 -35.781 9.18 1 91.94 81 ASN B N 1
ATOM 3055 C CA . ASN B 1 81 ? -2.816 -36.812 8.172 1 91.94 81 ASN B CA 1
ATOM 3056 C C . ASN B 1 81 ? -4.09 -36.469 7.402 1 91.94 81 ASN B C 1
ATOM 3058 O O . ASN B 1 81 ? -5.012 -35.875 7.957 1 91.94 81 ASN B O 1
ATOM 3062 N N . ALA B 1 82 ? -4.168 -37 6.145 1 88.81 82 ALA B N 1
ATOM 3063 C CA . ALA B 1 82 ? -5.246 -36.594 5.23 1 88.81 82 ALA B CA 1
ATOM 3064 C C . ALA B 1 82 ? -6.59 -37.125 5.715 1 88.81 82 ALA B C 1
ATOM 3066 O O . ALA B 1 82 ? -7.574 -36.406 5.77 1 88.81 82 ALA B O 1
ATOM 3067 N N . PRO B 1 83 ? -6.645 -38.375 6.109 1 87.69 83 PRO B N 1
ATOM 3068 C CA . PRO B 1 83 ? -7.949 -38.875 6.555 1 87.69 83 PRO B CA 1
ATOM 3069 C C . PRO B 1 83 ? -8.508 -38.094 7.738 1 87.69 83 PRO B C 1
ATOM 3071 O O . PRO B 1 83 ? -9.703 -37.781 7.766 1 87.69 83 PRO B O 1
ATOM 3074 N N . GLY B 1 84 ? -7.75 -37.812 8.719 1 88.62 84 GLY B N 1
ATOM 3075 C CA . GLY B 1 84 ? -8.188 -37.031 9.852 1 88.62 84 GLY B CA 1
ATOM 3076 C C . GLY B 1 84 ? -8.602 -35.625 9.477 1 88.62 84 GLY B C 1
ATOM 3077 O O . GLY B 1 84 ? -9.586 -35.094 10 1 88.62 84 GLY B O 1
ATOM 3078 N N . ALA B 1 85 ? -7.836 -35.031 8.578 1 90.69 85 ALA B N 1
ATOM 3079 C CA . ALA B 1 85 ? -8.094 -33.656 8.164 1 90.69 85 ALA B CA 1
ATOM 3080 C C . ALA B 1 85 ? -9.43 -33.531 7.438 1 90.69 85 ALA B C 1
ATOM 3082 O O . ALA B 1 85 ? -10.234 -32.656 7.734 1 90.69 85 ALA B O 1
ATOM 3083 N N . TRP B 1 86 ? -9.656 -34.406 6.559 1 87.25 86 TRP B N 1
ATOM 3084 C CA . TRP B 1 86 ? -10.859 -34.344 5.734 1 87.25 86 TRP B CA 1
ATOM 3085 C C . TRP B 1 86 ? -12.102 -34.75 6.543 1 87.25 86 TRP B C 1
ATOM 3087 O O . TRP B 1 86 ? -13.211 -34.312 6.227 1 87.25 86 TRP B O 1
ATOM 3097 N N . ARG B 1 87 ? -11.844 -35.5 7.613 1 87.19 87 ARG B N 1
ATOM 3098 C CA . ARG B 1 87 ? -12.961 -35.938 8.445 1 87.19 87 ARG B CA 1
ATOM 3099 C C . ARG B 1 87 ? -13.242 -34.938 9.562 1 87.19 87 ARG B C 1
ATOM 3101 O O . ARG B 1 87 ? -14.289 -35 10.203 1 87.19 87 ARG B O 1
ATOM 3108 N N . ALA B 1 88 ? -12.289 -34.094 9.781 1 87.69 88 ALA B N 1
ATOM 3109 C CA . ALA B 1 88 ? -12.445 -33.156 10.883 1 87.69 88 ALA B CA 1
ATOM 3110 C C . ALA B 1 88 ? -13.664 -32.25 10.656 1 87.69 88 ALA B C 1
ATOM 3112 O O . ALA B 1 88 ? -14.117 -32.062 9.523 1 87.69 88 ALA B O 1
ATOM 3113 N N . LEU B 1 89 ? -14.195 -31.672 11.727 1 83.06 89 LEU B N 1
ATOM 3114 C CA . LEU B 1 89 ? -15.359 -30.797 11.656 1 83.06 89 LEU B CA 1
ATOM 3115 C C . LEU B 1 89 ? -14.961 -29.391 11.195 1 83.06 89 LEU B C 1
ATOM 3117 O O . LEU B 1 89 ? -13.906 -28.875 11.586 1 83.06 89 LEU B O 1
ATOM 3121 N N . VAL B 1 90 ? -15.82 -28.953 10.328 1 82.31 90 VAL B N 1
ATOM 3122 C CA . VAL B 1 90 ? -15.664 -27.547 9.984 1 82.31 90 VAL B CA 1
ATOM 3123 C C . VAL B 1 90 ? -16.047 -26.688 11.18 1 82.31 90 VAL B C 1
ATOM 3125 O O . VAL B 1 90 ? -17.172 -26.75 11.672 1 82.31 90 VAL B O 1
ATOM 3128 N N . ARG B 1 91 ? -15.141 -25.938 11.75 1 79.25 91 ARG B N 1
ATOM 3129 C CA . ARG B 1 91 ? -15.414 -25.078 12.898 1 79.25 91 ARG B CA 1
ATOM 3130 C C . ARG B 1 91 ? -15.336 -23.609 12.5 1 79.25 91 ARG B C 1
ATOM 3132 O O . ARG B 1 91 ? -14.555 -23.234 11.625 1 79.25 91 ARG B O 1
ATOM 3139 N N . LYS B 1 92 ? -16.234 -22.859 13.172 1 81.69 92 LYS B N 1
ATOM 3140 C CA . LYS B 1 92 ? -16.109 -21.406 13.047 1 81.69 92 LYS B CA 1
ATOM 3141 C C . LYS B 1 92 ? -14.953 -20.875 13.891 1 81.69 92 LYS B C 1
ATOM 3143 O O . LYS B 1 92 ? -14.688 -21.375 14.984 1 81.69 92 LYS B O 1
ATOM 3148 N N . MET B 1 93 ? -14.281 -19.953 13.336 1 85.06 93 MET B N 1
ATOM 3149 C CA . MET B 1 93 ? -13.195 -19.328 14.078 1 85.06 93 MET B CA 1
ATOM 3150 C C . MET B 1 93 ? -13.719 -18.609 15.32 1 85.06 93 MET B C 1
ATOM 3152 O O . MET B 1 93 ? -14.766 -17.953 15.273 1 85.06 93 MET B O 1
ATOM 3156 N N . GLN B 1 94 ? -13.055 -18.875 16.391 1 83.62 94 GLN B N 1
ATOM 3157 C CA . GLN B 1 94 ? -13.336 -18.141 17.625 1 83.62 94 GLN B CA 1
ATOM 3158 C C . GLN B 1 94 ? -12.664 -16.766 17.594 1 83.62 94 GLN B C 1
ATOM 3160 O O . GLN B 1 94 ? -11.656 -16.578 16.922 1 83.62 94 GLN B O 1
ATOM 3165 N N . PRO B 1 95 ? -13.32 -15.82 18.328 1 83.19 95 PRO B N 1
ATOM 3166 C CA . PRO B 1 95 ? -12.672 -14.516 18.422 1 83.19 95 PRO B CA 1
ATOM 3167 C C . PRO B 1 95 ? -11.266 -14.586 19 1 83.19 95 PRO B C 1
ATOM 3169 O O . PRO B 1 95 ? -10.961 -15.516 19.766 1 83.19 95 PRO B O 1
ATOM 3172 N N . LEU B 1 96 ? -10.492 -13.641 18.688 1 82 96 LEU B N 1
ATOM 3173 C CA . LEU B 1 96 ? -9.086 -13.617 19.078 1 82 96 LEU B CA 1
ATOM 3174 C C . LEU B 1 96 ? -8.953 -13.555 20.594 1 82 96 LEU B C 1
ATOM 3176 O O . LEU B 1 96 ? -7.949 -14.023 21.141 1 82 96 LEU B O 1
ATOM 3180 N N . ALA B 1 97 ? -9.891 -13.016 21.188 1 76.81 97 ALA B N 1
ATOM 3181 C CA . ALA B 1 97 ? -9.859 -12.867 22.641 1 76.81 97 ALA B CA 1
ATOM 3182 C C . ALA B 1 97 ? -10.047 -14.211 23.328 1 76.81 97 ALA B C 1
ATOM 3184 O O . ALA B 1 97 ? -9.773 -14.344 24.531 1 76.81 97 ALA B O 1
ATOM 3185 N N . TYR B 1 98 ? -10.453 -15.133 22.578 1 79.06 98 TYR B N 1
ATOM 3186 C CA . TYR B 1 98 ? -10.688 -16.453 23.156 1 79.06 98 TYR B CA 1
ATOM 3187 C C . TYR B 1 98 ? -9.383 -17.062 23.656 1 79.06 98 TYR B C 1
ATOM 3189 O O . TYR B 1 98 ? -8.359 -17.016 22.969 1 79.06 98 TYR B O 1
ATOM 3197 N N . LYS B 1 99 ? -9.406 -17.469 24.906 1 76.56 99 LYS B N 1
ATOM 3198 C CA . LYS B 1 99 ? -8.195 -17.984 25.531 1 76.56 99 LYS B CA 1
ATOM 3199 C C . LYS B 1 99 ? -8.094 -19.484 25.359 1 76.56 99 LYS B C 1
ATOM 3201 O O . LYS B 1 99 ? -8.93 -20.234 25.891 1 76.56 99 LYS B O 1
ATOM 3206 N N . ASP B 1 100 ? -7.211 -19.969 24.531 1 79.19 100 ASP B N 1
ATOM 3207 C CA . ASP B 1 100 ? -6.809 -21.359 24.312 1 79.19 100 ASP B CA 1
ATOM 3208 C C . ASP B 1 100 ? -5.355 -21.438 23.844 1 79.19 100 ASP B C 1
ATOM 3210 O O . ASP B 1 100 ? -5.02 -20.969 22.75 1 79.19 100 ASP B O 1
ATOM 3214 N N . GLU B 1 101 ? -4.551 -22.062 24.672 1 78.38 101 GLU B N 1
ATOM 3215 C CA . GLU B 1 101 ? -3.115 -22.078 24.406 1 78.38 101 GLU B CA 1
ATOM 3216 C C . GLU B 1 101 ? -2.789 -23 23.234 1 78.38 101 GLU B C 1
ATOM 3218 O O . GLU B 1 101 ? -1.728 -22.859 22.609 1 78.38 101 GLU B O 1
ATOM 3223 N N . ASN B 1 102 ? -3.621 -23.906 22.922 1 83.88 102 ASN B N 1
ATOM 3224 C CA . ASN B 1 102 ? -3.354 -24.844 21.844 1 83.88 102 ASN B CA 1
ATOM 3225 C C . ASN B 1 102 ? -4.098 -24.453 20.562 1 83.88 102 ASN B C 1
ATOM 3227 O O . ASN B 1 102 ? -4.211 -25.266 19.641 1 83.88 102 ASN B O 1
ATOM 3231 N N . SER B 1 103 ? -4.504 -23.25 20.562 1 90.94 103 SER B N 1
ATOM 3232 C CA . SER B 1 103 ? -5.285 -22.797 19.406 1 90.94 103 SER B CA 1
ATOM 3233 C C . SER B 1 103 ? -4.383 -22.375 18.266 1 90.94 103 SER B C 1
ATOM 3235 O O . SER B 1 103 ? -3.178 -22.172 18.453 1 90.94 103 SER B O 1
ATOM 3237 N N . THR B 1 104 ? -4.906 -22.453 17.094 1 93 104 THR B N 1
ATOM 3238 C CA . THR B 1 104 ? -4.273 -21.891 15.898 1 93 104 THR B CA 1
ATOM 3239 C C . THR B 1 104 ? -4.965 -20.594 15.477 1 93 104 THR B C 1
ATOM 3241 O O . THR B 1 104 ? -6.176 -20.578 15.266 1 93 104 THR B O 1
ATOM 3244 N N . THR B 1 105 ? -4.195 -19.547 15.477 1 90.56 105 THR B N 1
ATOM 3245 C CA . THR B 1 105 ? -4.73 -18.266 15.047 1 90.56 105 THR B CA 1
ATOM 3246 C C . THR B 1 105 ? -4.41 -18.016 13.578 1 90.56 105 THR B C 1
ATOM 3248 O O . THR B 1 105 ? -3.244 -18.031 13.18 1 90.56 105 THR B O 1
ATOM 3251 N N . LEU B 1 106 ? -5.453 -17.828 12.789 1 90.81 106 LEU B N 1
ATOM 3252 C CA . LEU B 1 106 ? -5.289 -17.562 11.367 1 90.81 106 LEU B CA 1
ATOM 3253 C C . LEU B 1 106 ? -5.918 -16.234 10.984 1 90.81 106 LEU B C 1
ATOM 3255 O O . LEU B 1 106 ? -6.926 -15.82 11.57 1 90.81 106 LEU B O 1
ATOM 3259 N N . THR B 1 107 ? -5.262 -15.469 10.141 1 86.19 107 THR B N 1
ATOM 3260 C CA . THR B 1 107 ? -5.871 -14.375 9.398 1 86.19 107 THR B CA 1
ATOM 3261 C C . THR B 1 107 ? -6.059 -14.758 7.93 1 86.19 107 THR B C 1
ATOM 3263 O O . THR B 1 107 ? -5.094 -15.117 7.25 1 86.19 107 THR B O 1
ATOM 3266 N N . CYS B 1 108 ? -7.27 -14.688 7.5 1 88.56 108 CYS B N 1
ATOM 3267 C CA . CYS B 1 108 ? -7.602 -15.156 6.16 1 88.56 108 CYS B CA 1
ATOM 3268 C C . CYS B 1 108 ? -8.391 -14.102 5.391 1 88.56 108 CYS B C 1
ATOM 3270 O O . CYS B 1 108 ? -9.055 -13.258 5.996 1 88.56 108 CYS B O 1
ATOM 3272 N N . GLY B 1 109 ? -8.234 -14.156 4.133 1 85.75 109 GLY B N 1
ATOM 3273 C CA . GLY B 1 109 ? -9 -13.273 3.277 1 85.75 109 GLY B CA 1
ATOM 3274 C C . GLY B 1 109 ? -9.055 -13.727 1.832 1 85.75 109 GLY B C 1
ATOM 3275 O O . GLY B 1 109 ? -8.531 -14.797 1.496 1 85.75 109 GLY B O 1
ATOM 3276 N N . PHE B 1 110 ? -9.844 -12.984 1.104 1 87.44 110 PHE B N 1
ATOM 3277 C CA . PHE B 1 110 ? -9.977 -13.273 -0.318 1 87.44 110 PHE B CA 1
ATOM 3278 C C . PHE B 1 110 ? -9.297 -12.195 -1.156 1 87.44 110 PHE B C 1
ATOM 3280 O O . PHE B 1 110 ? -9.156 -11.055 -0.715 1 87.44 110 PHE B O 1
ATOM 3287 N N . ILE B 1 111 ? -8.789 -12.633 -2.225 1 84.19 111 ILE B N 1
ATOM 3288 C CA . ILE B 1 111 ? -8.125 -11.734 -3.166 1 84.19 111 ILE B CA 1
ATOM 3289 C C . ILE B 1 111 ? -8.867 -11.758 -4.504 1 84.19 111 ILE B C 1
ATOM 3291 O O . ILE B 1 111 ? -9.227 -12.82 -5 1 84.19 111 ILE B O 1
ATOM 3295 N N . THR B 1 112 ? -9.148 -10.594 -4.965 1 83.12 112 THR B N 1
ATOM 3296 C CA . THR B 1 112 ? -9.711 -10.469 -6.301 1 83.12 112 THR B CA 1
ATOM 3297 C C . THR B 1 112 ? -8.734 -9.773 -7.242 1 83.12 112 THR B C 1
ATOM 3299 O O . THR B 1 112 ? -8.133 -8.758 -6.883 1 83.12 112 THR B O 1
ATOM 3302 N N . PHE B 1 113 ? -8.594 -10.367 -8.375 1 79.12 113 PHE B N 1
ATOM 3303 C CA . PHE B 1 113 ? -7.707 -9.805 -9.383 1 79.12 113 PHE B CA 1
ATOM 3304 C C . PHE B 1 113 ? -8.477 -8.891 -10.336 1 79.12 113 PHE B C 1
ATOM 3306 O O . PHE B 1 113 ? -9.422 -9.328 -10.984 1 79.12 113 PHE B O 1
ATOM 3313 N N . LYS B 1 114 ? -8 -7.645 -10.5 1 72.56 114 LYS B N 1
ATOM 3314 C CA . LYS B 1 114 ? -8.812 -6.613 -11.141 1 72.56 114 LYS B CA 1
ATOM 3315 C C . LYS B 1 114 ? -8.484 -6.504 -12.625 1 72.56 114 LYS B C 1
ATOM 3317 O O . LYS B 1 114 ? -9.289 -5.977 -13.406 1 72.56 114 LYS B O 1
ATOM 3322 N N . THR B 1 115 ? -7.344 -6.914 -12.984 1 72.75 115 THR B N 1
ATOM 3323 C CA . THR B 1 115 ? -6.961 -6.668 -14.375 1 72.75 115 THR B CA 1
ATOM 3324 C C . THR B 1 115 ? -6.582 -7.977 -15.07 1 72.75 115 THR B C 1
ATOM 3326 O O . THR B 1 115 ? -6.168 -8.938 -14.414 1 72.75 115 THR B O 1
ATOM 3329 N N . ALA B 1 116 ? -6.715 -7.926 -16.328 1 73.69 116 ALA B N 1
ATOM 3330 C CA . ALA B 1 116 ? -6.309 -9.062 -17.156 1 73.69 116 ALA B CA 1
ATOM 3331 C C . ALA B 1 116 ? -4.809 -9.328 -17.016 1 73.69 116 ALA B C 1
ATOM 3333 O O . ALA B 1 116 ? -4.371 -10.477 -17.047 1 73.69 116 ALA B O 1
ATOM 3334 N N . ILE B 1 117 ? -4.117 -8.312 -16.859 1 73.69 117 ILE B N 1
ATOM 3335 C CA . ILE B 1 117 ? -2.666 -8.438 -16.734 1 73.69 117 ILE B CA 1
ATOM 3336 C C . ILE B 1 117 ? -2.314 -9.18 -15.453 1 73.69 117 ILE B C 1
ATOM 3338 O O . ILE B 1 117 ? -1.463 -10.078 -15.461 1 73.69 117 ILE B O 1
ATOM 3342 N N . THR B 1 118 ? -2.998 -8.844 -14.438 1 77 118 THR B N 1
ATOM 3343 C CA . THR B 1 118 ? -2.783 -9.555 -13.18 1 77 118 THR B CA 1
ATOM 3344 C C . THR B 1 118 ? -3.141 -11.031 -13.32 1 77 118 THR B C 1
ATOM 3346 O O . THR B 1 118 ? -2.391 -11.906 -12.883 1 77 118 THR B O 1
ATOM 3349 N N . GLN B 1 119 ? -4.176 -11.266 -13.984 1 75.75 119 GLN B N 1
ATOM 3350 C CA . GLN B 1 119 ? -4.609 -12.641 -14.195 1 75.75 119 GLN B CA 1
ATOM 3351 C C . GLN B 1 119 ? -3.602 -13.406 -15.047 1 75.75 119 GLN B C 1
ATOM 3353 O O . GLN B 1 119 ? -3.316 -14.578 -14.781 1 75.75 119 GLN B O 1
ATOM 3358 N N . MET B 1 120 ? -3.141 -12.727 -16.016 1 75.06 120 MET B N 1
ATOM 3359 C CA . MET B 1 120 ? -2.117 -13.328 -16.859 1 75.06 120 MET B CA 1
ATOM 3360 C C . MET B 1 120 ? -0.887 -13.711 -16.047 1 75.06 120 MET B C 1
ATOM 3362 O O . MET B 1 120 ? -0.387 -14.828 -16.156 1 75.06 120 MET B O 1
ATOM 3366 N N . LEU B 1 121 ? -0.481 -12.797 -15.227 1 74.12 121 LEU B N 1
ATOM 3367 C CA . LEU B 1 121 ? 0.703 -13.031 -14.406 1 74.12 121 LEU B CA 1
ATOM 3368 C C . LEU B 1 121 ? 0.495 -14.227 -13.484 1 74.12 121 LEU B C 1
ATOM 3370 O O . LEU B 1 121 ? 1.386 -15.07 -13.344 1 74.12 121 LEU B O 1
ATOM 3374 N N . LEU B 1 122 ? -0.634 -14.359 -13.023 1 76.25 122 LEU B N 1
ATOM 3375 C CA . LEU B 1 122 ? -0.93 -15.398 -12.039 1 76.25 122 LEU B CA 1
ATOM 3376 C C . LEU B 1 122 ? -1.094 -16.75 -12.711 1 76.25 122 LEU B C 1
ATOM 3378 O O . LEU B 1 122 ? -0.943 -17.797 -12.062 1 76.25 122 LEU B O 1
ATOM 3382 N N . SER B 1 123 ? -1.433 -16.703 -13.969 1 75.19 123 SER B N 1
ATOM 3383 C CA . SER B 1 123 ? -1.595 -17.953 -14.719 1 75.19 123 SER B CA 1
ATOM 3384 C C . SER B 1 123 ? -0.268 -18.688 -14.852 1 75.19 123 SER B C 1
ATOM 3386 O O . SER B 1 123 ? -0.248 -19.891 -15.125 1 75.19 123 SER B O 1
ATOM 3388 N N . PHE B 1 124 ? 0.802 -17.984 -14.602 1 73.12 124 PHE B N 1
ATOM 3389 C CA . PHE B 1 124 ? 2.119 -18.594 -14.742 1 73.12 124 PHE B CA 1
ATOM 3390 C C . PHE B 1 124 ? 2.67 -19.031 -13.391 1 73.12 124 PHE B C 1
ATOM 3392 O O . PHE B 1 124 ? 3.775 -19.562 -13.305 1 73.12 124 PHE B O 1
ATOM 3399 N N . LEU B 1 125 ? 1.877 -18.812 -12.422 1 77.88 125 LEU B N 1
ATOM 3400 C CA . LEU B 1 125 ? 2.275 -19.188 -11.07 1 77.88 125 LEU B CA 1
ATOM 3401 C C . LEU B 1 125 ? 1.533 -20.453 -10.625 1 77.88 125 LEU B C 1
ATOM 3403 O O . LEU B 1 125 ? 0.467 -20.766 -11.156 1 77.88 125 LEU B O 1
ATOM 3407 N N . PRO B 1 126 ? 2.15 -21.203 -9.734 1 80.62 126 PRO B N 1
ATOM 3408 C CA . PRO B 1 126 ? 1.403 -22.344 -9.203 1 80.62 126 PRO B CA 1
ATOM 3409 C C . PRO B 1 126 ? 0.095 -21.938 -8.531 1 80.62 126 PRO B C 1
ATOM 3411 O O . PRO B 1 126 ? -0.035 -20.797 -8.07 1 80.62 126 PRO B O 1
ATOM 3414 N N . GLN B 1 127 ? -0.788 -22.891 -8.445 1 82.88 127 GLN B N 1
ATOM 3415 C CA . GLN B 1 127 ? -2.086 -22.609 -7.84 1 82.88 127 GLN B CA 1
ATOM 3416 C C . GLN B 1 127 ? -1.936 -22.234 -6.367 1 82.88 127 GLN B C 1
ATOM 3418 O O . GLN B 1 127 ? -2.75 -21.484 -5.828 1 82.88 127 GLN B O 1
ATOM 3423 N N . VAL B 1 128 ? -0.937 -22.844 -5.785 1 87.88 128 VAL B N 1
ATOM 3424 C CA . VAL B 1 128 ? -0.695 -22.609 -4.363 1 87.88 128 VAL B CA 1
ATOM 3425 C C . VAL B 1 128 ? 0.748 -22.156 -4.152 1 87.88 128 VAL B C 1
ATOM 3427 O O . VAL B 1 128 ? 1.685 -22.812 -4.625 1 87.88 128 VAL B O 1
ATOM 3430 N N . ILE B 1 129 ? 0.872 -21.078 -3.553 1 89.19 129 ILE B N 1
ATOM 3431 C CA . ILE B 1 129 ? 2.191 -20.594 -3.168 1 89.19 129 ILE B CA 1
ATOM 3432 C C . ILE B 1 129 ? 2.311 -20.578 -1.646 1 89.19 129 ILE B C 1
ATOM 3434 O O . ILE B 1 129 ? 1.493 -19.953 -0.961 1 89.19 129 ILE B O 1
ATOM 3438 N N . VAL B 1 130 ? 3.297 -21.281 -1.161 1 92.44 130 VAL B N 1
ATOM 3439 C CA . VAL B 1 130 ? 3.562 -21.328 0.273 1 92.44 130 VAL B CA 1
ATOM 3440 C C . VAL B 1 130 ? 4.824 -20.531 0.585 1 92.44 130 VAL B C 1
ATOM 3442 O O . VAL B 1 130 ? 5.863 -20.719 -0.053 1 92.44 130 VAL B O 1
ATOM 3445 N N . PHE B 1 131 ? 4.719 -19.625 1.471 1 93.88 131 PHE B N 1
ATOM 3446 C CA . PHE B 1 131 ? 5.871 -18.891 1.969 1 93.88 131 PHE B CA 1
ATOM 3447 C C . PHE B 1 131 ? 6.184 -19.281 3.408 1 93.88 131 PHE B C 1
ATOM 3449 O O . PHE B 1 131 ? 5.328 -19.156 4.289 1 93.88 131 PHE B O 1
ATOM 3456 N N . LYS B 1 132 ? 7.383 -19.734 3.592 1 94.94 132 LYS B N 1
ATOM 3457 C CA . LYS B 1 132 ? 7.824 -20.109 4.93 1 94.94 132 LYS B CA 1
ATOM 3458 C C . LYS B 1 132 ? 8.531 -18.953 5.625 1 94.94 132 LYS B C 1
ATOM 3460 O O . LYS B 1 132 ? 9.383 -18.297 5.027 1 94.94 132 LYS B O 1
ATOM 3465 N N . ALA B 1 133 ? 8.211 -18.812 6.902 1 94.12 133 ALA B N 1
ATOM 3466 C CA . ALA B 1 133 ? 8.797 -17.719 7.68 1 94.12 133 ALA B CA 1
ATOM 3467 C C . ALA B 1 133 ? 10.32 -17.781 7.66 1 94.12 133 ALA B C 1
ATOM 3469 O O . ALA B 1 133 ? 10.992 -16.75 7.645 1 94.12 133 ALA B O 1
ATOM 3470 N N . GLN B 1 134 ? 10.852 -18.922 7.66 1 92.38 134 GLN B N 1
ATOM 3471 C CA . GLN B 1 134 ? 12.297 -19.109 7.711 1 92.38 134 GLN B CA 1
ATOM 3472 C C . GLN B 1 134 ? 12.961 -18.594 6.441 1 92.38 134 GLN B C 1
ATOM 3474 O O . GLN B 1 134 ? 14.172 -18.344 6.43 1 92.38 134 GLN B O 1
ATOM 3479 N N . ASP B 1 135 ? 12.219 -18.484 5.34 1 91.25 135 ASP B N 1
ATOM 3480 C CA . ASP B 1 135 ? 12.773 -18.031 4.066 1 91.25 135 ASP B CA 1
ATOM 3481 C C . ASP B 1 135 ? 12.836 -16.516 4.008 1 91.25 135 ASP B C 1
ATOM 3483 O O . ASP B 1 135 ? 13.375 -15.945 3.053 1 91.25 135 ASP B O 1
ATOM 3487 N N . ASP B 1 136 ? 12.227 -15.812 5.004 1 91.62 136 ASP B N 1
ATOM 3488 C CA . ASP B 1 136 ? 12.227 -14.359 5.082 1 91.62 136 ASP B CA 1
ATOM 3489 C C . ASP B 1 136 ? 13.555 -13.836 5.633 1 91.62 136 ASP B C 1
ATOM 3491 O O . ASP B 1 136 ? 13.609 -13.352 6.766 1 91.62 136 ASP B O 1
ATOM 3495 N N . LEU B 1 137 ? 14.578 -13.844 4.879 1 86.75 137 LEU B N 1
ATOM 3496 C CA . LEU B 1 137 ? 15.93 -13.523 5.324 1 86.75 137 LEU B CA 1
ATOM 3497 C C . LEU B 1 137 ? 16.016 -12.07 5.781 1 86.75 137 LEU B C 1
ATOM 3499 O O . LEU B 1 137 ? 16.703 -11.758 6.762 1 86.75 137 LEU B O 1
ATOM 3503 N N . SER B 1 138 ? 15.336 -11.195 5.125 1 87.88 138 SER B N 1
ATOM 3504 C CA . SER B 1 138 ? 15.383 -9.773 5.473 1 87.88 138 SER B CA 1
ATOM 3505 C C . SER B 1 138 ? 14.438 -9.453 6.621 1 87.88 138 SER B C 1
ATOM 3507 O O . SER B 1 138 ? 14.555 -8.406 7.258 1 87.88 138 SER B O 1
ATOM 3509 N N . GLY B 1 139 ? 13.43 -10.32 6.82 1 92.75 139 GLY B N 1
ATOM 3510 C CA . GLY B 1 139 ? 12.406 -10.086 7.828 1 92.75 139 GLY B CA 1
ATOM 3511 C C . GLY B 1 139 ? 11.328 -9.133 7.367 1 92.75 139 GLY B C 1
ATOM 3512 O O . GLY B 1 139 ? 10.391 -8.836 8.117 1 92.75 139 GLY B O 1
ATOM 3513 N N . SER B 1 140 ? 11.445 -8.633 6.18 1 94.12 140 SER B N 1
ATOM 3514 C CA . SER B 1 140 ? 10.539 -7.605 5.68 1 94.12 140 SER B CA 1
ATOM 3515 C C . SER B 1 140 ? 9.117 -8.141 5.539 1 94.12 140 SER B C 1
ATOM 3517 O O . SER B 1 140 ? 8.148 -7.449 5.871 1 94.12 140 SER B O 1
ATOM 3519 N N . ILE B 1 141 ? 8.977 -9.352 5.043 1 93.69 141 ILE B N 1
ATOM 3520 C CA . ILE B 1 141 ? 7.66 -9.945 4.863 1 93.69 141 ILE B CA 1
ATOM 3521 C C . ILE B 1 141 ? 6.992 -10.148 6.219 1 93.69 141 ILE B C 1
ATOM 3523 O O . ILE B 1 141 ? 5.824 -9.805 6.402 1 93.69 141 ILE B O 1
ATOM 3527 N N . GLY B 1 142 ? 7.773 -10.68 7.156 1 91.75 142 GLY B N 1
ATOM 3528 C CA . GLY B 1 142 ? 7.262 -10.852 8.508 1 91.75 142 GLY B CA 1
ATOM 3529 C C . GLY B 1 142 ? 6.84 -9.539 9.148 1 91.75 142 GLY B C 1
ATOM 3530 O O . GLY B 1 142 ? 5.828 -9.484 9.852 1 91.75 142 GLY B O 1
ATOM 3531 N N . LYS B 1 143 ? 7.617 -8.531 8.969 1 94.31 143 LYS B N 1
ATOM 3532 C CA . LYS B 1 143 ? 7.289 -7.215 9.516 1 94.31 143 LYS B CA 1
ATOM 3533 C C . LYS B 1 143 ? 5.992 -6.684 8.914 1 94.31 143 LYS B C 1
ATOM 3535 O O . LYS B 1 143 ? 5.137 -6.16 9.633 1 94.31 143 LYS B O 1
ATOM 3540 N N . LEU B 1 144 ? 5.84 -6.801 7.609 1 93.19 144 LEU B N 1
ATOM 3541 C CA . LEU B 1 144 ? 4.621 -6.34 6.953 1 93.19 144 LEU B CA 1
ATOM 3542 C C . LEU B 1 144 ? 3.41 -7.129 7.441 1 93.19 144 LEU B C 1
ATOM 3544 O O . LEU B 1 144 ? 2.354 -6.547 7.699 1 93.19 144 LEU B O 1
ATOM 3548 N N . MET B 1 145 ? 3.602 -8.383 7.594 1 88.88 145 MET B N 1
ATOM 3549 C CA . MET B 1 145 ? 2.537 -9.234 8.125 1 88.88 145 MET B CA 1
ATOM 3550 C C . MET B 1 145 ? 2.117 -8.766 9.516 1 88.88 145 MET B C 1
ATOM 3552 O O . MET B 1 145 ? 0.93 -8.766 9.844 1 88.88 145 MET B O 1
ATOM 3556 N N . ALA B 1 146 ? 3.068 -8.461 10.289 1 89.56 146 ALA B N 1
ATOM 3557 C CA . ALA B 1 146 ? 2.773 -7.992 11.641 1 89.56 146 ALA B CA 1
ATOM 3558 C C . ALA B 1 146 ? 1.946 -6.711 11.609 1 89.56 146 ALA B C 1
ATOM 3560 O O . ALA B 1 146 ? 1.037 -6.531 12.422 1 89.56 146 ALA B O 1
ATOM 3561 N N . VAL B 1 147 ? 2.258 -5.828 10.672 1 92.19 147 VAL B N 1
ATOM 3562 C CA . VAL B 1 147 ? 1.501 -4.586 10.531 1 92.19 147 VAL B CA 1
ATOM 3563 C C . VAL B 1 147 ? 0.063 -4.902 10.125 1 92.19 147 VAL B C 1
ATOM 3565 O O . VAL B 1 147 ? -0.882 -4.324 10.664 1 92.19 147 VAL B O 1
ATOM 3568 N N . ILE B 1 148 ? -0.123 -5.785 9.195 1 87.19 148 ILE B N 1
ATOM 3569 C CA . ILE B 1 148 ? -1.446 -6.195 8.742 1 87.19 148 ILE B CA 1
ATOM 3570 C C . ILE B 1 148 ? -2.248 -6.75 9.914 1 87.19 148 ILE B C 1
ATOM 3572 O O . ILE B 1 148 ? -3.4 -6.367 10.125 1 87.19 148 ILE B O 1
ATOM 3576 N N . ASN B 1 149 ? -1.593 -7.648 10.617 1 82.69 149 ASN B N 1
ATOM 3577 C CA . ASN B 1 149 ? -2.258 -8.273 11.75 1 82.69 149 ASN B CA 1
ATOM 3578 C C . ASN B 1 149 ? -2.686 -7.246 12.789 1 82.69 149 ASN B C 1
ATOM 3580 O O . ASN B 1 149 ? -3.807 -7.297 13.297 1 82.69 149 ASN B O 1
ATOM 3584 N N . GLN B 1 150 ? -1.808 -6.391 13.109 1 87.94 150 GLN B N 1
ATOM 3585 C CA . GLN B 1 150 ? -2.113 -5.352 14.086 1 87.94 150 GLN B CA 1
ATOM 3586 C C . GLN B 1 150 ? -3.299 -4.504 13.633 1 87.94 150 GLN B C 1
ATOM 3588 O O . GLN B 1 150 ? -4.203 -4.219 14.422 1 87.94 150 GLN B O 1
ATOM 3593 N N . GLU B 1 151 ? -3.283 -4.102 12.406 1 86.06 151 GLU B N 1
ATOM 3594 C CA . GLU B 1 151 ? -4.371 -3.285 11.867 1 86.06 151 GLU B CA 1
ATOM 3595 C C . GLU B 1 151 ? -5.691 -4.051 11.883 1 86.06 151 GLU B C 1
ATOM 3597 O O . GLU B 1 151 ? -6.73 -3.5 12.25 1 86.06 151 GLU B O 1
ATOM 3602 N N . ALA B 1 152 ? -5.645 -5.273 11.516 1 77.94 152 ALA B N 1
ATOM 3603 C CA . ALA B 1 152 ? -6.852 -6.082 11.359 1 77.94 152 ALA B CA 1
ATOM 3604 C C . ALA B 1 152 ? -7.441 -6.457 12.719 1 77.94 152 ALA B C 1
ATOM 3606 O O . ALA B 1 152 ? -8.656 -6.637 12.852 1 77.94 152 ALA B O 1
ATOM 3607 N N . THR B 1 153 ? -6.621 -6.512 13.766 1 77.69 153 THR B N 1
ATOM 3608 C CA . THR B 1 153 ? -7.098 -7.121 15 1 77.69 153 THR B CA 1
ATOM 3609 C C . THR B 1 153 ? -7.152 -6.09 16.125 1 77.69 153 THR B C 1
ATOM 3611 O O . THR B 1 153 ? -7.91 -6.254 17.094 1 77.69 153 THR B O 1
ATOM 3614 N N . GLN B 1 154 ? -6.34 -5.043 16.062 1 77.56 154 GLN B N 1
ATOM 3615 C CA . GLN B 1 154 ? -6.176 -4.211 17.25 1 77.56 154 GLN B CA 1
ATOM 3616 C C . GLN B 1 154 ? -6.5 -2.75 16.953 1 77.56 154 GLN B C 1
ATOM 3618 O O . GLN B 1 154 ? -6.77 -1.967 17.859 1 77.56 154 GLN B O 1
ATOM 3623 N N . ALA B 1 155 ? -6.406 -2.426 15.711 1 72.75 155 ALA B N 1
ATOM 3624 C CA . ALA B 1 155 ? -6.621 -1.015 15.398 1 72.75 155 ALA B CA 1
ATOM 3625 C C . ALA B 1 155 ? -8.07 -0.607 15.672 1 72.75 155 ALA B C 1
ATOM 3627 O O . ALA B 1 155 ? -8.992 -1.398 15.469 1 72.75 155 ALA B O 1
ATOM 3628 N N . ALA B 1 156 ? -8.219 0.61 16.219 1 69.5 156 ALA B N 1
ATOM 3629 C CA . ALA B 1 156 ? -9.539 1.173 16.516 1 69.5 156 ALA B CA 1
ATOM 3630 C C . ALA B 1 156 ? -9.656 2.594 15.977 1 69.5 156 ALA B C 1
ATOM 3632 O O . ALA B 1 156 ? -9.07 3.527 16.531 1 69.5 156 ALA B O 1
ATOM 3633 N N . PRO B 1 157 ? -10.461 2.686 14.977 1 72.5 157 PRO B N 1
ATOM 3634 C CA . PRO B 1 157 ? -11.141 1.684 14.148 1 72.5 157 PRO B CA 1
ATOM 3635 C C . PRO B 1 157 ? -10.219 1.068 13.102 1 72.5 157 PRO B C 1
ATOM 3637 O O . PRO B 1 157 ? -9.25 1.705 12.672 1 72.5 157 PRO B O 1
ATOM 3640 N N . PRO B 1 158 ? -10.461 -0.159 12.773 1 76.44 158 PRO B N 1
ATOM 3641 C CA . PRO B 1 158 ? -9.68 -0.75 11.688 1 76.44 158 PRO B CA 1
ATOM 3642 C C . PRO B 1 158 ? -9.977 -0.116 10.328 1 76.44 158 PRO B C 1
ATOM 3644 O O . PRO B 1 158 ? -11.062 0.431 10.125 1 76.44 158 PRO B O 1
ATOM 3647 N N . SER B 1 159 ? -9.008 -0.04 9.578 1 81.06 159 SER B N 1
ATOM 3648 C CA . SER B 1 159 ? -9.18 0.399 8.195 1 81.06 159 SER B CA 1
ATOM 3649 C C . SER B 1 159 ? -9.078 -0.772 7.227 1 81.06 159 SER B C 1
ATOM 3651 O O . SER B 1 159 ? -7.984 -1.283 6.977 1 81.06 159 SER B O 1
ATOM 3653 N N . GLU B 1 160 ? -10.195 -1.141 6.641 1 77.25 160 GLU B N 1
ATOM 3654 C CA . GLU B 1 160 ? -10.211 -2.232 5.668 1 77.25 160 GLU B CA 1
ATOM 3655 C C . GLU B 1 160 ? -9.359 -1.901 4.449 1 77.25 160 GLU B C 1
ATOM 3657 O O . GLU B 1 160 ? -8.711 -2.783 3.879 1 77.25 160 GLU B O 1
ATOM 3662 N N . LYS B 1 161 ? -9.398 -0.681 4.082 1 79.56 161 LYS B N 1
ATOM 3663 C CA . LYS B 1 161 ? -8.617 -0.25 2.928 1 79.56 161 LYS B CA 1
ATOM 3664 C C . LYS B 1 161 ? -7.117 -0.364 3.201 1 79.56 161 LYS B C 1
ATOM 3666 O O . LYS B 1 161 ? -6.344 -0.712 2.309 1 79.56 161 LYS B O 1
ATOM 3671 N N . LEU B 1 162 ? -6.746 0.048 4.445 1 85.69 162 LEU B N 1
ATOM 3672 C CA . LEU B 1 162 ? -5.34 -0.081 4.801 1 85.69 162 LEU B CA 1
ATOM 3673 C C . LEU B 1 162 ? -4.902 -1.543 4.777 1 85.69 162 LEU B C 1
ATOM 3675 O O . LEU B 1 162 ? -3.848 -1.871 4.234 1 85.69 162 LEU B O 1
ATOM 3679 N N . VAL B 1 163 ? -5.707 -2.414 5.289 1 82.31 163 VAL B N 1
ATOM 3680 C CA . VAL B 1 163 ? -5.414 -3.844 5.285 1 82.31 163 VAL B CA 1
ATOM 3681 C C . VAL B 1 163 ? -5.297 -4.344 3.846 1 82.31 163 VAL B C 1
ATOM 3683 O O . VAL B 1 163 ? -4.383 -5.102 3.52 1 82.31 163 VAL B O 1
ATOM 3686 N N . ALA B 1 164 ? -6.168 -3.877 3.012 1 80.31 164 ALA B N 1
ATOM 3687 C CA . ALA B 1 164 ? -6.148 -4.277 1.608 1 80.31 164 ALA B CA 1
ATOM 3688 C C . ALA B 1 164 ? -4.859 -3.834 0.929 1 80.31 164 ALA B C 1
ATOM 3690 O O . ALA B 1 164 ? -4.219 -4.617 0.223 1 80.31 164 ALA B O 1
ATOM 3691 N N . SER B 1 165 ? -4.473 -2.566 1.134 1 85 165 SER B N 1
ATOM 3692 C CA . SER B 1 165 ? -3.258 -2.031 0.526 1 85 165 SER B CA 1
ATOM 3693 C C . SER B 1 165 ? -2.02 -2.781 1.008 1 85 165 SER B C 1
ATOM 3695 O O . SER B 1 165 ? -1.139 -3.109 0.212 1 85 165 SER B O 1
ATOM 3697 N N . LEU B 1 166 ? -1.949 -3.006 2.309 1 88.94 166 LEU B N 1
ATOM 3698 C CA . LEU B 1 166 ? -0.827 -3.734 2.891 1 88.94 166 LEU B CA 1
ATOM 3699 C C . LEU B 1 166 ? -0.766 -5.16 2.354 1 88.94 166 LEU B C 1
ATOM 3701 O O . LEU B 1 166 ? 0.316 -5.672 2.057 1 88.94 166 LEU B O 1
ATOM 3705 N N . THR B 1 167 ? -1.891 -5.777 2.209 1 84.19 167 THR B N 1
ATOM 3706 C CA . THR B 1 167 ? -1.947 -7.148 1.714 1 84.19 167 THR B CA 1
ATOM 3707 C C . THR B 1 167 ? -1.512 -7.215 0.253 1 84.19 167 THR B C 1
ATOM 3709 O O . THR B 1 167 ? -0.88 -8.188 -0.167 1 84.19 167 THR B O 1
ATOM 3712 N N . GLU B 1 168 ? -1.879 -6.238 -0.499 1 83.94 168 GLU B N 1
ATOM 3713 C CA . GLU B 1 168 ? -1.412 -6.164 -1.88 1 83.94 168 GLU B CA 1
ATOM 3714 C C . GLU B 1 168 ? 0.112 -6.121 -1.946 1 83.94 168 GLU B C 1
ATOM 3716 O O . GLU B 1 168 ? 0.722 -6.801 -2.773 1 83.94 168 GLU B O 1
ATOM 3721 N N . ILE B 1 169 ? 0.68 -5.316 -1.125 1 89.44 169 ILE B N 1
ATOM 3722 C CA . ILE B 1 169 ? 2.133 -5.207 -1.069 1 89.44 169 ILE B CA 1
ATOM 3723 C C . ILE B 1 169 ? 2.734 -6.535 -0.615 1 89.44 169 ILE B C 1
ATOM 3725 O O . ILE B 1 169 ? 3.74 -6.988 -1.166 1 89.44 169 ILE B O 1
ATOM 3729 N N . LEU B 1 170 ? 2.107 -7.113 0.39 1 90.25 170 LEU B N 1
ATOM 3730 C CA . LEU B 1 170 ? 2.564 -8.406 0.884 1 90.25 170 LEU B CA 1
ATOM 3731 C C . LEU B 1 170 ? 2.553 -9.445 -0.23 1 90.25 170 LEU B C 1
ATOM 3733 O O . LEU B 1 170 ? 3.51 -10.211 -0.385 1 90.25 170 LEU B O 1
ATOM 3737 N N . PHE B 1 171 ? 1.464 -9.5 -0.924 1 86.5 171 PHE B N 1
ATOM 3738 C CA . PHE B 1 171 ? 1.331 -10.414 -2.053 1 86.5 171 PHE B CA 1
ATOM 3739 C C . PHE B 1 171 ? 2.445 -10.188 -3.066 1 86.5 171 PHE B C 1
ATOM 3741 O O . PHE B 1 171 ? 3.076 -11.141 -3.527 1 86.5 171 PHE B O 1
ATOM 3748 N N . PHE B 1 172 ? 2.715 -8.984 -3.35 1 85.94 172 PHE B N 1
ATOM 3749 C CA . PHE B 1 172 ? 3.785 -8.625 -4.273 1 85.94 172 PHE B CA 1
ATOM 3750 C C . PHE B 1 172 ? 5.125 -9.156 -3.775 1 85.94 172 PHE B C 1
ATOM 3752 O O . PHE B 1 172 ? 5.895 -9.734 -4.543 1 85.94 172 PHE B O 1
ATOM 3759 N N . MET B 1 173 ? 5.414 -8.93 -2.551 1 89.31 173 MET B N 1
ATOM 3760 C CA . MET B 1 173 ? 6.699 -9.328 -1.986 1 89.31 173 MET B CA 1
ATOM 3761 C C . MET B 1 173 ? 6.852 -10.852 -2.016 1 89.31 173 MET B C 1
ATOM 3763 O O . MET B 1 173 ? 7.934 -11.359 -2.305 1 89.31 173 MET B O 1
ATOM 3767 N N . VAL B 1 174 ? 5.785 -11.562 -1.788 1 88.75 174 VAL B N 1
ATOM 3768 C CA . VAL B 1 174 ? 5.828 -13.023 -1.772 1 88.75 174 VAL B CA 1
ATOM 3769 C C . VAL B 1 174 ? 6.023 -13.547 -3.193 1 88.75 174 VAL B C 1
ATOM 3771 O O . VAL B 1 174 ? 6.816 -14.461 -3.418 1 88.75 174 VAL B O 1
ATOM 3774 N N . ILE B 1 175 ? 5.305 -12.938 -4.156 1 83.94 175 ILE B N 1
ATOM 3775 C CA . ILE B 1 175 ? 5.445 -13.352 -5.547 1 83.94 175 ILE B CA 1
ATOM 3776 C C . ILE B 1 175 ? 6.863 -13.055 -6.035 1 83.94 175 ILE B C 1
ATOM 3778 O O . ILE B 1 175 ? 7.477 -13.875 -6.723 1 83.94 175 ILE B O 1
ATOM 3782 N N . ARG B 1 176 ? 7.324 -11.867 -5.668 1 82.44 176 ARG B N 1
ATOM 3783 C CA . ARG B 1 176 ? 8.695 -11.508 -6.016 1 82.44 176 ARG B CA 1
ATOM 3784 C C . ARG B 1 176 ? 9.68 -12.523 -5.449 1 82.44 176 ARG B C 1
ATOM 3786 O O . ARG B 1 176 ? 10.617 -12.938 -6.137 1 82.44 176 ARG B O 1
ATOM 3793 N N . HIS B 1 177 ? 9.523 -12.875 -4.227 1 84.06 177 HIS B N 1
ATOM 3794 C CA . HIS B 1 177 ? 10.367 -13.875 -3.588 1 84.06 177 HIS B CA 1
ATOM 3795 C C . HIS B 1 177 ? 10.281 -15.211 -4.316 1 84.06 177 HIS B C 1
ATOM 3797 O O . HIS B 1 177 ? 11.297 -15.859 -4.562 1 84.06 177 HIS B O 1
ATOM 3803 N N . TYR B 1 178 ? 9.039 -15.609 -4.629 1 82.31 178 TYR B N 1
ATOM 3804 C CA . TYR B 1 178 ? 8.82 -16.875 -5.324 1 82.31 178 TYR B CA 1
ATOM 3805 C C . TYR B 1 178 ? 9.555 -16.875 -6.664 1 82.31 178 TYR B C 1
ATOM 3807 O O . TYR B 1 178 ? 10.242 -17.844 -6.996 1 82.31 178 TYR B O 1
ATOM 3815 N N . LEU B 1 179 ? 9.414 -15.82 -7.375 1 76.38 179 LEU B N 1
ATOM 3816 C CA . LEU B 1 179 ? 10 -15.734 -8.711 1 76.38 179 LEU B CA 1
ATOM 3817 C C . LEU B 1 179 ? 11.516 -15.695 -8.633 1 76.38 179 LEU B C 1
ATOM 3819 O O . LEU B 1 179 ? 12.203 -16.172 -9.547 1 76.38 179 LEU B O 1
ATOM 3823 N N . SER B 1 180 ? 12.023 -15.078 -7.629 1 76.31 180 SER B N 1
ATOM 3824 C CA . SER B 1 180 ? 13.469 -15.008 -7.473 1 76.31 180 SER B CA 1
ATOM 3825 C C . SER B 1 180 ? 14.047 -16.375 -7.117 1 76.31 180 SER B C 1
ATOM 3827 O O . SER B 1 180 ? 15.203 -16.672 -7.438 1 76.31 180 SER B O 1
ATOM 3829 N N . SER B 1 181 ? 13.273 -17.141 -6.469 1 74.06 181 SER B N 1
ATOM 3830 C CA . SER B 1 181 ? 13.75 -18.438 -5.996 1 74.06 181 SER B CA 1
ATOM 3831 C C . SER B 1 181 ? 13.445 -19.547 -7.008 1 74.06 181 SER B C 1
ATOM 3833 O O . SER B 1 181 ? 13.992 -20.641 -6.918 1 74.06 181 SER B O 1
ATOM 3835 N N . HIS B 1 182 ? 12.523 -19.297 -7.879 1 68.62 182 HIS B N 1
ATOM 3836 C CA . HIS B 1 182 ? 12.117 -20.281 -8.867 1 68.62 182 HIS B CA 1
ATOM 3837 C C . HIS B 1 182 ? 12.375 -19.797 -10.281 1 68.62 182 HIS B C 1
ATOM 3839 O O . HIS B 1 182 ? 12.234 -18.594 -10.562 1 68.62 182 HIS B O 1
ATOM 3845 N N . THR B 1 183 ? 13.164 -20.469 -10.992 1 57.78 183 THR B N 1
ATOM 3846 C CA . THR B 1 183 ? 13.328 -20.172 -12.406 1 57.78 183 THR B CA 1
ATOM 3847 C C . THR B 1 183 ? 12.016 -20.391 -13.164 1 57.78 183 THR B C 1
ATOM 3849 O O . THR B 1 183 ? 11.641 -21.531 -13.445 1 57.78 183 THR B O 1
ATOM 3852 N N . VAL B 1 184 ? 11.156 -19.594 -12.875 1 54.41 184 VAL B N 1
ATOM 3853 C CA . VAL B 1 184 ? 9.922 -19.766 -13.633 1 54.41 184 VAL B CA 1
ATOM 3854 C C . VAL B 1 184 ? 10.141 -19.359 -15.086 1 54.41 184 VAL B C 1
ATOM 3856 O O . VAL B 1 184 ? 10.531 -18.234 -15.375 1 54.41 184 VAL B O 1
ATOM 3859 N N . LYS B 1 185 ? 10.539 -20.281 -15.875 1 51.25 185 LYS B N 1
ATOM 3860 C CA . LYS B 1 185 ? 10.625 -20 -17.312 1 51.25 185 LYS B CA 1
ATOM 3861 C C . LYS B 1 185 ? 9.328 -19.406 -17.844 1 51.25 185 LYS B C 1
ATOM 3863 O O . LYS B 1 185 ? 8.297 -20.094 -17.875 1 51.25 185 LYS B O 1
ATOM 3868 N N . THR B 1 186 ? 9.086 -18.109 -17.531 1 54.25 186 THR B N 1
ATOM 3869 C CA . THR B 1 186 ? 7.863 -17.516 -18.062 1 54.25 186 THR B CA 1
ATOM 3870 C C . THR B 1 186 ? 8.047 -17.141 -19.531 1 54.25 186 THR B C 1
ATOM 3872 O O . THR B 1 186 ? 9.125 -16.703 -19.938 1 54.25 186 THR B O 1
ATOM 3875 N N . PRO B 1 187 ? 7.125 -17.688 -20.359 1 55.66 187 PRO B N 1
ATOM 3876 C CA . PRO B 1 187 ? 7.141 -17.141 -21.719 1 55.66 187 PRO B CA 1
ATOM 3877 C C . PRO B 1 187 ? 7.324 -15.617 -21.734 1 55.66 187 PRO B C 1
ATOM 3879 O O . PRO B 1 187 ? 7.637 -15.047 -22.781 1 55.66 187 PRO B O 1
ATOM 3882 N N . LEU B 1 188 ? 7.23 -15.133 -20.516 1 58.19 188 LEU B N 1
ATOM 3883 C CA . LEU B 1 188 ? 7.25 -13.68 -20.453 1 58.19 188 LEU B CA 1
ATOM 3884 C C . LEU B 1 188 ? 8.648 -13.141 -20.719 1 58.19 188 LEU B C 1
ATOM 3886 O O . LEU B 1 188 ? 8.82 -11.953 -21.016 1 58.19 188 LEU B O 1
ATOM 3890 N N . ASP B 1 189 ? 9.539 -14.039 -20.562 1 60.44 189 ASP B N 1
ATOM 3891 C CA . ASP B 1 189 ? 10.883 -13.555 -20.859 1 60.44 189 ASP B CA 1
ATOM 3892 C C . ASP B 1 189 ? 10.984 -13.047 -22.297 1 60.44 189 ASP B C 1
ATOM 3894 O O . ASP B 1 189 ? 11.797 -12.156 -22.578 1 60.44 189 ASP B O 1
ATOM 3898 N N . ASN B 1 190 ? 10.117 -13.594 -23.109 1 58.59 190 ASN B N 1
ATOM 3899 C CA . ASN B 1 190 ? 10.195 -13.203 -24.516 1 58.59 190 ASN B CA 1
ATOM 3900 C C . ASN B 1 190 ? 9.086 -12.227 -24.891 1 58.59 190 ASN B C 1
ATOM 3902 O O . ASN B 1 190 ? 9.016 -11.766 -26.031 1 58.59 190 ASN B O 1
ATOM 3906 N N . ILE B 1 191 ? 8.172 -12.023 -23.953 1 59 191 ILE B N 1
ATOM 3907 C CA . ILE B 1 191 ? 7.07 -11.117 -24.234 1 59 191 ILE B CA 1
ATOM 3908 C C . ILE B 1 191 ? 7.543 -9.672 -24.094 1 59 191 ILE B C 1
ATOM 3910 O O . ILE B 1 191 ? 8.164 -9.312 -23.094 1 59 191 ILE B O 1
ATOM 3914 N N . PRO B 1 192 ? 7.512 -9.031 -25.281 1 57.47 192 PRO B N 1
ATOM 3915 C CA . PRO B 1 192 ? 7.832 -7.605 -25.141 1 57.47 192 PRO B CA 1
ATOM 3916 C C . PRO B 1 192 ? 7.02 -6.918 -24.047 1 57.47 192 PRO B C 1
ATOM 3918 O O . PRO B 1 192 ? 5.789 -6.895 -24.109 1 57.47 192 PRO B O 1
ATOM 3921 N N . LEU B 1 193 ? 7.551 -6.93 -22.891 1 56.5 193 LEU B N 1
ATOM 3922 C CA . LEU B 1 193 ? 6.863 -6.285 -21.781 1 56.5 193 LEU B CA 1
ATOM 3923 C C . LEU B 1 193 ? 6.684 -4.793 -22.031 1 56.5 193 LEU B C 1
ATOM 3925 O O . LEU B 1 193 ? 6.496 -4.012 -21.109 1 56.5 193 LEU B O 1
ATOM 3929 N N . THR B 1 194 ? 6.656 -4.488 -23.359 1 59.97 194 THR B N 1
ATOM 3930 C CA . THR B 1 194 ? 6.301 -3.104 -23.641 1 59.97 194 THR B CA 1
ATOM 3931 C C . THR B 1 194 ? 4.809 -2.873 -23.422 1 59.97 194 THR B C 1
ATOM 3933 O O . THR B 1 194 ? 3.998 -3.777 -23.641 1 59.97 194 THR B O 1
ATOM 3936 N N . THR B 1 195 ? 4.453 -1.821 -22.875 1 63.56 195 THR B N 1
ATOM 3937 C CA . THR B 1 195 ? 3.117 -1.389 -22.469 1 63.56 195 THR B CA 1
ATOM 3938 C C . THR B 1 195 ? 2.148 -1.487 -23.656 1 63.56 195 THR B C 1
ATOM 3940 O O . THR B 1 195 ? 0.961 -1.761 -23.469 1 63.56 195 THR B O 1
ATOM 3943 N N . GLU B 1 196 ? 2.645 -1.506 -24.859 1 76.56 196 GLU B N 1
ATOM 3944 C CA . GLU B 1 196 ? 1.76 -1.355 -26 1 76.56 196 GLU B CA 1
ATOM 3945 C C . GLU B 1 196 ? 0.957 -2.629 -26.25 1 76.56 196 GLU B C 1
ATOM 3947 O O . GLU B 1 196 ? -0.216 -2.566 -26.625 1 76.56 196 GLU B O 1
ATOM 3952 N N . PHE B 1 197 ? 1.507 -3.801 -26.016 1 83.38 197 PHE B N 1
ATOM 3953 C CA . PHE B 1 197 ? 0.831 -5.043 -26.359 1 83.38 197 PHE B CA 1
ATOM 3954 C C . PHE B 1 197 ? 0.5 -5.855 -25.125 1 83.38 197 PHE B C 1
ATOM 3956 O O . PHE B 1 197 ? 0.21 -7.051 -25.203 1 83.38 197 PHE B O 1
ATOM 3963 N N . LEU B 1 198 ? 0.592 -5.23 -24.047 1 79.88 198 LEU B N 1
ATOM 3964 C CA . LEU B 1 198 ? 0.37 -5.93 -22.797 1 79.88 198 LEU B CA 1
ATOM 3965 C C . LEU B 1 198 ? -1.059 -6.457 -22.703 1 79.88 198 LEU B C 1
ATOM 3967 O O . LEU B 1 198 ? -1.286 -7.578 -22.25 1 79.88 198 LEU B O 1
ATOM 3971 N N . ASN B 1 199 ? -1.954 -5.648 -23.156 1 83.94 199 ASN B N 1
ATOM 3972 C CA . ASN B 1 199 ? -3.35 -6.074 -23.125 1 83.94 199 ASN B CA 1
ATOM 3973 C C . ASN B 1 199 ? -3.602 -7.246 -24.062 1 83.94 199 ASN B C 1
ATOM 3975 O O . ASN B 1 199 ? -4.387 -8.141 -23.75 1 83.94 199 ASN B O 1
ATOM 3979 N N . LEU B 1 200 ? -3.004 -7.184 -25.172 1 89.12 200 LEU B N 1
ATOM 3980 C CA . LEU B 1 200 ? -3.137 -8.281 -26.109 1 89.12 200 LEU B CA 1
ATOM 3981 C C . LEU B 1 200 ? -2.574 -9.578 -25.531 1 89.12 200 LEU B C 1
ATOM 3983 O O . LEU B 1 200 ? -3.191 -10.633 -25.641 1 89.12 200 LEU B O 1
ATOM 3987 N N . MET B 1 201 ? -1.427 -9.461 -24.906 1 86 201 MET B N 1
ATOM 3988 C CA . MET B 1 201 ? -0.824 -10.633 -24.281 1 86 201 MET B CA 1
ATOM 3989 C C . MET B 1 201 ? -1.742 -11.203 -23.203 1 86 201 MET B C 1
ATOM 3991 O O . MET B 1 201 ? -1.9 -12.422 -23.109 1 86 201 MET B O 1
ATOM 3995 N N . ALA B 1 202 ? -2.262 -10.336 -22.469 1 85.75 202 ALA B N 1
ATOM 3996 C CA . ALA B 1 202 ? -3.178 -10.758 -21.422 1 85.75 202 ALA B CA 1
ATOM 3997 C C . ALA B 1 202 ? -4.387 -11.492 -22 1 85.75 202 ALA B C 1
ATOM 3999 O O . ALA B 1 202 ? -4.824 -12.508 -21.453 1 85.75 202 ALA B O 1
ATOM 4000 N N . GLU B 1 203 ? -4.887 -10.953 -23.062 1 89.19 203 GLU B N 1
ATOM 4001 C CA . GLU B 1 203 ? -6.035 -11.586 -23.688 1 89.19 203 GLU B CA 1
ATOM 4002 C C . GLU B 1 203 ? -5.684 -12.984 -24.203 1 89.19 203 GLU B C 1
ATOM 4004 O O . GLU B 1 203 ? -6.477 -13.914 -24.078 1 89.19 203 GLU B O 1
ATOM 4009 N N . ILE B 1 204 ? -4.57 -13.062 -24.75 1 90.19 204 ILE B N 1
ATOM 4010 C CA . ILE B 1 204 ? -4.141 -14.352 -25.297 1 90.19 204 ILE B CA 1
ATOM 4011 C C . ILE B 1 204 ? -3.992 -15.359 -24.156 1 90.19 204 ILE B C 1
ATOM 4013 O O . ILE B 1 204 ? -4.398 -16.516 -24.297 1 90.19 204 ILE B O 1
ATOM 4017 N N . VAL B 1 205 ? -3.457 -14.945 -23.062 1 86.38 205 VAL B N 1
ATOM 4018 C CA . VAL B 1 205 ? -3.24 -15.82 -21.922 1 86.38 205 VAL B CA 1
ATOM 4019 C C . VAL B 1 205 ? -4.586 -16.234 -21.328 1 86.38 205 VAL B C 1
ATOM 4021 O O . VAL B 1 205 ? -4.77 -17.406 -20.953 1 86.38 205 VAL B O 1
ATOM 4024 N N . LEU B 1 206 ? -5.504 -15.328 -21.344 1 87.06 206 LEU B N 1
ATOM 4025 C CA . LEU B 1 206 ? -6.801 -15.594 -20.719 1 87.06 206 LEU B CA 1
ATOM 4026 C C . LEU B 1 206 ? -7.672 -16.453 -21.625 1 87.06 206 LEU B C 1
ATOM 4028 O O . LEU B 1 206 ? -8.516 -17.203 -21.141 1 87.06 206 LEU B O 1
ATOM 4032 N N . PHE B 1 207 ? -7.438 -16.266 -22.953 1 92.56 207 PHE B N 1
ATOM 4033 C CA . PHE B 1 207 ? -8.211 -17.016 -23.938 1 92.56 207 PHE B CA 1
ATOM 4034 C C . PHE B 1 207 ? -7.301 -17.719 -24.938 1 92.56 207 PHE B C 1
ATOM 4036 O O . PHE B 1 207 ? -7.398 -17.469 -26.141 1 92.56 207 PHE B O 1
ATOM 4043 N N . PRO B 1 208 ? -6.582 -18.656 -24.422 1 92.69 208 PRO B N 1
ATOM 4044 C CA . PRO B 1 208 ? -5.551 -19.234 -25.281 1 92.69 208 PRO B CA 1
ATOM 4045 C C . PRO B 1 208 ? -6.137 -20.094 -26.422 1 92.69 208 PRO B C 1
ATOM 4047 O O . PRO B 1 208 ? -5.484 -20.297 -27.438 1 92.69 208 PRO B O 1
ATOM 4050 N N . ALA B 1 209 ? -7.328 -20.547 -26.297 1 95.25 209 ALA B N 1
ATOM 4051 C CA . ALA B 1 209 ? -7.922 -21.453 -27.266 1 95.25 209 ALA B CA 1
ATOM 4052 C C . ALA B 1 209 ? -8.547 -20.672 -28.422 1 95.25 209 ALA B C 1
ATOM 4054 O O . ALA B 1 209 ? -8.891 -21.266 -29.453 1 95.25 209 ALA B O 1
ATOM 4055 N N . ARG B 1 210 ? -8.641 -19.391 -28.25 1 95.12 210 ARG B N 1
ATOM 4056 C CA . ARG B 1 210 ? -9.18 -18.578 -29.328 1 95.12 210 ARG B CA 1
ATOM 4057 C C . ARG B 1 210 ? -8.281 -18.625 -30.562 1 95.12 210 ARG B C 1
ATOM 4059 O O . ARG B 1 210 ? -7.078 -18.875 -30.453 1 95.12 210 ARG B O 1
ATOM 4066 N N . SER B 1 211 ? -8.922 -18.438 -31.75 1 94.81 211 SER B N 1
ATOM 4067 C CA . SER B 1 211 ? -8.156 -18.406 -33 1 94.81 211 SER B CA 1
ATOM 4068 C C . SER B 1 211 ? -7.43 -17.078 -33.156 1 94.81 211 SER B C 1
ATOM 4070 O O . SER B 1 211 ? -7.922 -16.188 -33.844 1 94.81 211 SER B O 1
ATOM 4072 N N . TRP B 1 212 ? -6.258 -17.078 -32.625 1 95.94 212 TRP B N 1
ATOM 4073 C CA . TRP B 1 212 ? -5.457 -15.859 -32.688 1 95.94 212 TRP B CA 1
ATOM 4074 C C . TRP B 1 212 ? -4.699 -15.766 -34.031 1 95.94 212 TRP B C 1
ATOM 4076 O O . TRP B 1 212 ? -3.648 -16.391 -34.188 1 95.94 212 TRP B O 1
ATOM 4086 N N . THR B 1 213 ? -5.266 -15 -34.969 1 95.69 213 THR B N 1
ATOM 4087 C CA . THR B 1 213 ? -4.617 -14.648 -36.219 1 95.69 213 THR B CA 1
ATOM 4088 C C . THR B 1 213 ? -4.047 -13.234 -36.156 1 95.69 213 THR B C 1
ATOM 4090 O O . THR B 1 213 ? -4.32 -12.492 -35.219 1 95.69 213 THR B O 1
ATOM 4093 N N . VAL B 1 214 ? -3.244 -12.922 -37.125 1 95.12 214 VAL B N 1
ATOM 4094 C CA . VAL B 1 214 ? -2.713 -11.562 -37.188 1 95.12 214 VAL B CA 1
ATOM 4095 C C . VAL B 1 214 ? -3.863 -10.562 -37.25 1 95.12 214 VAL B C 1
ATOM 4097 O O . VAL B 1 214 ? -3.805 -9.516 -36.594 1 95.12 214 VAL B O 1
ATOM 4100 N N . GLU B 1 215 ? -4.891 -10.961 -37.938 1 95.5 215 GLU B N 1
ATOM 4101 C CA . GLU B 1 215 ? -6.051 -10.086 -38.062 1 95.5 215 GLU B CA 1
ATOM 4102 C C . GLU B 1 215 ? -6.746 -9.875 -36.719 1 95.5 215 GLU B C 1
ATOM 4104 O O . GLU B 1 215 ? -7.062 -8.75 -36.344 1 95.5 215 GLU B O 1
ATOM 4109 N N . THR B 1 216 ? -6.945 -10.938 -36.031 1 96.06 216 THR B N 1
ATOM 4110 C CA . THR B 1 216 ? -7.652 -10.844 -34.781 1 96.06 216 THR B CA 1
ATOM 4111 C C . THR B 1 216 ? -6.785 -10.156 -33.719 1 96.06 216 THR B C 1
ATOM 4113 O O . THR B 1 216 ? -7.297 -9.43 -32.875 1 96.06 216 THR B O 1
ATOM 4116 N N . MET B 1 217 ? -5.52 -10.344 -33.75 1 95.75 217 MET B N 1
ATOM 4117 C CA . MET B 1 217 ? -4.594 -9.703 -32.812 1 95.75 217 MET B CA 1
ATOM 4118 C C . MET B 1 217 ? -4.5 -8.203 -33.094 1 95.75 217 MET B C 1
ATOM 4120 O O . MET B 1 217 ? -4.449 -7.398 -32.156 1 95.75 217 MET B O 1
ATOM 4124 N N . ALA B 1 218 ? -4.547 -7.871 -34.375 1 95.62 218 ALA B N 1
ATOM 4125 C CA . ALA B 1 218 ? -4.535 -6.461 -34.781 1 95.62 218 ALA B CA 1
ATOM 4126 C C . ALA B 1 218 ? -5.781 -5.746 -34.25 1 95.62 218 ALA B C 1
ATOM 4128 O O . ALA B 1 218 ? -5.688 -4.656 -33.688 1 95.62 218 ALA B O 1
ATOM 4129 N N . ARG B 1 219 ? -6.91 -6.352 -34.438 1 94.5 219 ARG B N 1
ATOM 4130 C CA . ARG B 1 219 ? -8.172 -5.789 -33.969 1 94.5 219 ARG B CA 1
ATOM 4131 C C . ARG B 1 219 ? -8.156 -5.609 -32.438 1 94.5 219 ARG B C 1
ATOM 4133 O O . ARG B 1 219 ? -8.586 -4.574 -31.938 1 94.5 219 ARG B O 1
ATOM 4140 N N . ALA B 1 220 ? -7.652 -6.617 -31.781 1 92.5 220 ALA B N 1
ATOM 4141 C CA . ALA B 1 220 ? -7.594 -6.566 -30.312 1 92.5 220 ALA B CA 1
ATOM 4142 C C . ALA B 1 220 ? -6.68 -5.438 -29.844 1 92.5 220 ALA B C 1
ATOM 4144 O O . ALA B 1 220 ? -6.867 -4.895 -28.75 1 92.5 220 ALA B O 1
ATOM 4145 N N . SER B 1 221 ? -5.742 -5.062 -30.672 1 91.69 221 SER B N 1
ATOM 4146 C CA . SER B 1 221 ? -4.777 -4.023 -30.328 1 91.69 221 SER B CA 1
ATOM 4147 C C . SER B 1 221 ? -5.23 -2.66 -30.844 1 91.69 221 SER B C 1
ATOM 4149 O O . SER B 1 221 ? -4.531 -1.659 -30.656 1 91.69 221 SER B O 1
ATOM 4151 N N . GLY B 1 222 ? -6.301 -2.678 -31.516 1 93.44 222 GLY B N 1
ATOM 4152 C CA . GLY B 1 222 ? -6.82 -1.438 -32.062 1 93.44 222 GLY B CA 1
ATOM 4153 C C . GLY B 1 222 ? -5.988 -0.911 -33.219 1 93.44 222 GLY B C 1
ATOM 4154 O O . GLY B 1 222 ? -5.895 0.302 -33.438 1 93.44 222 GLY B O 1
ATOM 4155 N N . LEU B 1 223 ? -5.32 -1.782 -33.906 1 94.12 223 LEU B N 1
ATOM 4156 C CA . LEU B 1 223 ? -4.445 -1.396 -35 1 94.12 223 LEU B CA 1
ATOM 4157 C C . LEU B 1 223 ? -4.887 -2.059 -36.312 1 94.12 223 LEU B C 1
ATOM 4159 O O . LEU B 1 223 ? -5.625 -3.047 -36.281 1 94.12 223 LEU B O 1
ATOM 4163 N N . SER B 1 224 ? -4.441 -1.426 -37.438 1 95.38 224 SER B N 1
ATOM 4164 C CA . SER B 1 224 ? -4.559 -2.131 -38.719 1 95.38 224 SER B CA 1
ATOM 4165 C C . SER B 1 224 ? -3.584 -3.299 -38.781 1 95.38 224 SER B C 1
ATOM 4167 O O . SER B 1 224 ? -2.621 -3.365 -38.031 1 95.38 224 SER B O 1
ATOM 4169 N N . ARG B 1 225 ? -3.893 -4.254 -39.688 1 94.44 225 ARG B N 1
ATOM 4170 C CA . ARG B 1 225 ? -3.033 -5.422 -39.875 1 94.44 225 ARG B CA 1
ATOM 4171 C C . ARG B 1 225 ? -1.599 -5.004 -40.188 1 94.44 225 ARG B C 1
ATOM 4173 O O . ARG B 1 225 ? -0.652 -5.539 -39.594 1 94.44 225 ARG B O 1
ATOM 4180 N N . SER B 1 226 ? -1.486 -4.016 -41.031 1 94.81 226 SER B N 1
ATOM 4181 C CA . SER B 1 226 ? -0.161 -3.586 -41.469 1 94.81 226 SER B CA 1
ATOM 4182 C C . SER B 1 226 ? 0.603 -2.914 -40.344 1 94.81 226 SER B C 1
ATOM 4184 O O . SER B 1 226 ? 1.789 -3.184 -40.125 1 94.81 226 SER B O 1
ATOM 4186 N N . TRP B 1 227 ? -0.028 -2.072 -39.594 1 94.38 227 TRP B N 1
ATOM 4187 C CA . TRP B 1 227 ? 0.604 -1.371 -38.5 1 94.38 227 TRP B CA 1
ATOM 4188 C C . TRP B 1 227 ? 0.924 -2.332 -37.344 1 94.38 227 TRP B C 1
ATOM 4190 O O . TRP B 1 227 ? 1.947 -2.189 -36.656 1 94.38 227 TRP B O 1
ATOM 4200 N N . PHE B 1 228 ? 0.05 -3.266 -37.188 1 95.19 228 PHE B N 1
ATOM 4201 C CA . PHE B 1 228 ? 0.282 -4.273 -36.156 1 95.19 228 PHE B CA 1
ATOM 4202 C C . PHE B 1 228 ? 1.567 -5.047 -36.438 1 95.19 228 PHE B C 1
ATOM 4204 O O . PHE B 1 228 ? 2.428 -5.164 -35.562 1 95.19 228 PHE B O 1
ATOM 4211 N N . ILE B 1 229 ? 1.711 -5.535 -37.594 1 93 229 ILE B N 1
ATOM 4212 C CA . ILE B 1 229 ? 2.871 -6.336 -37.969 1 93 229 ILE B CA 1
ATOM 4213 C C . ILE B 1 229 ? 4.141 -5.5 -37.812 1 93 229 ILE B C 1
ATOM 4215 O O . ILE B 1 229 ? 5.137 -5.965 -37.25 1 93 229 ILE B O 1
ATOM 4219 N N . GLN B 1 230 ? 4.043 -4.285 -38.25 1 93.44 230 GLN B N 1
ATOM 4220 C CA . GLN B 1 230 ? 5.203 -3.402 -38.188 1 93.44 230 GLN B CA 1
ATOM 4221 C C . GLN B 1 230 ? 5.621 -3.123 -36.75 1 93.44 230 GLN B C 1
ATOM 4223 O O . GLN B 1 230 ? 6.785 -3.301 -36.375 1 93.44 230 GLN B O 1
ATOM 4228 N N . ARG B 1 231 ? 4.688 -2.715 -35.969 1 91.19 231 ARG B N 1
ATOM 4229 C CA . ARG B 1 231 ? 4.977 -2.336 -34.594 1 91.19 231 ARG B CA 1
ATOM 4230 C C . ARG B 1 231 ? 5.367 -3.555 -33.75 1 91.19 231 ARG B C 1
ATOM 4232 O O . ARG B 1 231 ? 6.27 -3.479 -32.906 1 91.19 231 ARG B O 1
ATOM 4239 N N . PHE B 1 232 ? 4.648 -4.613 -33.969 1 90.5 232 PHE B N 1
ATOM 4240 C CA . PHE B 1 232 ? 4.934 -5.824 -33.219 1 90.5 232 PHE B CA 1
ATOM 4241 C C . PHE B 1 232 ? 6.355 -6.309 -33.5 1 90.5 232 PHE B C 1
ATOM 4243 O O . PHE B 1 232 ? 7.082 -6.664 -32.562 1 90.5 232 PHE B O 1
ATOM 4250 N N . ASN B 1 233 ? 6.746 -6.285 -34.656 1 88.06 233 ASN B N 1
ATOM 4251 C CA . ASN B 1 233 ? 8.078 -6.75 -35.031 1 88.06 233 ASN B CA 1
ATOM 4252 C C . ASN B 1 233 ? 9.172 -5.836 -34.5 1 88.06 233 ASN B C 1
ATOM 4254 O O . ASN B 1 233 ? 10.305 -6.266 -34.312 1 88.06 233 ASN B O 1
ATOM 4258 N N . GLN B 1 234 ? 8.797 -4.664 -34.25 1 87.56 234 GLN B N 1
ATOM 4259 C CA . GLN B 1 234 ? 9.75 -3.715 -33.656 1 87.56 234 GLN B CA 1
ATOM 4260 C C . GLN B 1 234 ? 10.008 -4.012 -32.188 1 87.56 234 GLN B C 1
ATOM 4262 O O . GLN B 1 234 ? 11.102 -3.748 -31.688 1 87.56 234 GLN B O 1
ATOM 4267 N N . VAL B 1 235 ? 9 -4.57 -31.594 1 82.5 235 VAL B N 1
ATOM 4268 C CA . VAL B 1 235 ? 9.117 -4.648 -30.141 1 82.5 235 VAL B CA 1
ATOM 4269 C C . VAL B 1 235 ? 9.328 -6.102 -29.719 1 82.5 235 VAL B C 1
ATOM 4271 O O . VAL B 1 235 ? 9.812 -6.367 -28.625 1 82.5 235 VAL B O 1
ATOM 4274 N N . SER B 1 236 ? 9 -7.07 -30.578 1 82.5 236 SER B N 1
ATOM 4275 C CA . SER B 1 236 ? 9.094 -8.477 -30.203 1 82.5 236 SER B CA 1
ATOM 4276 C C . SER B 1 236 ? 10.156 -9.195 -31.031 1 82.5 236 SER B C 1
ATOM 4278 O O . SER B 1 236 ? 10.25 -9 -32.25 1 82.5 236 SER B O 1
ATOM 4280 N N . PRO B 1 237 ? 10.875 -9.984 -30.344 1 81.75 237 PRO B N 1
ATOM 4281 C CA . PRO B 1 237 ? 11.844 -10.789 -31.094 1 81.75 237 PRO B CA 1
ATOM 4282 C C . PRO B 1 237 ? 11.195 -11.945 -31.844 1 81.75 237 PRO B C 1
ATOM 4284 O O . PRO B 1 237 ? 11.805 -12.523 -32.75 1 81.75 237 PRO B O 1
ATOM 4287 N N . LEU B 1 238 ? 10.008 -12.352 -31.578 1 86.44 238 LEU B N 1
ATOM 4288 C CA . LEU B 1 238 ? 9.281 -13.445 -32.219 1 86.44 238 LEU B CA 1
ATOM 4289 C C . LEU B 1 238 ? 8.047 -12.93 -32.938 1 86.44 238 LEU B C 1
ATOM 4291 O O . LEU B 1 238 ? 7.457 -11.93 -32.531 1 86.44 238 LEU B O 1
ATOM 4295 N N . PRO B 1 239 ? 7.695 -13.664 -33.969 1 90.31 239 PRO B N 1
ATOM 4296 C CA . PRO B 1 239 ? 6.441 -13.297 -34.625 1 90.31 239 PRO B CA 1
ATOM 4297 C C . PRO B 1 239 ? 5.219 -13.547 -33.75 1 90.31 239 PRO B C 1
ATOM 4299 O O . PRO B 1 239 ? 5.266 -14.375 -32.844 1 90.31 239 PRO B O 1
ATOM 4302 N N . PRO B 1 240 ? 4.117 -12.891 -34.125 1 89.94 240 PRO B N 1
ATOM 4303 C CA . PRO B 1 240 ? 2.912 -13.016 -33.281 1 89.94 240 PRO B CA 1
ATOM 4304 C C . PRO B 1 240 ? 2.469 -14.461 -33.125 1 89.94 240 PRO B C 1
ATOM 4306 O O . PRO B 1 240 ? 2.16 -14.883 -32 1 89.94 240 PRO B O 1
ATOM 4309 N N . ALA B 1 241 ? 2.564 -15.203 -34.125 1 90.88 241 ALA B N 1
ATOM 4310 C CA . ALA B 1 241 ? 2.107 -16.594 -34.062 1 90.88 241 ALA B CA 1
ATOM 4311 C C . ALA B 1 241 ? 2.984 -17.406 -33.125 1 90.88 241 ALA B C 1
ATOM 4313 O O . ALA B 1 241 ? 2.49 -18.297 -32.438 1 90.88 241 ALA B O 1
ATOM 4314 N N . GLU B 1 242 ? 4.191 -17.109 -33.188 1 90.62 242 GLU B N 1
ATOM 4315 C CA . GLU B 1 242 ? 5.117 -17.828 -32.312 1 90.62 242 GLU B CA 1
ATOM 4316 C C . GLU B 1 242 ? 4.891 -17.469 -30.844 1 90.62 242 GLU B C 1
ATOM 4318 O O . GLU B 1 242 ? 5.035 -18.312 -29.953 1 90.62 242 GLU B O 1
ATOM 4323 N N . ILE B 1 243 ? 4.523 -16.234 -30.641 1 87.75 243 ILE B N 1
ATOM 4324 C CA . ILE B 1 243 ? 4.234 -15.797 -29.281 1 87.75 243 ILE B CA 1
ATOM 4325 C C . ILE B 1 243 ? 3.004 -16.531 -28.75 1 87.75 243 ILE B C 1
ATOM 4327 O O . ILE B 1 243 ? 2.982 -16.969 -27.594 1 87.75 243 ILE B O 1
ATOM 4331 N N . VAL B 1 244 ? 2.031 -16.688 -29.594 1 91.62 244 VAL B N 1
ATOM 4332 C CA . VAL B 1 244 ? 0.817 -17.391 -29.219 1 91.62 244 VAL B CA 1
ATOM 4333 C C . VAL B 1 244 ? 1.159 -18.844 -28.859 1 91.62 244 VAL B C 1
ATOM 4335 O O . VAL B 1 244 ? 0.689 -19.359 -27.844 1 91.62 244 VAL B O 1
ATOM 4338 N N . ARG B 1 245 ? 1.981 -19.438 -29.625 1 91.19 245 ARG B N 1
ATOM 4339 C CA . ARG B 1 245 ? 2.383 -20.828 -29.391 1 91.19 245 ARG B CA 1
ATOM 4340 C C . ARG B 1 245 ? 3.117 -20.953 -28.062 1 91.19 245 ARG B C 1
ATOM 4342 O O . ARG B 1 245 ? 2.859 -21.891 -27.281 1 91.19 245 ARG B O 1
ATOM 4349 N N . HIS B 1 246 ? 3.969 -20.047 -27.844 1 87.81 246 HIS B N 1
ATOM 4350 C CA . HIS B 1 246 ? 4.727 -20.062 -26.594 1 87.81 246 HIS B CA 1
ATOM 4351 C C . HIS B 1 246 ? 3.803 -19.922 -25.391 1 87.81 246 HIS B C 1
ATOM 4353 O O . HIS B 1 246 ? 3.973 -20.625 -24.375 1 87.81 246 HIS B O 1
ATOM 4359 N N . ILE B 1 247 ? 2.826 -19.016 -25.484 1 87.06 247 ILE B N 1
ATOM 4360 C CA . ILE B 1 247 ? 1.879 -18.797 -24.391 1 87.06 247 ILE B CA 1
ATOM 4361 C C . ILE B 1 247 ? 1.062 -20.062 -24.156 1 87.06 247 ILE B C 1
ATOM 4363 O O . ILE B 1 247 ? 0.922 -20.516 -23.016 1 87.06 247 ILE B O 1
ATOM 4367 N N . ARG B 1 248 ? 0.568 -20.609 -25.219 1 91.44 248 ARG B N 1
ATOM 4368 C CA . ARG B 1 248 ? -0.26 -21.812 -25.109 1 91.44 248 ARG B CA 1
ATOM 4369 C C . ARG B 1 248 ? 0.506 -22.953 -24.453 1 91.44 248 ARG B C 1
ATOM 4371 O O . ARG B 1 248 ? -0.004 -23.594 -23.531 1 91.44 248 ARG B O 1
ATOM 4378 N N . ILE B 1 249 ? 1.745 -23.172 -24.844 1 90.56 249 ILE B N 1
ATOM 4379 C CA . ILE B 1 249 ? 2.533 -24.281 -24.312 1 90.56 249 ILE B CA 1
ATOM 4380 C C . ILE B 1 249 ? 2.918 -24 -22.875 1 90.56 249 ILE B C 1
ATOM 4382 O O . ILE B 1 249 ? 2.92 -24.906 -22.031 1 90.56 249 ILE B O 1
ATOM 4386 N N . SER B 1 250 ? 3.223 -22.781 -22.609 1 85.88 250 SER B N 1
ATOM 4387 C CA . SER B 1 250 ? 3.533 -22.422 -21.234 1 85.88 250 SER B CA 1
ATOM 4388 C C . SER B 1 250 ? 2.35 -22.688 -20.312 1 85.88 250 SER B C 1
ATOM 4390 O O . SER B 1 250 ? 2.521 -23.203 -19.203 1 85.88 250 SER B O 1
ATOM 4392 N N . LEU B 1 251 ? 1.206 -22.297 -20.766 1 87.19 251 LEU B N 1
ATOM 4393 C CA . LEU B 1 251 ? -0.006 -22.562 -19.984 1 87.19 251 LEU B CA 1
ATOM 4394 C C . LEU B 1 251 ? -0.247 -24.047 -19.844 1 87.19 251 LEU B C 1
ATOM 4396 O O . LEU B 1 251 ? -0.632 -24.531 -18.766 1 87.19 251 LEU B O 1
ATOM 4400 N N . ALA B 1 252 ? 0.013 -24.766 -20.875 1 90.19 252 ALA B N 1
ATOM 4401 C CA . ALA B 1 252 ? -0.142 -26.219 -20.828 1 90.19 252 ALA B CA 1
ATOM 4402 C C . ALA B 1 252 ? 0.808 -26.828 -19.812 1 90.19 252 ALA B C 1
ATOM 4404 O O . ALA B 1 252 ? 0.43 -27.75 -19.078 1 90.19 252 ALA B O 1
ATOM 4405 N N . CYS B 1 253 ? 1.991 -26.375 -19.828 1 86.62 253 CYS B N 1
ATOM 4406 C CA . CYS B 1 253 ? 2.957 -26.844 -18.844 1 86.62 253 CYS B CA 1
ATOM 4407 C C . CYS B 1 253 ? 2.432 -26.641 -17.422 1 86.62 253 CYS B C 1
ATOM 4409 O O . CYS B 1 253 ? 2.549 -27.531 -16.578 1 86.62 253 CYS B O 1
ATOM 4411 N N . GLN B 1 254 ? 1.856 -25.547 -17.188 1 82.31 254 GLN B N 1
ATOM 4412 C CA . GLN B 1 254 ? 1.309 -25.25 -15.875 1 82.31 254 GLN B CA 1
ATOM 4413 C C . GLN B 1 254 ? 0.141 -26.172 -15.547 1 82.31 254 GLN B C 1
ATOM 4415 O O . GLN B 1 254 ? 0.032 -26.672 -14.422 1 82.31 254 GLN B O 1
ATOM 4420 N N . HIS B 1 255 ? -0.712 -26.359 -16.516 1 84.56 255 HIS B N 1
ATOM 4421 C CA . HIS B 1 255 ? -1.836 -27.266 -16.328 1 84.56 255 HIS B CA 1
ATOM 4422 C C . HIS B 1 255 ? -1.357 -28.672 -15.977 1 84.56 255 HIS B C 1
ATOM 4424 O O . HIS B 1 255 ? -1.871 -29.281 -15.039 1 84.56 255 HIS B O 1
ATOM 4430 N N . ILE B 1 256 ? -0.34 -29.078 -16.656 1 86.44 256 ILE B N 1
ATOM 4431 C CA . ILE B 1 256 ? 0.189 -30.422 -16.469 1 86.44 256 ILE B CA 1
ATOM 4432 C C . ILE B 1 256 ? 0.852 -30.531 -15.094 1 86.44 256 ILE B C 1
ATOM 4434 O O . ILE B 1 256 ? 0.637 -31.5 -14.367 1 86.44 256 ILE B O 1
ATOM 4438 N N . ALA B 1 257 ? 1.577 -29.547 -14.797 1 79.69 257 ALA B N 1
ATOM 4439 C CA . ALA B 1 257 ? 2.238 -29.516 -13.492 1 79.69 257 ALA B CA 1
ATOM 4440 C C . ALA B 1 257 ? 1.217 -29.531 -12.359 1 79.69 257 ALA B C 1
ATOM 4442 O O . ALA B 1 257 ? 1.493 -30.047 -11.273 1 79.69 257 ALA B O 1
ATOM 4443 N N . ASN B 1 258 ? 0.056 -28.984 -12.664 1 76.94 258 ASN B N 1
ATOM 4444 C CA . ASN B 1 258 ? -1.004 -28.906 -11.664 1 76.94 258 ASN B CA 1
ATOM 4445 C C . ASN B 1 258 ? -1.888 -30.156 -11.695 1 76.94 258 ASN B C 1
ATOM 4447 O O . ASN B 1 258 ? -2.918 -30.203 -11.023 1 76.94 258 ASN B O 1
ATOM 4451 N N . GLY B 1 259 ? -1.533 -31.109 -12.586 1 79.75 259 GLY B N 1
ATOM 4452 C CA . GLY B 1 259 ? -2.193 -32.406 -12.539 1 79.75 259 GLY B CA 1
ATOM 4453 C C . GLY B 1 259 ? -3.252 -32.562 -13.617 1 79.75 259 GLY B C 1
ATOM 4454 O O . GLY B 1 259 ? -3.941 -33.594 -13.664 1 79.75 259 GLY B O 1
ATOM 4455 N N . VAL B 1 260 ? -3.406 -31.688 -14.438 1 85.38 260 VAL B N 1
ATOM 4456 C CA . VAL B 1 260 ? -4.355 -31.797 -15.539 1 85.38 260 VAL B CA 1
ATOM 4457 C C . VAL B 1 260 ? -3.834 -32.781 -16.562 1 85.38 260 VAL B C 1
ATOM 4459 O O . VAL B 1 260 ? -2.633 -32.844 -16.844 1 85.38 260 VAL B O 1
ATOM 4462 N N . SER B 1 261 ? -4.711 -33.562 -17.094 1 91.19 261 SER B N 1
ATOM 4463 C CA . SER B 1 261 ? -4.297 -34.562 -18.062 1 91.19 261 SER B CA 1
ATOM 4464 C C . SER B 1 261 ? -3.715 -33.906 -19.312 1 91.19 261 SER B C 1
ATOM 4466 O O . SER B 1 261 ? -3.996 -32.75 -19.609 1 91.19 261 SER B O 1
ATOM 4468 N N . LEU B 1 262 ? -2.945 -34.688 -20.031 1 93.75 262 LEU B N 1
ATOM 4469 C CA . LEU B 1 262 ? -2.316 -34.188 -21.234 1 93.75 262 LEU B CA 1
ATOM 4470 C C . LEU B 1 262 ? -3.369 -33.75 -22.266 1 93.75 262 LEU B C 1
ATOM 4472 O O . LEU B 1 262 ? -3.254 -32.719 -22.891 1 93.75 262 LEU B O 1
ATOM 4476 N N . THR B 1 263 ? -4.387 -34.594 -22.344 1 93.94 263 THR B N 1
ATOM 4477 C CA . THR B 1 263 ? -5.445 -34.344 -23.312 1 93.94 263 THR B CA 1
ATOM 4478 C C . THR B 1 263 ? -6.215 -33.094 -22.969 1 93.94 263 THR B C 1
ATOM 4480 O O . THR B 1 263 ? -6.449 -32.219 -23.828 1 93.94 263 THR B O 1
ATOM 4483 N N . GLN B 1 264 ? -6.57 -33 -21.766 1 93.88 264 GLN B N 1
ATOM 4484 C CA . GLN B 1 264 ? -7.316 -31.844 -21.328 1 93.88 264 GLN B CA 1
ATOM 4485 C C . GLN B 1 264 ? -6.469 -30.578 -21.438 1 93.88 264 GLN B C 1
ATOM 4487 O O . GLN B 1 264 ? -6.98 -29.516 -21.781 1 93.88 264 GLN B O 1
ATOM 4492 N N . SER B 1 265 ? -5.211 -30.703 -21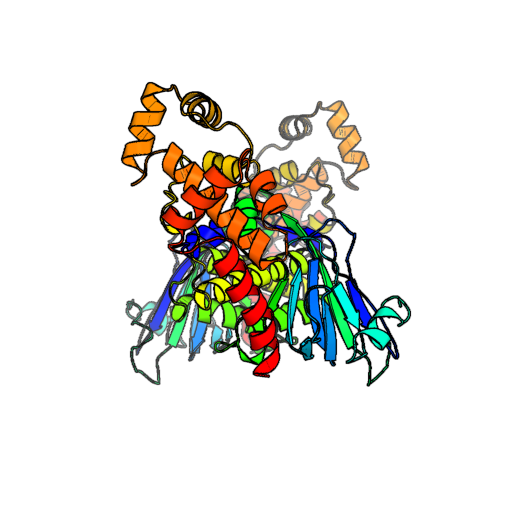.062 1 94.06 265 SER B N 1
ATOM 4493 C CA . SER B 1 265 ? -4.309 -29.562 -21.156 1 94.06 265 SER B CA 1
ATOM 4494 C C . SER B 1 265 ? -4.215 -29.047 -22.594 1 94.06 265 SER B C 1
ATOM 4496 O O . SER B 1 265 ? -4.219 -27.844 -22.828 1 94.06 265 SER B O 1
ATOM 4498 N N . ALA B 1 266 ? -4.152 -29.953 -23.5 1 95.62 266 ALA B N 1
ATOM 4499 C CA . ALA B 1 266 ? -4.098 -29.594 -24.922 1 95.62 266 ALA B CA 1
ATOM 4500 C C . ALA B 1 266 ? -5.363 -28.859 -25.344 1 95.62 266 ALA B C 1
ATOM 4502 O O . ALA B 1 266 ? -5.297 -27.844 -26.047 1 95.62 266 ALA B O 1
ATOM 4503 N N . GLU B 1 267 ? -6.461 -29.375 -24.922 1 94.31 267 GLU B N 1
ATOM 4504 C CA . GLU B 1 267 ? -7.754 -28.781 -25.266 1 94.31 267 GLU B CA 1
ATOM 4505 C C . GLU B 1 267 ? -7.895 -27.375 -24.672 1 94.31 267 GLU B C 1
ATOM 4507 O O . GLU B 1 267 ? -8.383 -26.469 -25.328 1 94.31 267 GLU B O 1
ATOM 4512 N N . LEU B 1 268 ? -7.469 -27.25 -23.5 1 93 268 LEU B N 1
ATOM 4513 C CA . LEU B 1 268 ? -7.613 -26 -22.781 1 93 268 LEU B CA 1
ATOM 4514 C C . LEU B 1 268 ? -6.832 -24.875 -23.453 1 93 268 LEU B C 1
ATOM 4516 O O . LEU B 1 268 ? -7.23 -23.719 -23.391 1 93 268 LEU B O 1
ATOM 4520 N N . VAL B 1 269 ? -5.785 -25.266 -24.125 1 94.38 269 VAL B N 1
ATOM 4521 C CA . VAL B 1 269 ? -4.965 -24.219 -24.719 1 94.38 269 VAL B CA 1
ATOM 4522 C C . VAL B 1 269 ? -5.246 -24.125 -26.219 1 94.38 269 VAL B C 1
ATOM 4524 O O . VAL B 1 269 ? -4.633 -23.312 -26.922 1 94.38 269 VAL B O 1
ATOM 4527 N N . GLY B 1 270 ? -6.109 -24.953 -26.734 1 94.75 270 GLY B N 1
ATOM 4528 C CA . GLY B 1 270 ? -6.676 -24.703 -28.047 1 94.75 270 GLY B CA 1
ATOM 4529 C C . GLY B 1 270 ? -6.16 -25.641 -29.109 1 94.75 270 GLY B C 1
ATOM 4530 O O . GLY B 1 270 ? -6.371 -25.422 -30.297 1 94.75 270 GLY B O 1
ATOM 4531 N N . TYR B 1 271 ? -5.512 -26.656 -28.734 1 94.69 271 TYR B N 1
ATOM 4532 C CA . TYR B 1 271 ? -5.078 -27.625 -29.734 1 94.69 271 TYR B CA 1
ATOM 4533 C C . TYR B 1 271 ? -6.172 -28.656 -30 1 94.69 271 TYR B C 1
ATOM 4535 O O . TYR B 1 271 ? -6.773 -29.188 -29.078 1 94.69 271 TYR B O 1
ATOM 4543 N N . GLN B 1 272 ? -6.328 -28.812 -31.266 1 89.81 272 GLN B N 1
ATOM 4544 C CA . GLN B 1 272 ? -7.391 -29.734 -31.672 1 89.81 272 GLN B CA 1
ATOM 4545 C C . GLN B 1 272 ? -6.844 -31.125 -31.922 1 89.81 272 GLN B C 1
ATOM 4547 O O . GLN B 1 272 ? -7.605 -32.094 -32.031 1 89.81 272 GLN B O 1
ATOM 4552 N N . SER B 1 273 ? -5.586 -31.25 -32.062 1 92.69 273 SER B N 1
ATOM 4553 C CA . SER B 1 273 ? -4.965 -32.531 -32.281 1 92.69 273 SER B CA 1
ATOM 4554 C C . SER B 1 273 ? -3.812 -32.781 -31.297 1 92.69 273 SER B C 1
ATOM 4556 O O . SER B 1 273 ? -3.014 -31.875 -31.047 1 92.69 273 SER B O 1
ATOM 4558 N N . GLN B 1 274 ? -3.73 -34 -30.828 1 93.06 274 GLN B N 1
ATOM 4559 C CA . GLN B 1 274 ? -2.656 -34.375 -29.922 1 93.06 274 GLN B CA 1
ATOM 4560 C C . GLN B 1 274 ? -1.3 -34.344 -30.609 1 93.06 274 GLN B C 1
ATOM 4562 O O . GLN B 1 274 ? -0.292 -33.969 -30 1 93.06 274 GLN B O 1
ATOM 4567 N N . ALA B 1 275 ? -1.384 -34.688 -31.828 1 94.5 275 ALA B N 1
ATOM 4568 C CA . ALA B 1 275 ? -0.146 -34.656 -32.594 1 94.5 275 ALA B CA 1
ATOM 4569 C C . ALA B 1 275 ? 0.427 -33.25 -32.719 1 94.5 275 ALA B C 1
ATOM 4571 O O . ALA B 1 275 ? 1.628 -33.062 -32.5 1 94.5 275 ALA B O 1
ATOM 4572 N N . ALA B 1 276 ? -0.415 -32.375 -33.031 1 95.06 276 ALA B N 1
ATOM 4573 C CA . ALA B 1 276 ? 0.006 -30.984 -33.156 1 95.06 276 ALA B CA 1
ATOM 4574 C C . ALA B 1 276 ? 0.49 -30.438 -31.812 1 95.06 276 ALA B C 1
ATOM 4576 O O . ALA B 1 276 ? 1.481 -29.703 -31.75 1 95.06 276 ALA B O 1
ATOM 4577 N N . PHE B 1 277 ? -0.235 -30.797 -30.766 1 96.62 277 PHE B N 1
ATOM 4578 C CA . PHE B 1 277 ? 0.143 -30.391 -29.406 1 96.62 277 PHE B CA 1
ATOM 4579 C C . PHE B 1 277 ? 1.515 -30.953 -29.047 1 96.62 277 PHE B C 1
ATOM 4581 O O . PHE B 1 277 ? 2.381 -30.203 -28.578 1 96.62 277 PHE B O 1
ATOM 4588 N N . ASN B 1 278 ? 1.742 -32.125 -29.359 1 95.94 278 ASN B N 1
ATOM 4589 C CA . ASN B 1 278 ? 2.996 -32.781 -29.016 1 95.94 278 ASN B CA 1
ATOM 4590 C C . ASN B 1 278 ? 4.184 -32.156 -29.734 1 95.94 278 ASN B C 1
ATOM 4592 O O . ASN B 1 278 ? 5.234 -31.922 -29.125 1 95.94 278 ASN B O 1
ATOM 4596 N N . ARG B 1 279 ? 3.963 -31.891 -30.953 1 96.06 279 ARG B N 1
ATOM 4597 C CA . ARG B 1 279 ? 5.023 -31.281 -31.75 1 96.06 279 ARG B CA 1
ATOM 4598 C C . ARG B 1 279 ? 5.379 -29.906 -31.219 1 96.06 279 ARG B C 1
ATOM 4600 O O . ARG B 1 279 ? 6.559 -29.578 -31.062 1 96.06 279 ARG B O 1
ATOM 4607 N N . ALA B 1 280 ? 4.398 -29.172 -30.953 1 94.81 280 ALA B N 1
ATOM 4608 C CA . ALA B 1 280 ? 4.613 -27.812 -30.469 1 94.81 280 ALA B CA 1
ATOM 4609 C C . ALA B 1 280 ? 5.258 -27.828 -29.094 1 94.81 280 ALA B C 1
ATOM 4611 O O . ALA B 1 280 ? 6.168 -27.047 -28.812 1 94.81 280 ALA B O 1
ATOM 4612 N N . PHE B 1 281 ? 4.75 -28.688 -28.234 1 95.12 281 PHE B N 1
ATOM 4613 C CA . PHE B 1 281 ? 5.25 -28.797 -26.875 1 95.12 281 PHE B CA 1
ATOM 4614 C C . PHE B 1 281 ? 6.734 -29.156 -26.859 1 95.12 281 PHE B C 1
ATOM 4616 O O . PHE B 1 281 ? 7.531 -28.5 -26.188 1 95.12 281 PHE B O 1
ATOM 4623 N N . GLN B 1 282 ? 7.074 -30.047 -27.734 1 94.69 282 GLN B N 1
ATOM 4624 C CA . GLN B 1 282 ? 8.461 -30.5 -27.797 1 94.69 282 GLN B CA 1
ATOM 4625 C C . GLN B 1 282 ? 9.359 -29.406 -28.391 1 94.69 282 GLN B C 1
ATOM 4627 O O . GLN B 1 282 ? 10.492 -29.219 -27.953 1 94.69 282 GLN B O 1
ATOM 4632 N N . ARG B 1 283 ? 8.891 -28.797 -29.312 1 93 283 ARG B N 1
ATOM 4633 C CA . ARG B 1 283 ? 9.656 -27.734 -29.953 1 93 283 ARG B CA 1
ATOM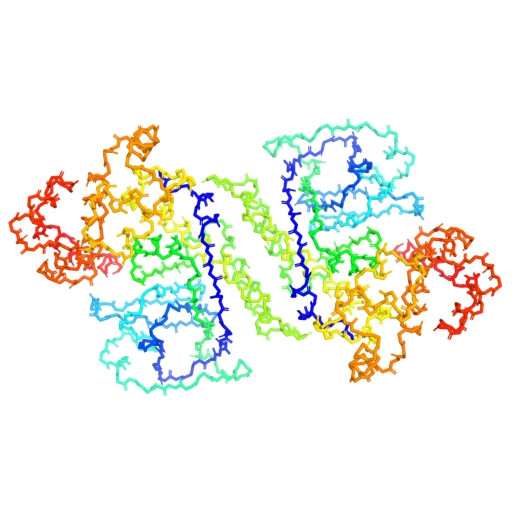 4634 C C . ARG B 1 283 ? 10 -26.625 -28.953 1 93 283 ARG B C 1
ATOM 4636 O O . ARG B 1 283 ? 11.109 -26.094 -28.969 1 93 283 ARG B O 1
ATOM 4643 N N . ILE B 1 284 ? 9.086 -26.359 -28.156 1 89.38 284 ILE B N 1
ATOM 4644 C CA . ILE B 1 284 ? 9.227 -25.203 -27.266 1 89.38 284 ILE B CA 1
ATOM 4645 C C . ILE B 1 284 ? 9.953 -25.609 -26 1 89.38 284 ILE B C 1
ATOM 4647 O O . ILE B 1 284 ? 10.812 -24.875 -25.5 1 89.38 284 ILE B O 1
ATOM 4651 N N . THR B 1 285 ? 9.656 -26.797 -25.422 1 89.06 285 THR B N 1
ATOM 4652 C CA . THR B 1 285 ? 10.18 -27.188 -24.125 1 89.06 285 THR B CA 1
ATOM 4653 C C . THR B 1 285 ? 11.406 -28.078 -24.266 1 89.06 285 THR B C 1
ATOM 4655 O O . THR B 1 285 ? 12.164 -28.266 -23.312 1 89.06 285 THR B O 1
ATOM 4658 N N . GLY B 1 286 ? 11.523 -28.719 -25.422 1 91.88 286 GLY B N 1
ATOM 4659 C CA . GLY B 1 286 ? 12.625 -29.625 -25.672 1 91.88 286 GLY B CA 1
ATOM 4660 C C . GLY B 1 286 ? 12.312 -31.062 -25.25 1 91.88 286 GLY B C 1
ATOM 4661 O O . GLY B 1 286 ? 13.094 -31.969 -25.531 1 91.88 286 GLY B O 1
ATOM 4662 N N . ILE B 1 287 ? 11.203 -31.328 -24.625 1 93.25 287 ILE B N 1
ATOM 4663 C CA . ILE B 1 287 ? 10.82 -32.656 -24.203 1 93.25 287 ILE B CA 1
ATOM 4664 C C . ILE B 1 287 ? 9.352 -32.906 -24.531 1 93.25 287 ILE B C 1
ATOM 4666 O O . ILE B 1 287 ? 8.609 -31.984 -24.844 1 93.25 287 ILE B O 1
ATOM 4670 N N . THR B 1 288 ? 8.922 -34.156 -24.484 1 94.69 288 THR B N 1
ATOM 4671 C CA . THR B 1 288 ? 7.535 -34.5 -24.781 1 94.69 288 THR B CA 1
ATOM 4672 C C . THR B 1 288 ? 6.629 -34.156 -23.609 1 94.69 288 THR B C 1
ATOM 4674 O O . THR B 1 288 ? 7.082 -34.125 -22.453 1 94.69 288 THR B O 1
ATOM 4677 N N . PRO B 1 289 ? 5.363 -33.938 -23.875 1 93.75 289 PRO B N 1
ATOM 4678 C CA . PRO B 1 289 ? 4.434 -33.719 -22.766 1 93.75 289 PRO B CA 1
ATOM 4679 C C . PRO B 1 289 ? 4.438 -34.875 -21.75 1 93.75 289 PRO B C 1
ATOM 4681 O O . PRO B 1 289 ? 4.352 -34.625 -20.547 1 93.75 289 PRO B O 1
ATOM 4684 N N . GLY B 1 290 ? 4.48 -36.031 -22.188 1 93.06 290 GLY B N 1
ATOM 4685 C CA . GLY B 1 290 ? 4.531 -37.188 -21.312 1 93.06 290 GLY B CA 1
ATOM 4686 C C . GLY B 1 290 ? 5.711 -37.156 -20.359 1 93.06 290 GLY B C 1
ATOM 4687 O O . GLY B 1 290 ? 5.559 -37.406 -19.156 1 93.06 290 GLY B O 1
ATOM 4688 N N . ARG B 1 291 ? 6.84 -36.938 -20.922 1 92.56 291 ARG B N 1
ATOM 4689 C CA . ARG B 1 291 ? 8.039 -36.812 -20.094 1 92.56 291 ARG B CA 1
ATOM 4690 C C . ARG B 1 291 ? 7.914 -35.688 -19.094 1 92.56 291 ARG B C 1
ATOM 4692 O O . ARG B 1 291 ? 8.32 -35.812 -17.938 1 92.56 291 ARG B O 1
ATOM 4699 N N . TYR B 1 292 ? 7.414 -34.594 -19.547 1 91.25 292 TYR B N 1
ATOM 4700 C CA . TYR B 1 292 ? 7.211 -33.438 -18.688 1 91.25 292 TYR B CA 1
ATOM 4701 C C . TYR B 1 292 ? 6.309 -33.781 -17.5 1 91.25 292 TYR B C 1
ATOM 4703 O O . TYR B 1 292 ? 6.59 -33.406 -16.359 1 91.25 292 TYR B O 1
ATOM 4711 N N . SER B 1 293 ? 5.227 -34.406 -17.797 1 89.94 293 SER B N 1
ATOM 4712 C CA . SER B 1 293 ? 4.27 -34.844 -16.766 1 89.94 293 SER B CA 1
ATOM 4713 C C . SER B 1 293 ? 4.93 -35.75 -15.734 1 89.94 293 SER B C 1
ATOM 4715 O O . SER B 1 293 ? 4.719 -35.562 -14.531 1 89.94 293 SER B O 1
ATOM 4717 N N . ARG B 1 294 ? 5.773 -36.625 -16.156 1 87.25 294 ARG B N 1
ATOM 4718 C CA . ARG B 1 294 ? 6.461 -37.531 -15.258 1 87.25 294 ARG B CA 1
ATOM 4719 C C . ARG B 1 294 ? 7.445 -36.812 -14.359 1 87.25 294 ARG B C 1
ATOM 4721 O O . ARG B 1 294 ? 7.559 -37.125 -13.172 1 87.25 294 ARG B O 1
ATOM 4728 N N . GLU B 1 295 ? 8.117 -35.938 -14.953 1 82.75 295 GLU B N 1
ATOM 4729 C CA . GLU B 1 295 ? 9.102 -35.156 -14.203 1 82.75 295 GLU B CA 1
ATOM 4730 C C . GLU B 1 295 ? 8.438 -34.281 -13.141 1 82.75 295 GLU B C 1
ATOM 4732 O O . GLU B 1 295 ? 8.992 -34.094 -12.062 1 82.75 295 GLU B O 1
ATOM 4737 N N . HIS B 1 296 ? 7.34 -33.781 -13.391 1 77.38 296 HIS B N 1
ATOM 4738 C CA . HIS B 1 296 ? 6.684 -32.844 -12.477 1 77.38 296 HIS B CA 1
ATOM 4739 C C . HIS B 1 296 ? 5.762 -33.594 -11.508 1 77.38 296 HIS B C 1
ATOM 4741 O O . HIS B 1 296 ? 5.418 -33.062 -10.453 1 77.38 296 HIS B O 1
ATOM 4747 N N . SER B 1 297 ? 5.32 -34.719 -11.961 1 70.5 297 SER B N 1
ATOM 4748 C CA . SER B 1 297 ? 4.629 -35.562 -11.008 1 70.5 297 SER B CA 1
ATOM 4749 C C . SER B 1 297 ? 5.574 -36.062 -9.914 1 70.5 297 SER B C 1
ATOM 4751 O O . SER B 1 297 ? 5.195 -36.125 -8.742 1 70.5 297 SER B O 1
ATOM 4753 N N . MET B 1 298 ? 6.859 -36.25 -10.336 1 58.88 298 MET B N 1
ATOM 4754 C CA . MET B 1 298 ? 7.887 -36.688 -9.391 1 58.88 298 MET B CA 1
ATOM 4755 C C . MET B 1 298 ? 8.289 -35.562 -8.469 1 58.88 298 MET B C 1
ATOM 4757 O O . MET B 1 298 ? 8.523 -35.781 -7.273 1 58.88 298 MET B O 1
ATOM 4761 N N . ASN B 1 299 ? 8.5 -34.406 -9.023 1 56.69 299 ASN B N 1
ATOM 4762 C CA . ASN B 1 299 ? 8.883 -33.25 -8.227 1 56.69 299 ASN B CA 1
ATOM 4763 C C . ASN B 1 299 ? 7.805 -32.875 -7.211 1 56.69 299 ASN B C 1
ATOM 4765 O O . ASN B 1 299 ? 8.117 -32.469 -6.094 1 56.69 299 ASN B O 1
ATOM 4769 N N . ARG B 1 300 ? 6.676 -32.969 -7.637 1 56.38 300 ARG B N 1
ATOM 4770 C CA . ARG B 1 300 ? 5.59 -32.812 -6.68 1 56.38 300 ARG B CA 1
ATOM 4771 C C . ARG B 1 300 ? 5.699 -33.812 -5.543 1 56.38 300 ARG B C 1
ATOM 4773 O O . ARG B 1 300 ? 5.488 -33.469 -4.379 1 56.38 300 ARG B O 1
ATOM 4780 N N . ALA B 1 301 ? 6.254 -34.938 -5.906 1 50.09 301 ALA B N 1
ATOM 4781 C CA . ALA B 1 301 ? 6.477 -36 -4.922 1 50.09 301 ALA B CA 1
ATOM 4782 C C . ALA B 1 301 ? 7.723 -35.719 -4.086 1 50.09 301 ALA B C 1
ATOM 4784 O O . ALA B 1 301 ? 7.734 -35.969 -2.877 1 50.09 301 ALA B O 1
ATOM 4785 N N . ALA B 1 302 ? 8.898 -35.25 -4.699 1 48.34 302 ALA B N 1
ATOM 4786 C CA . ALA B 1 302 ? 10.172 -35 -4.031 1 48.34 302 ALA B CA 1
ATOM 4787 C C . ALA B 1 302 ? 10.07 -33.781 -3.09 1 48.34 302 ALA B C 1
ATOM 4789 O O . ALA B 1 302 ? 10.68 -33.781 -2.02 1 48.34 302 ALA B O 1
ATOM 4790 N N . GLN B 1 303 ? 9.773 -32.625 -3.658 1 45.94 303 GLN B N 1
ATOM 4791 C CA . GLN B 1 303 ? 9.578 -31.5 -2.766 1 45.94 303 GLN B CA 1
ATOM 4792 C C . GLN B 1 303 ? 8.797 -31.906 -1.521 1 45.94 303 GLN B C 1
ATOM 4794 O O . GLN B 1 303 ? 8.945 -31.297 -0.46 1 45.94 303 GLN B O 1
ATOM 4799 N N . GLU B 1 304 ? 8.156 -32.906 -1.668 1 41.94 304 GLU B N 1
ATOM 4800 C CA . GLU B 1 304 ? 7.371 -33.562 -0.616 1 41.94 304 GLU B CA 1
ATOM 4801 C C . GLU B 1 304 ? 8.242 -34.438 0.263 1 41.94 304 GLU B C 1
ATOM 4803 O O . GLU B 1 304 ? 7.973 -34.625 1.454 1 41.94 304 GLU B O 1
ATOM 4808 N N . GLY B 1 305 ? 9.297 -35.156 -0.366 1 36.41 305 GLY B N 1
ATOM 4809 C CA . GLY B 1 305 ? 10.156 -36.094 0.342 1 36.41 305 GLY B CA 1
ATOM 4810 C C . GLY B 1 305 ? 11.281 -35.406 1.097 1 36.41 305 GLY B C 1
ATOM 4811 O O . GLY B 1 305 ? 11.898 -36 1.977 1 36.41 305 GLY B O 1
ATOM 4812 N N . ASP B 1 306 ? 12.023 -34.531 0.48 1 38.38 306 ASP B N 1
ATOM 4813 C CA . ASP B 1 306 ? 13.188 -34.031 1.182 1 38.38 306 ASP B CA 1
ATOM 4814 C C . ASP B 1 306 ? 12.781 -33.344 2.482 1 38.38 306 ASP B C 1
ATOM 4816 O O . ASP B 1 306 ? 13.625 -32.75 3.18 1 38.38 306 ASP B O 1
ATOM 4820 N N . GLU B 1 307 ? 11.625 -33.062 2.715 1 33.91 307 GLU B N 1
ATOM 4821 C CA . GLU B 1 307 ? 11.445 -32.812 4.145 1 33.91 307 GLU B CA 1
ATOM 4822 C C . GLU B 1 307 ? 11.258 -34.125 4.906 1 33.91 307 GLU B C 1
ATOM 4824 O O . GLU B 1 307 ? 10.617 -35.062 4.402 1 33.91 307 GLU B O 1
#

Organism: Klebsiella variicola (NCBI:txid244366)

Nearest PDB structures (foldseek):
  3mkl-assembly2_B  TM=9.348E-01  e=7.117E-05  Escherichia coli K-12
  3mkl-assembly1_A  TM=9.179E-01  e=1.769E-04  Escherichia coli K-12
  6xiu-assembly1_B-2  TM=3.910E-01  e=3.548E-08  Escherichia coli
  6xiv-assembly1_A  TM=3.883E-01  e=5.162E-08  Escherichia coli
  5chh-assembly1_A  TM=8.672E-01  e=1.589E-03  Pseudomonas aeruginosa

Foldseek 3Di:
DCDLVLCVVQFDKFWDFKDKFKDDDWAKDDDAPVQFKKKKAWQAAKWWKAFPLAQFIDIAHHGKMKIQHGRGDMMITRDRHDVSRVPTDHDDGHHPPDDDPNIIIMIMTTMDTDDLLNVLVCLLPARMAMDHCVLPPVCPLVVLVVVLVCLVRPDVVRDRVVNRVSVSVSVSVSVVVVCVVDVSVPLVVQPLSDPQCSNLLSVCLVQLQDDDDLCVSCVSSVHHSVVSQVVCVVRGVDGPVLSSLLSLLSSLLSCLLNPHDNVVSCVRNRHPDSVVSQVSNCVNVVDGSVVSSVVSSVVSVVVSVVD/DCPLVLCVVQFDKFKFFDDKFKDDDWAKDDDAPVQFKKKKAWQAAKWWKAFPLAQFIDIAHHGKMKIQHGRGDMMITRDRHDVSRVPTDHDDGHAPPDDDPNIIIMTMITMDTDDLLNVLVCLLPARMAMDHRVLPPVCPLVVLVVVLVCLVRPDVVRDRVVNRVSVSVSVSVSVVSVCVVDVSVPLVVQPLSPPQCSNLLSVCLVQL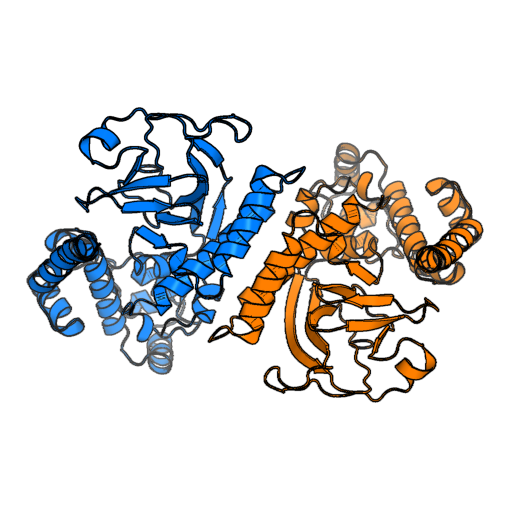QDDDDLCVSCVSSVHDSVVSQVVCVVRGVDGPVVSSLLSLLSSLLSCLLNPHDNVVSCVRNRHPDSVVSQVSNCVNVVDGSVVSSVVSSVVSVVVSVVD

Radius of gyration: 28.97 Å; Cα contacts (8 Å, |Δi|>4): 1059; chains: 2; bounding box: 65×83×69 Å

=== Feature glossary ===
The features interleaved in this record are:

— What the protein is —

Sequence gives the chain of amino acids in standard one-letter code (A=alanine, C=cysteine, …, Y=tyrosine), read N→C. It is the only feature that is directly encoded by the gene; all structural features are derived from the folded form of this sequence.

Database cross-references. InterPro integrates a dozen domain/family signature databases into unified entries with residue-range hits. GO terms attach function/process/location labels with evidence codes. CATH codes position the fold in a four-level structural taxonomy. Organism is the NCBI-taxonomy species name.

— Where its atoms are —

Atomic coordinates in PDBx/mmCIF format — the same representation the Protein Data Bank distributes. Each line of the _atom_site loop places one backbone atom in Cartesian space (units: ångströms, origin: arbitrary).

The six renders are orthographic views along the three Cartesian axes in both directions. Representation (cartoon, sticks, or surface) and color scheme (sequence-rainbow or by-chain) vary across proteins so the training set covers all the common visualization conventions.

— Local backbone conformation —

Eight-state secondary structure (DSSP): H is the canonical α-helix, G the tighter 3₁₀-helix, I the wider π-helix; E/B are β-structure, T and S are turns and bends, and '-' is everything else. DSSP derives these from the pattern of main-chain N–H···O=C hydrogen bonds, not from the sequence.

P-SEA three-state annotation labels each residue as helix, strand, or coil based purely on the geometry of the Cα trace. It serves as a fallback when the full backbone (and thus DSSP) is unavailable.

The φ/ψ torsion pair specifies the backbone conformation at each residue. φ rotates about the N–Cα bond, ψ about the Cα–C bond. Steric clashes forbid most of the (φ, ψ) plane — the allowed regions (α-helix basin, β-sheet basin, left-handed helix) are the Ramachandran-allowed regions.

— Global shape and packing —

The geometric summary reports three shape descriptors. Rg (radius of gyration) measures how spread out the Cα atoms are about their centre of mass; compact globular proteins have small Rg, elongated or unfolded ones large. Cα contacts (<8 Å, |i−j|>4) count long-range residue pairs in spatial proximity — high for tightly packed folds, near zero for rods or random coil. The bounding-box extents give the protein's footprint along x, y, z in Å.

Solvent-accessible surface area (SASA) is the area in Å² traced out by the centre of a 1.4 Å probe sphere (a water molecule) rolled over the protein's van der Waals surface (Shrake–Rupley / Lee–Richards construction). Buried residues have near-zero SASA; fully exposed residues can exceed 200 Å². The total SASA scales roughly with the number of surface residues.

The contact map is a binary N×N matrix image: pixel (i, j) is dark where Cα_i and Cα_j are within 8 Å and |i−j|>4. Because the |i−j|>4 filter removes local helical contacts, off-diagonal stripes parallel to the main diagonal indicate parallel β-sheets; stripes perpendicular to it indicate antiparallel β-sheets. The Ramachandran plot scatters every residue's (φ, ψ) pair against the sterically allowed regions. The PAE heatmap renders the predicted-aligned-error matrix.

— Structural neighborhood —

3Di is Foldseek's structural alphabet. Each residue is assigned one of twenty discrete states based on how its Cα sits relative to its spatial (not sequential) neighbors. Aligning 3Di strings finds structural homologs roughly as well as full 3D superposition, but orders of magnitude faster.

Nearest PDB neighbors are the top structural matches found by Foldseek when searching this structure against the entire Protein Data Bank. Each hit reports a TM-score (0 to 1; >0.5 almost always implies the same fold) and an E-value. These are *structural* homologs — they may share no detectable sequence similarity.

— Confidence and disorder —

For AlphaFold models, the B-factor field carries pLDDT — the model's own estimate of local accuracy on a 0–100 scale. Regions with pLDDT<50 should be treated as essentially unmodeled; they often correspond to intrinsically disordered segments.

Crystallographic B-factors measure how much each atom's electron density is smeared out, in Å². They rise in mobile loops and surface residues and fall in the buried interior. In AlphaFold models this column is repurposed to hold pLDDT instead.

Predicted aligned error is AlphaFold's pairwise confidence. Unlike pLDDT (per-residue), PAE is per-residue-pair and captures whether two parts of the structure are correctly placed relative to each other. Units are ångströms of expected positional error.